Protein AF-A0A0G0QW56-F1 (afdb_monomer_lite)

Foldseek 3Di:
DVVVVVVVVVVVVVVQVVQVVLLVVLLVVLLCVLVVVLVVQADFDAFACSLVCLVVLLDPDDLVCLLLDDDAQWLQRLLSVVQSVQCVVQLNGFSSLLVVLVVLLVLLLVLLQVLVCVQVVDDGSLSSLSSLLSRPCLLVVCNRHSLNSLVSLLSSLLSVLLSLVPPPDLLVSLVSQLVSLLSQRNSTPLSLVSLVVSLVVLVLVCVLVVDDDVVSNCVSNVSSVVSVVVSCVVDDNPDDPLPQCDPDPLLVQLLLCLLCLLQANDDRPDPVSVVSVVVLVVLLVVLCCCCPVVVDDRSLSVQLNSLSSSLSSVSNVCSRVPSVVDSVVSNDSNSNNSSVSSLVSLLSSLVVPPPSVVVSVVSVVSSVVRCVPPVVVSVVVSVVVSVLSVQLVVCLVPDDLVCNLVSCVSDPRDDDSVSCSVSSVSSVVSSVVD

Structure (mmCIF, N/CA/C/O backbone):
data_AF-A0A0G0QW56-F1
#
_entry.id   AF-A0A0G0QW56-F1
#
loop_
_atom_site.group_PDB
_atom_site.id
_atom_site.type_symbol
_atom_site.label_atom_id
_atom_site.label_alt_id
_atom_site.label_comp_id
_atom_site.label_asym_id
_atom_site.label_entity_id
_atom_site.label_seq_id
_atom_site.pdbx_PDB_ins_code
_atom_site.Cartn_x
_atom_site.Cartn_y
_atom_site.Cartn_z
_atom_site.occupancy
_atom_site.B_iso_or_equiv
_atom_site.auth_seq_id
_atom_site.auth_comp_id
_atom_site.auth_asym_id
_atom_site.auth_atom_id
_atom_site.pdbx_PDB_model_num
ATOM 1 N N . MET A 1 1 ? -34.338 -33.743 27.944 1.00 72.50 1 MET A N 1
ATOM 2 C CA . MET A 1 1 ? -33.485 -32.554 28.189 1.00 72.50 1 MET A CA 1
ATOM 3 C C . MET A 1 1 ? -32.045 -32.768 27.701 1.00 72.50 1 MET A C 1
ATOM 5 O O . MET A 1 1 ? -31.577 -31.965 26.903 1.00 72.50 1 MET A O 1
ATOM 9 N N . LEU A 1 2 ? -31.363 -33.860 28.084 1.00 76.12 2 LEU A N 1
ATOM 10 C CA . LEU A 1 2 ? -29.993 -34.177 27.631 1.00 76.12 2 LEU A CA 1
ATOM 11 C C . LEU A 1 2 ? -29.884 -34.447 26.112 1.00 76.12 2 LEU A C 1
ATOM 13 O O . LEU A 1 2 ? -28.990 -33.923 25.455 1.00 76.12 2 LEU A O 1
ATOM 17 N N . SER A 1 3 ? -30.836 -35.185 25.527 1.00 75.44 3 SER A N 1
ATOM 18 C CA . SER A 1 3 ? -30.899 -35.446 24.076 1.00 75.44 3 SER A CA 1
ATOM 19 C C . SER A 1 3 ? -31.031 -34.162 23.246 1.00 75.44 3 SER A C 1
ATOM 21 O O . SER A 1 3 ? -30.350 -33.988 22.239 1.00 75.44 3 SER A O 1
ATOM 23 N N . THR A 1 4 ? -31.849 -33.220 23.718 1.00 79.25 4 THR A N 1
ATOM 24 C CA . THR A 1 4 ? -32.088 -31.911 23.097 1.00 79.25 4 THR A CA 1
ATOM 25 C C . THR A 1 4 ? -30.843 -31.015 23.148 1.00 79.25 4 THR A C 1
ATOM 27 O O . THR A 1 4 ? -30.553 -30.297 22.192 1.00 79.25 4 THR A O 1
ATOM 30 N N . LEU A 1 5 ? -30.077 -31.082 24.243 1.00 75.88 5 LEU A N 1
ATOM 31 C CA . LEU A 1 5 ? -28.782 -30.409 24.393 1.00 75.88 5 LEU A CA 1
ATOM 32 C C . LEU A 1 5 ? -27.728 -30.987 23.439 1.00 75.88 5 LEU A C 1
ATOM 34 O O . LEU A 1 5 ? -27.082 -30.228 22.720 1.00 75.88 5 LEU A O 1
ATOM 38 N N . ILE A 1 6 ? -27.612 -32.316 23.357 1.00 76.75 6 ILE A N 1
ATOM 39 C CA . ILE A 1 6 ? -26.686 -32.998 22.436 1.00 76.75 6 ILE A CA 1
ATOM 40 C C . ILE A 1 6 ? -27.015 -32.656 20.975 1.00 76.75 6 ILE A C 1
ATOM 42 O O . ILE A 1 6 ? -26.113 -32.406 20.174 1.00 76.75 6 ILE A O 1
ATOM 46 N N . GLN A 1 7 ? -28.301 -32.595 20.620 1.00 74.25 7 GLN A N 1
ATOM 47 C CA . GLN A 1 7 ? -28.741 -32.243 19.271 1.00 74.25 7 GLN A CA 1
ATOM 48 C C . GLN A 1 7 ? -28.408 -30.785 18.918 1.00 74.25 7 GLN A C 1
ATOM 50 O O . GLN A 1 7 ? -27.882 -30.534 17.833 1.00 74.25 7 GLN A O 1
ATOM 55 N N . LYS A 1 8 ? -28.609 -29.838 19.849 1.00 73.81 8 LYS A N 1
ATOM 56 C CA . LYS A 1 8 ? -28.175 -28.438 19.680 1.00 73.81 8 LYS A CA 1
ATOM 57 C C . LYS A 1 8 ? -26.658 -28.319 19.527 1.00 73.81 8 LYS A C 1
ATOM 59 O O . LYS A 1 8 ? -26.201 -27.624 18.624 1.00 73.81 8 LYS A O 1
ATOM 64 N N . MET A 1 9 ? -25.878 -29.037 20.337 1.00 67.88 9 MET A N 1
ATOM 65 C CA . MET A 1 9 ? -24.413 -29.037 20.238 1.00 67.88 9 MET A CA 1
ATOM 66 C C . MET A 1 9 ? -23.929 -29.567 18.881 1.00 67.88 9 MET A C 1
ATOM 68 O O . MET A 1 9 ? -23.102 -28.922 18.236 1.00 67.88 9 MET A O 1
ATOM 72 N N . LYS A 1 10 ? -24.492 -30.685 18.396 1.00 72.19 10 LYS A N 1
ATOM 73 C CA . LYS A 1 10 ? -24.193 -31.222 17.055 1.00 72.19 10 LYS A CA 1
ATOM 74 C C . LYS A 1 10 ? -24.585 -30.245 15.943 1.00 72.19 10 LYS A C 1
ATOM 76 O O . LYS A 1 10 ? -23.843 -30.082 14.976 1.00 72.19 10 LYS A O 1
ATOM 81 N N . GLN A 1 11 ? -25.726 -29.568 16.073 1.00 72.56 11 GLN A N 1
ATOM 82 C CA . GLN A 1 11 ? -26.196 -28.592 15.087 1.00 72.56 11 GLN A CA 1
ATOM 83 C C . GLN A 1 11 ? -25.298 -27.344 15.035 1.00 72.56 11 GLN A C 1
ATOM 85 O O . GLN A 1 11 ? -24.974 -26.859 13.949 1.00 72.56 11 GLN A O 1
ATOM 90 N N . GLU A 1 12 ? -24.839 -26.847 16.186 1.00 74.94 12 GLU A N 1
ATOM 91 C CA . GLU A 1 12 ? -23.878 -25.743 16.259 1.00 74.94 12 GLU A CA 1
ATOM 92 C C . GLU A 1 12 ? -22.507 -26.121 15.689 1.00 74.94 12 GLU A C 1
ATOM 94 O O . GLU A 1 12 ? -21.892 -25.322 14.976 1.00 74.94 12 GLU A O 1
ATOM 99 N N . GLU A 1 13 ? -22.026 -27.332 15.972 1.00 78.25 13 GLU A N 1
ATOM 100 C CA . GLU A 1 13 ? -20.774 -27.846 15.417 1.00 78.25 13 GLU A CA 1
ATOM 101 C C . GLU A 1 13 ? -20.856 -27.980 13.890 1.00 78.25 13 GLU A C 1
ATOM 103 O O . GLU A 1 13 ? -19.979 -27.487 13.174 1.00 78.25 13 GLU A O 1
ATOM 108 N N . ASN A 1 14 ? -21.952 -28.545 13.376 1.00 81.00 14 ASN A N 1
ATOM 109 C CA . ASN A 1 14 ? -22.208 -28.637 11.940 1.00 81.00 14 ASN A CA 1
ATOM 110 C C . ASN A 1 14 ? -22.308 -27.251 11.288 1.00 81.00 14 ASN A C 1
ATOM 112 O O . ASN A 1 14 ? -21.703 -27.022 10.242 1.00 81.00 14 ASN A O 1
ATOM 116 N N . SER A 1 15 ? -22.980 -26.285 11.924 1.00 81.81 15 SER A N 1
ATOM 117 C CA . SER A 1 15 ? -23.046 -24.904 11.425 1.00 81.81 15 SER A CA 1
ATOM 118 C C . SER A 1 15 ? -21.660 -24.254 11.332 1.00 81.81 15 SER A C 1
ATOM 120 O O . SER A 1 15 ? -21.353 -23.576 10.349 1.00 81.81 15 SER A O 1
ATOM 122 N N . LYS A 1 16 ? -20.790 -24.474 12.330 1.00 83.69 16 LYS A N 1
ATOM 123 C CA . LYS A 1 16 ? -19.402 -23.979 12.314 1.00 83.69 16 LYS A CA 1
ATOM 124 C C . LYS A 1 16 ? -18.590 -24.622 11.188 1.00 83.69 16 LYS A C 1
ATOM 126 O O . LYS A 1 16 ? -17.897 -23.896 10.474 1.00 83.69 16 LYS A O 1
ATOM 131 N N . LYS A 1 17 ? -18.712 -25.941 10.994 1.00 86.06 17 LYS A N 1
ATOM 132 C CA . LYS A 1 17 ? -18.055 -26.674 9.897 1.00 86.06 17 LYS A CA 1
ATOM 133 C C . LYS A 1 17 ? -18.493 -26.143 8.532 1.00 86.06 17 LYS A C 1
ATOM 135 O O . LYS A 1 17 ? -17.637 -25.776 7.734 1.00 86.06 17 LYS A O 1
ATOM 140 N N . ILE A 1 18 ? -19.799 -25.991 8.299 1.00 88.31 18 ILE A N 1
ATOM 141 C CA . ILE A 1 18 ? -20.338 -25.449 7.039 1.00 88.31 18 ILE A CA 1
ATOM 142 C C . ILE A 1 18 ? -19.784 -24.044 6.769 1.00 88.31 18 ILE A C 1
ATOM 144 O O . ILE A 1 18 ? -19.270 -23.785 5.685 1.00 88.31 18 ILE A O 1
ATOM 148 N N . LYS A 1 19 ? -19.814 -23.140 7.759 1.00 89.06 19 LYS A N 1
ATOM 149 C CA . LYS A 1 19 ? -19.276 -21.775 7.601 1.00 89.06 19 LYS A CA 1
ATOM 150 C C . LYS A 1 19 ? -17.789 -21.769 7.247 1.00 89.06 19 LYS A C 1
ATOM 152 O O . LYS A 1 19 ? -17.369 -20.960 6.423 1.00 89.06 19 LYS A O 1
ATOM 157 N N . PHE A 1 20 ? -17.002 -22.657 7.854 1.00 89.75 20 PHE A N 1
ATOM 158 C CA . PHE A 1 20 ? -15.578 -22.795 7.556 1.00 89.75 20 PHE A CA 1
ATOM 159 C C . PHE A 1 20 ? -15.326 -23.326 6.140 1.00 89.75 20 PHE A C 1
ATOM 161 O O . PHE A 1 20 ? -14.458 -22.797 5.446 1.00 89.75 20 PHE A O 1
ATOM 168 N N . VAL A 1 21 ? -16.099 -24.322 5.696 1.00 92.06 21 VAL A N 1
ATOM 169 C CA . VAL A 1 21 ? -16.016 -24.866 4.332 1.00 92.06 21 VAL A CA 1
ATOM 170 C C . VAL A 1 21 ? -16.377 -23.794 3.307 1.00 92.06 21 VAL A C 1
ATOM 172 O O . VAL A 1 21 ? -15.609 -23.568 2.378 1.00 92.06 21 VAL A O 1
ATOM 175 N N . VAL A 1 22 ? -17.480 -23.066 3.512 1.00 93.69 22 VAL A N 1
ATOM 176 C CA . VAL A 1 22 ? -17.912 -21.981 2.614 1.00 93.69 22 VAL A CA 1
ATOM 177 C C . VAL A 1 22 ? -16.868 -20.867 2.543 1.00 93.69 22 VAL A C 1
ATOM 179 O O . VAL A 1 22 ? -16.524 -20.418 1.451 1.00 93.69 22 VAL A O 1
ATOM 182 N N . PHE A 1 23 ? -16.321 -20.439 3.686 1.00 93.75 23 PHE A N 1
ATOM 183 C CA . PHE A 1 23 ? -15.251 -19.441 3.701 1.00 93.75 23 PHE A CA 1
ATOM 184 C C . PHE A 1 23 ? -14.006 -19.943 2.958 1.00 93.75 23 PHE A C 1
ATOM 186 O O . PHE A 1 23 ? -13.469 -19.230 2.117 1.00 93.75 23 PHE A O 1
ATOM 193 N N . SER A 1 24 ? -13.560 -21.170 3.236 1.00 94.50 24 SER A N 1
ATOM 194 C CA . SER A 1 24 ? -12.366 -21.747 2.606 1.00 94.50 24 SER A CA 1
ATOM 195 C C . SER A 1 24 ? -12.536 -21.897 1.094 1.00 94.50 24 SER A C 1
ATOM 197 O O . SER A 1 24 ? -11.658 -21.483 0.344 1.00 94.50 24 SER A O 1
ATOM 199 N N . ALA A 1 25 ? -13.682 -22.408 0.635 1.00 95.50 25 ALA A N 1
ATOM 200 C CA . ALA A 1 25 ? -13.998 -22.525 -0.786 1.00 95.50 25 ALA A CA 1
ATOM 201 C C . ALA A 1 25 ? -14.052 -21.150 -1.472 1.00 95.50 25 ALA A C 1
ATOM 203 O O . ALA A 1 25 ? -13.451 -20.967 -2.529 1.00 95.50 25 ALA A O 1
ATOM 204 N N . GLY A 1 26 ? -14.700 -20.161 -0.844 1.00 94.56 26 GLY A N 1
ATOM 205 C CA . GLY A 1 26 ? -14.741 -18.790 -1.353 1.00 94.56 26 GLY A CA 1
ATOM 206 C C . GLY A 1 26 ? -13.351 -18.158 -1.452 1.00 94.56 26 GLY A C 1
ATOM 207 O O . GLY A 1 26 ? -13.009 -17.579 -2.479 1.00 94.56 26 GLY A O 1
ATOM 208 N N . PHE A 1 27 ? -12.514 -18.320 -0.423 1.00 95.25 27 PHE A N 1
ATOM 209 C CA . PHE A 1 27 ? -11.134 -17.832 -0.430 1.00 95.25 27 PHE A CA 1
ATOM 210 C C . PHE A 1 27 ? -10.305 -18.483 -1.543 1.00 95.25 27 PHE A C 1
ATOM 212 O O . PHE A 1 27 ? -9.628 -17.777 -2.288 1.00 95.25 27 PHE A O 1
ATOM 219 N N . LEU A 1 28 ? -10.382 -19.811 -1.684 1.00 96.50 28 LEU A N 1
ATOM 220 C CA . LEU A 1 28 ? -9.668 -20.547 -2.728 1.00 96.50 28 LEU A CA 1
ATOM 221 C C . LEU A 1 28 ? -10.122 -20.135 -4.130 1.00 96.50 28 LEU A C 1
ATOM 223 O O . LEU A 1 28 ? -9.280 -19.986 -5.009 1.00 96.50 28 LEU A O 1
ATOM 227 N N . LEU A 1 29 ? -11.418 -19.886 -4.334 1.00 94.94 29 LEU A N 1
ATOM 228 C CA . LEU A 1 29 ? -11.938 -19.396 -5.609 1.00 94.94 29 LEU A CA 1
ATOM 229 C C . LEU A 1 29 ? -11.394 -18.001 -5.948 1.00 94.94 29 LEU A C 1
ATOM 231 O O . LEU A 1 29 ? -10.985 -17.760 -7.084 1.00 94.94 29 LEU A O 1
ATOM 235 N N . ILE A 1 30 ? -11.367 -17.080 -4.980 1.00 94.44 30 ILE A N 1
ATOM 236 C CA . ILE A 1 30 ? -10.801 -15.734 -5.169 1.00 94.44 30 ILE A CA 1
ATOM 237 C C . ILE A 1 30 ? -9.313 -15.836 -5.514 1.00 94.44 30 ILE A C 1
ATOM 239 O O . ILE A 1 30 ? -8.858 -15.241 -6.490 1.00 94.44 30 ILE A O 1
ATOM 243 N N . LEU A 1 31 ? -8.570 -16.632 -4.742 1.00 96.19 31 LEU A N 1
ATOM 244 C CA . LEU A 1 31 ? -7.143 -16.847 -4.944 1.00 96.19 31 LEU A CA 1
ATOM 245 C C . LEU A 1 31 ? -6.851 -17.465 -6.315 1.00 96.19 31 LEU A C 1
ATOM 247 O O . LEU A 1 31 ? -5.969 -16.984 -7.022 1.00 96.19 31 LEU A O 1
ATOM 251 N N . TYR A 1 32 ? -7.602 -18.496 -6.706 1.00 95.62 32 TYR A N 1
ATOM 252 C CA . TYR A 1 32 ? -7.466 -19.144 -8.006 1.00 95.62 32 TYR A CA 1
ATOM 253 C C . TYR A 1 32 ? -7.688 -18.149 -9.144 1.00 95.62 32 TYR A C 1
ATOM 255 O O . TYR A 1 32 ? -6.839 -18.042 -10.022 1.00 95.62 32 TYR A O 1
ATOM 263 N N . ASN A 1 33 ? -8.778 -17.374 -9.104 1.00 92.44 33 ASN A N 1
ATOM 264 C CA . ASN A 1 33 ? -9.066 -16.376 -10.135 1.00 92.44 33 ASN A CA 1
ATOM 265 C C . ASN A 1 33 ? -7.952 -15.328 -10.250 1.00 92.44 33 ASN A C 1
ATOM 267 O O . ASN A 1 33 ? -7.556 -14.973 -11.360 1.00 92.44 33 ASN A O 1
ATOM 271 N N . PHE A 1 34 ? -7.428 -14.862 -9.116 1.00 94.25 34 PHE A N 1
ATOM 272 C CA . PHE A 1 34 ? -6.330 -13.902 -9.077 1.00 94.25 34 PHE A CA 1
ATOM 273 C C . PHE A 1 34 ? -5.038 -14.479 -9.671 1.00 94.25 34 PHE A C 1
ATOM 275 O O . PHE A 1 34 ? -4.465 -13.901 -10.592 1.00 94.25 34 PHE A O 1
ATOM 282 N N . VAL A 1 35 ? -4.602 -15.654 -9.206 1.00 95.44 35 VAL A N 1
ATOM 283 C CA . VAL A 1 35 ? -3.373 -16.305 -9.691 1.00 95.44 35 VAL A CA 1
ATOM 284 C C . VAL A 1 35 ? -3.496 -16.705 -11.161 1.00 95.44 35 VAL A C 1
ATOM 286 O O . VAL A 1 35 ? -2.543 -16.536 -11.920 1.00 95.44 35 VAL A O 1
ATOM 289 N N . PHE A 1 36 ? -4.665 -17.187 -11.588 1.00 94.31 36 PHE A N 1
ATOM 290 C CA . PHE A 1 36 ? -4.942 -17.502 -12.986 1.00 94.31 36 PHE A CA 1
ATOM 291 C C . PHE A 1 36 ? -4.850 -16.254 -13.868 1.00 94.31 36 PHE A C 1
ATOM 293 O O . PHE A 1 36 ? -4.200 -16.287 -14.913 1.00 94.31 36 PHE A O 1
ATOM 300 N N . PHE A 1 37 ? -5.440 -15.135 -13.433 1.00 93.12 37 PHE A N 1
ATOM 301 C CA . PHE A 1 37 ? -5.337 -13.861 -14.140 1.00 93.12 37 PHE A CA 1
ATOM 302 C C . PHE A 1 37 ? -3.877 -13.418 -14.288 1.00 93.12 37 PHE A C 1
ATOM 304 O O . PHE A 1 37 ? -3.442 -13.109 -15.395 1.00 93.12 37 PHE A O 1
ATOM 311 N N . VAL A 1 38 ? -3.096 -13.452 -13.207 1.00 94.56 38 VAL A N 1
ATOM 312 C CA . VAL A 1 38 ? -1.670 -13.093 -13.238 1.00 94.56 38 VAL A CA 1
ATOM 313 C C . VAL A 1 38 ? -0.892 -14.010 -14.183 1.00 94.56 38 VAL A C 1
ATOM 315 O O . VAL A 1 38 ? -0.176 -13.536 -15.063 1.00 94.56 38 VAL A O 1
ATOM 318 N N . GLY A 1 39 ? -1.069 -15.328 -14.051 1.00 94.06 39 GLY A N 1
ATOM 319 C CA . GLY A 1 39 ? -0.374 -16.318 -14.873 1.00 94.06 39 GLY A CA 1
ATOM 320 C C . GLY A 1 39 ? -0.689 -16.201 -16.365 1.00 94.06 39 GLY A C 1
ATOM 321 O O . GLY A 1 39 ? 0.166 -16.511 -17.189 1.00 94.06 39 GLY A O 1
ATOM 322 N N . ARG A 1 40 ? -1.887 -15.722 -16.721 1.00 92.44 40 ARG A N 1
ATOM 323 C CA . ARG A 1 40 ? -2.301 -15.537 -18.116 1.00 92.44 40 ARG A CA 1
ATOM 324 C C . ARG A 1 40 ? -1.749 -14.262 -18.754 1.00 92.44 40 ARG A C 1
ATOM 326 O O . ARG A 1 40 ? -1.586 -14.252 -19.970 1.00 92.44 40 ARG A O 1
ATOM 333 N N . ASN A 1 41 ? -1.505 -13.210 -17.969 1.00 92.62 41 ASN A N 1
ATOM 334 C CA . ASN A 1 41 ? -1.140 -11.888 -18.492 1.00 92.62 41 ASN A CA 1
ATOM 335 C C . ASN A 1 41 ? 0.350 -11.530 -18.315 1.00 92.62 41 ASN A C 1
ATOM 337 O O . ASN A 1 41 ? 0.818 -10.572 -18.934 1.00 92.62 41 ASN A O 1
ATOM 341 N N . ALA A 1 42 ? 1.104 -12.274 -17.499 1.00 93.69 42 ALA A N 1
ATOM 342 C CA . ALA A 1 42 ? 2.524 -12.016 -17.268 1.00 93.69 42 ALA A CA 1
ATOM 343 C C . ALA A 1 42 ? 3.382 -12.352 -18.503 1.00 93.69 42 ALA A C 1
ATOM 345 O O . ALA A 1 42 ? 3.391 -13.491 -18.968 1.00 93.69 42 ALA A O 1
ATOM 346 N N . VAL A 1 43 ? 4.154 -11.374 -18.989 1.00 93.38 43 VAL A N 1
ATOM 347 C CA . VAL A 1 43 ? 5.084 -11.530 -20.122 1.00 93.38 43 VAL A CA 1
ATOM 348 C C . VAL A 1 43 ? 6.492 -11.146 -19.687 1.00 93.38 43 VAL A C 1
ATOM 350 O O . VAL A 1 43 ? 6.687 -10.154 -18.986 1.00 93.38 43 VAL A O 1
ATOM 353 N N . ASP A 1 44 ? 7.487 -11.923 -20.112 1.00 93.88 44 ASP A N 1
ATOM 354 C CA . ASP A 1 44 ? 8.887 -11.750 -19.715 1.00 93.88 44 ASP A CA 1
ATOM 355 C C . ASP A 1 44 ? 9.637 -10.695 -20.554 1.00 93.88 44 ASP A C 1
ATOM 357 O O . ASP A 1 44 ? 10.665 -10.967 -21.185 1.00 93.88 44 ASP A O 1
ATOM 361 N N . VAL A 1 45 ? 9.109 -9.471 -20.561 1.00 90.62 45 VAL A N 1
ATOM 362 C CA . VAL A 1 45 ? 9.711 -8.309 -21.224 1.00 90.62 45 VAL A CA 1
ATOM 363 C C . VAL A 1 45 ? 9.608 -7.081 -20.314 1.00 90.62 45 VAL A C 1
ATOM 365 O O . VAL A 1 45 ? 8.553 -6.871 -19.708 1.00 90.62 45 VAL A O 1
ATOM 368 N N . PRO A 1 46 ? 10.673 -6.265 -20.176 1.00 91.19 46 PRO A N 1
ATOM 369 C CA . PRO A 1 46 ? 10.563 -5.004 -19.460 1.00 91.19 46 PRO A CA 1
ATOM 370 C C . PRO A 1 46 ? 9.475 -4.115 -20.074 1.00 91.19 46 PRO A C 1
ATOM 372 O O . PRO A 1 46 ? 9.272 -4.078 -21.289 1.00 91.19 46 PRO A O 1
ATOM 375 N N . PHE A 1 47 ? 8.757 -3.407 -19.210 1.00 90.19 47 PHE A N 1
ATOM 376 C CA . PHE A 1 47 ? 7.634 -2.558 -19.580 1.00 90.19 47 PHE A CA 1
ATOM 377 C C . PHE A 1 47 ? 7.686 -1.260 -18.781 1.00 90.19 47 PHE A C 1
ATOM 379 O O . PHE A 1 47 ? 7.934 -1.293 -17.573 1.00 90.19 47 PHE A O 1
ATOM 386 N N . TRP A 1 48 ? 7.450 -0.133 -19.450 1.00 91.00 48 TRP A N 1
ATOM 387 C CA . TRP A 1 48 ? 7.390 1.196 -18.844 1.00 91.00 48 TRP A CA 1
ATOM 388 C C . TRP A 1 48 ? 8.634 1.504 -17.998 1.00 91.00 48 TRP A C 1
ATOM 390 O O . TRP A 1 48 ? 9.758 1.300 -18.460 1.00 91.00 48 TRP A O 1
ATOM 400 N N . ASP A 1 49 ? 8.473 1.969 -16.759 1.00 91.50 49 ASP A N 1
ATOM 401 C CA . ASP A 1 49 ? 9.591 2.376 -15.900 1.00 91.50 49 ASP A CA 1
ATOM 402 C C . ASP A 1 49 ? 10.577 1.239 -15.585 1.00 91.50 49 ASP A C 1
ATOM 404 O O . ASP A 1 49 ? 11.712 1.511 -15.190 1.00 91.50 49 ASP A O 1
ATOM 408 N N . GLN A 1 50 ? 10.221 -0.023 -15.856 1.00 91.94 50 GLN A N 1
ATOM 409 C CA . GLN A 1 50 ? 11.153 -1.153 -15.770 1.00 91.94 50 GLN A CA 1
ATOM 410 C C . GLN A 1 50 ? 12.377 -0.963 -16.685 1.00 91.94 50 GLN A C 1
ATOM 412 O O . GLN A 1 50 ? 13.471 -1.427 -16.365 1.00 91.94 50 GLN A O 1
ATOM 417 N N . TRP A 1 51 ? 12.240 -0.249 -17.809 1.00 91.75 51 TRP A N 1
ATOM 418 C CA . TRP A 1 51 ? 13.377 0.058 -18.684 1.00 91.75 51 TRP A CA 1
ATOM 419 C C . TRP A 1 51 ? 14.410 0.964 -18.005 1.00 91.75 51 TRP A C 1
ATOM 421 O O . TRP A 1 51 ? 15.606 0.844 -18.270 1.00 91.75 51 TRP A O 1
ATOM 431 N N . SER A 1 52 ? 13.984 1.823 -17.077 1.00 90.38 52 SER A N 1
ATOM 432 C CA . SER A 1 52 ? 14.879 2.768 -16.397 1.00 90.38 52 SER A CA 1
ATOM 433 C C . SER A 1 52 ? 15.894 2.088 -15.470 1.00 90.38 52 SER A C 1
ATOM 435 O O . SER A 1 52 ? 16.975 2.626 -15.234 1.00 90.38 52 SER A O 1
ATOM 437 N N . ILE A 1 53 ? 15.587 0.880 -14.979 1.00 92.94 53 ILE A N 1
ATOM 438 C CA . ILE A 1 53 ? 16.450 0.152 -14.040 1.00 92.94 53 ILE A CA 1
ATOM 439 C C . ILE A 1 53 ? 17.411 -0.823 -14.732 1.00 92.94 53 ILE A C 1
ATOM 441 O O . ILE A 1 53 ? 18.272 -1.404 -14.072 1.00 92.94 53 ILE A O 1
ATOM 445 N N . VAL A 1 54 ? 17.337 -0.965 -16.063 1.00 92.75 54 VAL A N 1
ATOM 446 C CA . VAL A 1 54 ? 18.241 -1.833 -16.845 1.00 92.75 54 VAL A CA 1
ATOM 447 C C . VAL A 1 54 ? 19.702 -1.497 -16.541 1.00 92.75 54 VAL A C 1
ATOM 449 O O . VAL A 1 54 ? 20.529 -2.383 -16.335 1.00 92.75 54 VAL A O 1
ATOM 452 N N . GLU A 1 55 ? 20.042 -0.208 -16.500 1.00 91.00 55 GLU A N 1
ATOM 453 C CA . GLU A 1 55 ? 21.433 0.215 -16.346 1.00 91.00 55 GLU A CA 1
ATOM 454 C C . GLU A 1 55 ? 22.001 -0.085 -14.963 1.00 91.00 55 GLU A C 1
ATOM 456 O O . GLU A 1 55 ? 23.139 -0.545 -14.859 1.00 91.00 55 GLU A O 1
ATOM 461 N N . ILE A 1 56 ? 21.223 0.163 -13.907 1.00 92.50 56 ILE A N 1
ATOM 462 C CA . ILE A 1 56 ? 21.663 -0.108 -12.537 1.00 92.50 56 ILE A CA 1
ATOM 463 C C . ILE A 1 56 ? 21.731 -1.619 -12.274 1.00 92.50 56 ILE A C 1
ATOM 465 O O . ILE A 1 56 ? 22.643 -2.084 -11.593 1.00 92.50 56 ILE A O 1
ATOM 469 N N . LEU A 1 57 ? 20.846 -2.410 -12.894 1.00 91.81 57 LEU A N 1
ATOM 470 C CA . LEU A 1 57 ? 20.889 -3.871 -12.813 1.00 91.81 57 LEU A CA 1
ATOM 471 C C . LEU A 1 57 ? 22.057 -4.482 -13.601 1.00 91.81 57 LEU A C 1
ATOM 473 O O . LEU A 1 57 ? 22.621 -5.477 -13.141 1.00 91.81 57 LEU A O 1
ATOM 477 N N . ALA A 1 58 ? 22.455 -3.888 -14.732 1.00 88.31 58 ALA A N 1
ATOM 478 C CA . ALA A 1 58 ? 23.603 -4.331 -15.533 1.00 88.31 58 ALA A CA 1
ATOM 479 C C . ALA A 1 58 ? 24.960 -4.065 -14.859 1.00 88.31 58 ALA A C 1
ATOM 481 O O . ALA A 1 58 ? 25.947 -4.737 -15.164 1.00 88.31 58 ALA A O 1
ATOM 482 N N . LYS A 1 59 ? 25.034 -3.065 -13.977 1.00 88.31 59 LYS A N 1
ATOM 483 C CA . LYS A 1 59 ? 26.260 -2.693 -13.263 1.00 88.31 59 LYS A CA 1
ATOM 484 C C . LYS A 1 59 ? 26.451 -3.551 -12.004 1.00 88.31 59 LYS A C 1
ATOM 486 O O . LYS A 1 59 ? 25.498 -4.085 -11.426 1.00 88.31 59 LYS A O 1
ATOM 491 N N . LYS A 1 60 ? 27.702 -3.647 -11.541 1.00 87.00 60 LYS A N 1
ATOM 492 C CA . LYS A 1 60 ? 28.053 -4.192 -10.217 1.00 87.00 60 LYS A CA 1
ATOM 493 C C . LYS A 1 60 ? 27.792 -3.140 -9.128 1.00 87.00 60 LYS A C 1
ATOM 495 O O . LYS A 1 60 ? 28.722 -2.685 -8.476 1.00 87.00 60 LYS A O 1
ATOM 500 N N . ALA A 1 61 ? 26.536 -2.718 -8.994 1.00 91.75 61 ALA A N 1
ATOM 501 C CA . ALA A 1 61 ? 26.126 -1.764 -7.969 1.00 91.75 61 ALA A CA 1
ATOM 502 C C . ALA A 1 61 ? 26.180 -2.408 -6.574 1.00 91.75 61 ALA A C 1
ATOM 504 O O . ALA A 1 61 ? 25.751 -3.551 -6.388 1.00 91.75 61 ALA A O 1
ATOM 505 N N . SER A 1 62 ? 26.689 -1.663 -5.600 1.00 95.25 62 SER A N 1
ATOM 506 C CA . SER A 1 62 ? 26.659 -2.015 -4.182 1.00 95.25 62 SER A CA 1
ATOM 507 C C . SER A 1 62 ? 25.232 -1.969 -3.619 1.00 95.25 62 SER A C 1
ATOM 509 O O . SER A 1 62 ? 24.357 -1.279 -4.143 1.00 95.25 62 SER A O 1
ATOM 511 N N . LEU A 1 63 ? 24.988 -2.659 -2.498 1.00 95.62 63 LEU A N 1
ATOM 512 C CA . LEU A 1 63 ? 23.684 -2.611 -1.816 1.00 95.62 63 LEU A CA 1
ATOM 513 C C . LEU A 1 63 ? 23.286 -1.185 -1.415 1.00 95.62 63 LEU A C 1
ATOM 515 O O . LEU A 1 63 ? 22.104 -0.855 -1.442 1.00 95.62 63 LEU A O 1
ATOM 519 N N . TRP A 1 64 ? 24.260 -0.341 -1.071 1.00 95.50 64 TRP A N 1
ATOM 520 C CA . TRP A 1 64 ? 24.011 1.050 -0.709 1.00 95.50 64 TRP A CA 1
ATOM 521 C C . TRP A 1 64 ? 23.574 1.895 -1.909 1.00 95.50 64 TRP A C 1
ATOM 523 O O . TRP A 1 64 ? 22.602 2.640 -1.807 1.00 95.50 64 TRP A O 1
ATOM 533 N N . GLU A 1 65 ? 24.224 1.725 -3.064 1.00 95.06 65 GLU A N 1
ATOM 534 C CA . GLU A 1 65 ? 23.809 2.389 -4.307 1.00 95.06 65 GLU A CA 1
ATOM 535 C C . GLU A 1 65 ? 22.396 1.972 -4.723 1.00 95.06 65 GLU A C 1
ATOM 537 O O . GLU A 1 65 ? 21.604 2.823 -5.126 1.00 95.06 65 GLU A O 1
ATOM 542 N N . LEU A 1 66 ? 22.053 0.686 -4.577 1.00 96.44 66 LEU A N 1
ATOM 543 C CA . LEU A 1 66 ? 20.691 0.206 -4.819 1.00 96.44 66 LEU A CA 1
ATOM 544 C C . LEU A 1 66 ? 19.705 0.825 -3.823 1.00 96.44 66 LEU A C 1
ATOM 546 O O . LEU A 1 66 ? 18.668 1.334 -4.235 1.00 96.44 66 LEU A O 1
ATOM 550 N N . PHE A 1 67 ? 20.038 0.835 -2.528 1.00 96.75 67 PHE A N 1
ATOM 551 C CA . PHE A 1 67 ? 19.178 1.375 -1.472 1.00 96.75 67 PHE A CA 1
ATOM 552 C C . PHE A 1 67 ? 18.882 2.873 -1.646 1.00 96.75 67 PHE A C 1
ATOM 554 O O . PHE A 1 67 ? 17.763 3.326 -1.411 1.00 96.75 67 PHE A O 1
ATOM 561 N N . GLN A 1 68 ? 19.872 3.656 -2.074 1.00 95.00 68 GLN A N 1
ATOM 562 C CA . GLN A 1 68 ? 19.702 5.089 -2.303 1.00 95.00 68 GLN A CA 1
ATOM 563 C C . GLN A 1 68 ? 19.157 5.421 -3.696 1.00 95.00 68 GLN A C 1
ATOM 565 O O . GLN A 1 68 ? 18.944 6.598 -3.989 1.00 95.00 68 GLN A O 1
ATOM 570 N N . TYR A 1 69 ? 18.917 4.441 -4.567 1.00 95.81 69 TYR A N 1
ATOM 571 C CA . TYR A 1 69 ? 18.520 4.714 -5.943 1.00 95.81 69 TYR A CA 1
ATOM 572 C C . TYR A 1 69 ? 17.199 5.495 -6.014 1.00 95.81 69 TYR A C 1
ATOM 574 O O . TYR A 1 69 ? 16.172 5.099 -5.450 1.00 95.81 69 TYR A O 1
ATOM 582 N N . GLN A 1 70 ? 17.240 6.625 -6.719 1.00 95.00 70 GLN A N 1
ATOM 583 C CA . GLN A 1 70 ? 16.086 7.479 -6.962 1.00 95.00 70 GLN A CA 1
ATOM 584 C C . GLN A 1 70 ? 15.601 7.285 -8.400 1.00 95.00 70 GLN A C 1
ATOM 586 O O . GLN A 1 70 ? 16.363 7.473 -9.346 1.00 95.00 70 GLN A O 1
ATOM 591 N N . HIS A 1 71 ? 14.320 6.964 -8.548 1.00 92.25 71 HIS A N 1
ATOM 592 C CA . HIS A 1 71 ? 13.605 6.925 -9.813 1.00 92.25 71 HIS A CA 1
ATOM 593 C C . HIS A 1 71 ? 12.438 7.916 -9.750 1.00 92.25 71 HIS A C 1
ATOM 595 O O . HIS A 1 71 ? 11.519 7.738 -8.949 1.00 92.25 71 HIS A O 1
ATOM 601 N N . ASN A 1 72 ? 12.473 8.957 -10.586 1.00 90.31 72 ASN A N 1
ATOM 602 C CA . ASN A 1 72 ? 11.532 10.081 -10.522 1.00 90.31 72 ASN A CA 1
ATOM 603 C C . ASN A 1 72 ? 11.436 10.641 -9.087 1.00 90.31 72 ASN A C 1
ATOM 605 O O . ASN A 1 72 ? 12.462 10.958 -8.483 1.00 90.31 72 ASN A O 1
ATOM 609 N N . GLU A 1 73 ? 10.235 10.753 -8.523 1.00 90.44 73 GLU A N 1
ATOM 610 C CA . GLU A 1 73 ? 10.006 11.194 -7.147 1.00 90.44 73 GLU A CA 1
ATOM 611 C C . GLU A 1 73 ? 10.278 10.118 -6.074 1.00 90.44 73 GLU A C 1
ATOM 613 O O . GLU A 1 73 ? 10.277 10.392 -4.869 1.00 90.44 73 GLU A O 1
ATOM 618 N N . HIS A 1 74 ? 10.512 8.872 -6.484 1.00 94.38 74 HIS A N 1
ATOM 619 C CA . HIS A 1 74 ? 10.569 7.721 -5.592 1.00 94.38 74 HIS A CA 1
ATOM 620 C C . HIS A 1 74 ? 12.012 7.315 -5.270 1.00 94.38 74 HIS A C 1
ATOM 622 O O . HIS A 1 74 ? 12.830 7.108 -6.163 1.00 94.38 74 HIS A O 1
ATOM 628 N N . ARG A 1 75 ? 12.316 7.092 -3.988 1.00 96.06 75 ARG A N 1
ATOM 629 C CA . ARG A 1 75 ? 13.412 6.198 -3.588 1.00 96.06 75 ARG A CA 1
ATOM 630 C C . ARG A 1 75 ? 12.872 4.779 -3.618 1.00 96.06 75 ARG A C 1
ATOM 632 O O . ARG A 1 75 ? 12.045 4.429 -2.781 1.00 96.06 75 ARG A O 1
ATOM 639 N N . ILE A 1 76 ? 13.321 3.989 -4.588 1.00 96.88 76 ILE A N 1
ATOM 640 C CA . ILE A 1 76 ? 12.827 2.621 -4.804 1.00 96.88 76 ILE A CA 1
ATOM 641 C C . ILE A 1 76 ? 13.731 1.557 -4.178 1.00 96.88 76 ILE A C 1
ATOM 643 O O . ILE A 1 76 ? 13.623 0.386 -4.513 1.00 96.88 76 ILE A O 1
ATOM 647 N N . GLY A 1 77 ? 14.644 1.946 -3.290 1.00 96.00 77 GLY A N 1
ATOM 648 C CA . GLY A 1 77 ? 15.779 1.128 -2.879 1.00 96.00 77 GLY A CA 1
ATOM 649 C C . GLY A 1 77 ? 15.458 -0.251 -2.319 1.00 96.00 77 GLY A C 1
ATOM 650 O O . GLY A 1 77 ? 16.059 -1.231 -2.750 1.00 96.00 77 GLY A O 1
ATOM 651 N N . VAL A 1 78 ? 14.494 -0.365 -1.404 1.00 97.94 78 VAL A N 1
ATOM 652 C CA . VAL A 1 78 ? 14.081 -1.673 -0.862 1.00 97.94 78 VAL A CA 1
ATOM 653 C C . VAL A 1 78 ? 13.522 -2.557 -1.977 1.00 97.94 78 VAL A C 1
ATOM 655 O O . VAL A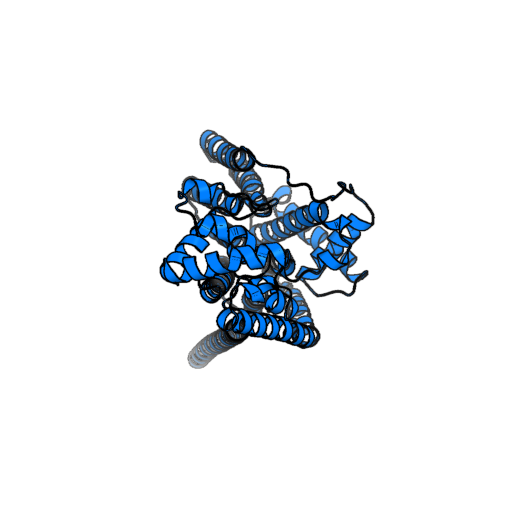 1 78 ? 13.900 -3.723 -2.092 1.00 97.94 78 VAL A O 1
ATOM 658 N N . GLY A 1 79 ? 12.674 -1.988 -2.836 1.00 97.56 79 GLY A N 1
ATOM 659 C CA . GLY A 1 79 ? 12.129 -2.686 -3.996 1.00 97.56 79 GLY A CA 1
ATOM 660 C C . GLY A 1 79 ? 13.210 -3.076 -5.002 1.00 97.56 79 GLY A C 1
ATOM 661 O O . GLY A 1 79 ? 13.214 -4.205 -5.477 1.00 97.56 79 GLY A O 1
ATOM 662 N N . LEU A 1 80 ? 14.181 -2.201 -5.261 1.00 97.44 80 LEU A N 1
ATOM 663 C CA . LEU A 1 80 ? 15.268 -2.441 -6.203 1.00 97.44 80 LEU A CA 1
ATOM 664 C C . LEU A 1 80 ? 16.253 -3.503 -5.702 1.00 97.44 80 LEU A C 1
ATOM 666 O O . LEU A 1 80 ? 16.729 -4.305 -6.499 1.00 97.44 80 LEU A O 1
ATOM 670 N N . ILE A 1 81 ? 16.536 -3.554 -4.397 1.00 98.00 81 ILE A N 1
ATOM 671 C CA . ILE A 1 81 ? 17.323 -4.640 -3.793 1.00 98.00 81 ILE A CA 1
ATOM 672 C C . ILE A 1 81 ? 16.610 -5.980 -3.996 1.00 98.00 81 ILE A C 1
ATOM 674 O O . ILE A 1 81 ? 17.241 -6.956 -4.401 1.00 98.00 81 ILE A O 1
ATOM 678 N N . ILE A 1 82 ? 15.293 -6.022 -3.768 1.00 98.12 82 ILE A N 1
ATOM 679 C CA . ILE A 1 82 ? 14.486 -7.223 -4.009 1.00 98.12 82 ILE A CA 1
ATOM 680 C C . ILE A 1 82 ? 14.504 -7.589 -5.495 1.00 98.12 82 ILE A C 1
ATOM 682 O O . ILE A 1 82 ? 14.793 -8.734 -5.823 1.00 98.12 82 ILE A O 1
ATOM 686 N N . ILE A 1 83 ? 14.272 -6.630 -6.394 1.00 97.12 83 ILE A N 1
ATOM 687 C CA . ILE A 1 83 ? 14.336 -6.838 -7.846 1.00 97.12 83 ILE A CA 1
ATOM 688 C C . ILE A 1 83 ? 15.710 -7.377 -8.253 1.00 97.12 83 ILE A C 1
ATOM 690 O O . ILE A 1 83 ? 15.781 -8.348 -8.995 1.00 97.12 83 ILE A O 1
ATOM 694 N N . LYS A 1 84 ? 16.812 -6.821 -7.731 1.00 96.12 84 LYS A N 1
ATOM 695 C CA . LYS A 1 84 ? 18.168 -7.315 -8.011 1.00 96.12 84 LYS A CA 1
ATOM 696 C C . LYS A 1 84 ? 18.341 -8.760 -7.549 1.00 96.12 84 LYS A C 1
ATOM 698 O O . LYS A 1 84 ? 18.900 -9.560 -8.293 1.00 96.12 84 LYS A O 1
ATOM 703 N N . PHE A 1 85 ? 17.861 -9.102 -6.355 1.00 96.31 85 PHE A N 1
ATOM 704 C CA . PHE A 1 85 ? 17.902 -10.474 -5.854 1.00 96.31 85 PHE A CA 1
ATOM 705 C C . PHE A 1 85 ? 17.084 -11.426 -6.737 1.00 96.31 85 PHE A C 1
ATOM 707 O O . PHE A 1 85 ? 17.601 -12.458 -7.161 1.00 96.31 85 PHE A O 1
ATOM 714 N N . LEU A 1 86 ? 15.847 -11.053 -7.083 1.00 96.88 86 LEU A N 1
ATOM 715 C CA . LEU A 1 86 ? 15.001 -11.817 -8.003 1.00 96.88 86 LEU A CA 1
ATOM 716 C C . LEU A 1 86 ? 15.666 -11.969 -9.372 1.00 96.88 86 LEU A C 1
ATOM 718 O O . LEU A 1 86 ? 15.609 -13.043 -9.965 1.00 96.88 86 LEU A O 1
ATOM 722 N N . ALA A 1 87 ? 16.338 -10.926 -9.857 1.00 94.81 87 ALA A N 1
ATOM 723 C CA . ALA A 1 87 ? 17.048 -10.954 -11.122 1.00 94.81 87 ALA A CA 1
ATOM 724 C C . ALA A 1 87 ? 18.206 -11.957 -11.113 1.00 94.81 87 ALA A C 1
ATOM 726 O O . ALA A 1 87 ? 18.336 -12.714 -12.071 1.00 94.81 87 ALA A O 1
ATOM 727 N N . ILE A 1 88 ? 18.976 -12.017 -10.021 1.00 94.06 88 ILE A N 1
ATOM 728 C CA . ILE A 1 88 ? 20.077 -12.977 -9.850 1.00 94.06 88 ILE A CA 1
ATOM 729 C C . ILE A 1 88 ? 19.567 -14.420 -9.901 1.00 94.06 88 ILE A C 1
ATOM 731 O O . ILE A 1 88 ? 20.144 -15.241 -10.598 1.00 94.06 88 ILE A O 1
ATOM 735 N N . ILE A 1 89 ? 18.479 -14.739 -9.195 1.00 96.19 89 ILE A N 1
ATOM 736 C CA . ILE A 1 89 ? 17.997 -16.130 -9.097 1.00 96.19 89 ILE A CA 1
ATOM 737 C C . ILE A 1 89 ? 17.160 -16.592 -10.299 1.00 96.19 89 ILE A C 1
ATOM 739 O O . ILE A 1 89 ? 16.815 -17.767 -10.382 1.00 96.19 89 ILE A O 1
ATOM 743 N N . SER A 1 90 ? 16.755 -15.679 -11.187 1.00 94.56 90 SER A N 1
ATOM 744 C CA . SER A 1 90 ? 15.799 -15.971 -12.269 1.00 94.56 90 SER A CA 1
ATOM 745 C C . SER A 1 90 ? 16.256 -15.542 -13.650 1.00 94.56 90 SER A C 1
ATOM 747 O O . SER A 1 90 ? 15.439 -15.523 -14.572 1.00 94.56 90 SER A O 1
ATOM 749 N N . HIS A 1 91 ? 17.524 -15.157 -13.798 1.00 93.38 91 HIS A N 1
ATOM 750 C CA . HIS A 1 91 ? 18.028 -14.596 -15.047 1.00 93.38 91 HIS A CA 1
ATOM 751 C C . HIS A 1 91 ? 17.234 -13.352 -15.484 1.00 93.38 91 HIS A C 1
ATOM 753 O O . HIS A 1 91 ? 16.925 -13.161 -16.657 1.00 93.38 91 HIS A O 1
ATOM 759 N N . TRP A 1 92 ? 16.859 -12.515 -14.511 1.00 93.69 92 TRP A N 1
ATOM 760 C CA . TRP A 1 92 ? 15.981 -11.353 -14.666 1.00 93.69 92 TRP A CA 1
ATOM 761 C C . TRP A 1 92 ? 14.671 -11.649 -15.408 1.00 93.69 92 TRP A C 1
ATOM 763 O O . TRP A 1 92 ? 14.349 -11.049 -16.440 1.00 93.69 92 TRP A O 1
ATOM 773 N N . SER A 1 93 ? 13.897 -12.581 -14.848 1.00 94.62 93 SER A N 1
ATOM 774 C CA . SER A 1 93 ? 12.551 -12.900 -15.316 1.00 94.62 93 SER A CA 1
ATOM 775 C C . SER A 1 93 ? 11.520 -11.913 -14.768 1.00 94.62 93 SER A C 1
ATOM 777 O O . SER A 1 93 ? 11.244 -11.882 -13.566 1.00 94.62 93 SER A O 1
ATOM 779 N N . GLN A 1 94 ? 10.857 -11.169 -15.656 1.00 94.00 94 GLN A N 1
ATOM 780 C CA . GLN A 1 94 ? 9.807 -10.222 -15.251 1.00 94.00 94 GLN A CA 1
ATOM 781 C C . GLN A 1 94 ? 8.564 -10.949 -14.721 1.00 94.00 94 GLN A C 1
ATOM 783 O O . GLN A 1 94 ? 7.824 -10.424 -13.893 1.00 94.00 94 GLN A O 1
ATOM 788 N N . ILE A 1 95 ? 8.367 -12.204 -15.139 1.00 95.81 95 ILE A N 1
ATOM 789 C CA . ILE A 1 95 ? 7.309 -13.075 -14.618 1.00 95.81 95 ILE A CA 1
ATOM 790 C C . ILE A 1 95 ? 7.524 -13.339 -13.124 1.00 95.81 95 ILE A C 1
ATOM 792 O O . ILE A 1 95 ? 6.552 -13.356 -12.367 1.00 95.81 95 ILE A O 1
ATOM 796 N N . LEU A 1 96 ? 8.771 -13.544 -12.679 1.00 96.75 96 LEU A N 1
ATOM 797 C CA . LEU A 1 96 ? 9.044 -13.767 -11.259 1.00 96.75 96 LEU A CA 1
ATOM 798 C C . LEU A 1 96 ? 8.775 -12.505 -10.435 1.00 96.75 96 LEU A C 1
ATOM 800 O O . LEU A 1 96 ? 8.195 -12.604 -9.356 1.00 96.75 96 LEU A O 1
ATOM 804 N N . GLU A 1 97 ? 9.122 -11.328 -10.956 1.00 97.31 97 GLU A N 1
ATOM 805 C CA . GLU A 1 97 ? 8.804 -10.054 -10.304 1.00 97.31 97 GLU A CA 1
ATOM 806 C C . GLU A 1 97 ? 7.288 -9.850 -10.166 1.00 97.31 97 GLU A C 1
ATOM 808 O O . GLU A 1 97 ? 6.798 -9.571 -9.073 1.00 97.31 97 GLU A O 1
ATOM 813 N N . ILE A 1 98 ? 6.520 -10.097 -11.232 1.00 96.75 98 ILE A N 1
ATOM 814 C CA . ILE A 1 98 ? 5.049 -10.031 -11.217 1.00 96.75 98 ILE A CA 1
ATOM 815 C C . ILE A 1 98 ? 4.446 -11.023 -10.201 1.00 96.75 98 ILE A C 1
ATOM 817 O O . ILE A 1 98 ? 3.540 -10.683 -9.428 1.00 96.75 98 ILE A O 1
ATOM 821 N N . LYS A 1 99 ? 4.968 -12.256 -10.145 1.00 97.00 99 LYS A N 1
ATOM 822 C CA . LYS A 1 99 ? 4.574 -13.249 -9.131 1.00 97.00 99 LYS A CA 1
ATOM 823 C C . LYS A 1 99 ? 4.912 -12.778 -7.717 1.00 97.00 99 LYS A C 1
ATOM 825 O O . LYS A 1 99 ? 4.130 -13.019 -6.800 1.00 97.00 99 LYS A O 1
ATOM 830 N N . PHE A 1 100 ? 6.036 -12.090 -7.531 1.00 98.12 100 PHE A N 1
ATOM 831 C CA . PHE A 1 100 ? 6.412 -11.530 -6.238 1.00 98.12 100 PHE A CA 1
ATOM 832 C C . PHE A 1 100 ? 5.472 -10.396 -5.813 1.00 98.12 100 PHE A C 1
ATOM 834 O O . PHE A 1 100 ? 5.029 -10.382 -4.666 1.00 98.12 100 PHE A O 1
ATOM 841 N N . VAL A 1 101 ? 5.071 -9.505 -6.730 1.00 97.56 101 VAL A N 1
ATOM 842 C CA . VAL A 1 101 ? 4.025 -8.507 -6.441 1.00 97.56 101 VAL A CA 1
ATOM 843 C C . VAL A 1 101 ? 2.733 -9.189 -5.986 1.00 97.56 101 VAL A C 1
ATOM 845 O O . VAL A 1 101 ? 2.163 -8.844 -4.950 1.00 97.56 101 VAL A O 1
ATOM 848 N N . SER A 1 102 ? 2.321 -10.230 -6.707 1.00 96.88 102 SER A N 1
ATOM 849 C CA . SER A 1 102 ? 1.134 -11.024 -6.377 1.00 96.88 102 SER A CA 1
ATOM 850 C C . SER A 1 102 ? 1.238 -11.663 -4.987 1.00 96.88 102 SER A C 1
ATOM 852 O O . SER A 1 102 ? 0.283 -11.636 -4.208 1.00 96.88 102 SER A O 1
ATOM 854 N N . LEU A 1 103 ? 2.419 -12.178 -4.631 1.00 98.06 103 LEU A N 1
ATOM 855 C CA . LEU A 1 103 ? 2.704 -12.720 -3.305 1.00 98.06 103 LEU A CA 1
ATOM 856 C C . LEU A 1 103 ? 2.586 -11.654 -2.205 1.00 98.06 103 LEU A C 1
ATOM 858 O O . LEU A 1 103 ? 2.019 -11.948 -1.151 1.00 98.06 103 LEU A O 1
ATOM 862 N N . LEU A 1 104 ? 3.066 -10.426 -2.429 1.00 98.38 104 LEU A N 1
ATOM 863 C CA . LEU A 1 104 ? 2.921 -9.321 -1.469 1.00 98.38 104 LEU A CA 1
ATOM 864 C C . LEU A 1 104 ? 1.446 -8.984 -1.210 1.00 98.38 104 LEU A C 1
ATOM 866 O O . LEU A 1 104 ? 1.061 -8.720 -0.068 1.00 98.38 104 LEU A O 1
ATOM 870 N N . MET A 1 105 ? 0.601 -9.038 -2.237 1.00 97.56 105 MET A N 1
ATOM 871 C CA . MET A 1 105 ? -0.833 -8.756 -2.116 1.00 97.56 105 MET A CA 1
ATOM 872 C C . MET A 1 105 ? -1.585 -9.870 -1.387 1.00 97.56 105 MET A C 1
ATOM 874 O O . MET A 1 105 ? -2.354 -9.594 -0.462 1.00 97.56 105 MET A O 1
ATOM 878 N N . ILE A 1 106 ? -1.298 -11.133 -1.722 1.00 98.25 106 ILE A N 1
ATOM 879 C CA . ILE A 1 106 ? -1.813 -12.303 -0.992 1.00 98.25 106 ILE A CA 1
ATOM 880 C C . ILE A 1 106 ? -1.387 -12.232 0.476 1.00 98.25 106 ILE A C 1
ATOM 882 O O . ILE A 1 106 ? -2.216 -12.382 1.375 1.00 98.25 106 ILE A O 1
ATOM 886 N N . SER A 1 107 ? -0.117 -11.923 0.733 1.00 98.62 107 SER A N 1
ATOM 887 C CA . SER A 1 107 ? 0.414 -11.793 2.091 1.00 98.62 107 SER A CA 1
ATOM 888 C C . SER A 1 107 ? -0.263 -10.654 2.854 1.00 98.62 107 SER A C 1
ATOM 890 O O . SER A 1 107 ? -0.653 -10.842 4.005 1.00 98.62 107 SER A O 1
ATOM 892 N N . SER A 1 108 ? -0.488 -9.505 2.212 1.00 98.50 108 SER A N 1
ATOM 893 C CA . SER A 1 108 ? -1.228 -8.377 2.797 1.00 98.50 108 SER A CA 1
ATOM 894 C C . SER A 1 108 ? -2.648 -8.791 3.197 1.00 98.50 108 SER A C 1
ATOM 896 O O . SER A 1 108 ? -3.053 -8.583 4.342 1.00 98.50 108 SER A O 1
ATOM 898 N N . SER A 1 109 ? -3.369 -9.487 2.310 1.00 98.00 109 SER A N 1
ATOM 899 C CA . SER A 1 109 ? -4.696 -10.034 2.612 1.00 98.00 109 SER A CA 1
ATOM 900 C C . SER A 1 109 ? -4.679 -10.977 3.816 1.00 98.00 109 SER A C 1
ATOM 902 O O . SER A 1 109 ? -5.537 -10.884 4.697 1.00 98.00 109 SER A O 1
ATOM 904 N N . LEU A 1 110 ? -3.717 -11.904 3.865 1.00 98.19 110 LEU A N 1
ATOM 905 C CA . LEU A 1 110 ? -3.590 -12.875 4.952 1.00 98.19 110 LEU A CA 1
ATOM 906 C C . LEU A 1 110 ? -3.259 -12.195 6.284 1.00 98.19 110 LEU A C 1
ATOM 908 O O . LEU A 1 110 ? -3.834 -12.558 7.311 1.00 98.19 110 LEU A O 1
ATOM 912 N N . VAL A 1 111 ? -2.396 -11.175 6.276 1.00 98.50 111 VAL A N 1
ATOM 913 C CA . VAL A 1 111 ? -2.070 -10.372 7.463 1.00 98.50 111 VAL A CA 1
ATOM 914 C C . VAL A 1 111 ? -3.316 -9.665 8.002 1.00 98.50 111 VAL A C 1
ATOM 916 O O . VAL A 1 111 ? -3.571 -9.714 9.209 1.00 98.50 111 VAL A O 1
ATOM 919 N N . ILE A 1 112 ? -4.137 -9.067 7.135 1.00 97.94 112 ILE A N 1
ATOM 920 C CA . ILE A 1 112 ? -5.373 -8.392 7.557 1.00 97.94 112 ILE A CA 1
ATOM 921 C C . ILE A 1 112 ? -6.433 -9.392 8.042 1.00 97.94 112 ILE A C 1
ATOM 923 O O . ILE A 1 112 ? -7.074 -9.149 9.069 1.00 97.94 112 ILE A O 1
ATOM 927 N N . LEU A 1 113 ? -6.580 -10.553 7.394 1.00 96.88 113 LEU A N 1
ATOM 928 C CA . LEU A 1 113 ? -7.448 -11.638 7.877 1.00 96.88 113 LEU A CA 1
ATOM 929 C C . LEU A 1 113 ? -7.002 -12.158 9.249 1.00 96.88 113 LEU A C 1
ATOM 931 O O . LEU A 1 113 ? -7.822 -12.357 10.150 1.00 96.88 113 LEU A O 1
ATOM 935 N N . PHE A 1 114 ? -5.698 -12.336 9.441 1.00 96.69 114 PHE A N 1
ATOM 936 C CA . PHE A 1 114 ? -5.121 -12.719 10.722 1.00 96.69 114 PHE A CA 1
ATOM 937 C C . PHE A 1 114 ? -5.392 -11.667 11.804 1.00 96.69 114 PHE A C 1
ATOM 939 O O . PHE A 1 114 ? -5.814 -12.008 12.917 1.00 96.69 114 PHE A O 1
ATOM 946 N N . LEU A 1 115 ? -5.214 -10.384 11.477 1.00 96.31 115 LEU A N 1
ATOM 947 C CA . LEU A 1 115 ? -5.533 -9.276 12.370 1.00 96.31 115 LEU A CA 1
ATOM 948 C C . LEU A 1 115 ? -7.017 -9.301 12.756 1.00 96.31 115 LEU A C 1
ATOM 950 O O . LEU A 1 115 ? -7.324 -9.336 13.952 1.00 96.31 115 LEU A O 1
ATOM 954 N N . LYS A 1 116 ? -7.926 -9.415 11.780 1.00 94.75 116 LYS A N 1
ATOM 955 C CA . LYS A 1 116 ? -9.372 -9.569 12.004 1.00 94.75 116 LYS A CA 1
ATOM 956 C C . LYS A 1 116 ? -9.647 -10.731 12.963 1.00 94.75 116 LYS A C 1
ATOM 958 O O . LYS A 1 116 ? -10.273 -10.533 14.016 1.00 94.75 116 LYS A O 1
ATOM 963 N N . ARG A 1 117 ? -9.170 -11.941 12.646 1.00 93.88 117 ARG A N 1
ATOM 964 C CA . ARG A 1 117 ? -9.371 -13.133 13.491 1.00 93.88 117 ARG A CA 1
ATOM 965 C C . ARG A 1 117 ? -8.907 -12.873 14.915 1.00 93.88 117 ARG A C 1
ATOM 967 O O . ARG A 1 117 ? -9.561 -13.284 15.864 1.00 93.88 117 ARG A O 1
ATOM 974 N N . SER A 1 118 ? -7.791 -12.178 15.083 1.00 92.94 118 SER A N 1
ATOM 975 C CA . SER A 1 118 ? -7.233 -11.952 16.408 1.00 92.94 118 SER A CA 1
ATOM 976 C C . SER A 1 118 ? -8.000 -10.952 17.267 1.00 92.94 118 SER A C 1
ATOM 978 O O . SER A 1 118 ? -8.042 -11.142 18.485 1.00 92.94 118 SER A O 1
ATOM 980 N N . ILE A 1 119 ? -8.623 -9.947 16.641 1.00 91.94 119 ILE A N 1
ATOM 981 C CA . ILE A 1 119 ? -9.459 -8.947 17.314 1.00 91.94 119 ILE A CA 1
ATOM 982 C C . ILE A 1 119 ? -10.814 -9.555 17.680 1.00 91.94 119 ILE A C 1
ATOM 984 O O . ILE A 1 119 ? -11.247 -9.464 18.822 1.00 91.94 119 ILE A O 1
ATOM 988 N N . SER A 1 120 ? -11.470 -10.203 16.717 1.00 88.62 120 SER A N 1
ATOM 989 C CA . SER A 1 120 ? -12.845 -10.701 16.879 1.00 88.62 120 SER A CA 1
ATOM 990 C C . SER A 1 120 ? -12.949 -12.142 17.392 1.00 88.62 120 SER A C 1
ATOM 992 O O . SER A 1 120 ? -14.048 -12.599 17.687 1.00 88.62 120 SER A O 1
ATOM 994 N N . LYS A 1 121 ? -11.831 -12.878 17.454 1.00 87.88 121 LYS A N 1
ATOM 995 C CA . LYS A 1 121 ? -11.727 -14.316 17.785 1.00 87.88 121 LYS A CA 1
ATOM 996 C C . LYS A 1 121 ? -12.466 -15.277 16.847 1.00 87.88 121 LYS A C 1
ATOM 998 O O . LYS A 1 121 ? -12.374 -16.485 17.034 1.00 87.88 121 LYS A O 1
ATOM 1003 N N . LYS A 1 122 ? -13.124 -14.774 15.803 1.00 86.69 122 LYS A N 1
ATOM 1004 C CA . LYS A 1 122 ? -13.851 -15.565 14.801 1.00 86.69 122 LYS A CA 1
ATOM 1005 C C . LYS A 1 122 ? -13.558 -15.073 13.390 1.00 86.69 122 LYS A C 1
ATOM 1007 O O . LYS A 1 122 ? -13.174 -13.921 13.206 1.00 86.69 122 LYS A O 1
ATOM 1012 N N . ILE A 1 123 ? -13.773 -15.932 12.402 1.00 88.94 123 ILE A N 1
ATOM 1013 C CA . ILE A 1 123 ? -13.867 -15.562 10.987 1.00 88.94 123 ILE A CA 1
ATOM 1014 C C . ILE A 1 123 ? -15.279 -15.913 10.518 1.00 88.94 123 ILE A C 1
ATOM 1016 O O . ILE A 1 123 ? -15.812 -16.964 10.869 1.00 88.94 123 ILE A O 1
ATOM 1020 N N . GLU A 1 124 ? -15.904 -14.990 9.804 1.00 90.12 124 GLU A N 1
ATOM 1021 C CA . GLU A 1 124 ? -17.255 -15.083 9.261 1.00 90.12 124 GLU A CA 1
ATOM 1022 C C . GLU A 1 124 ? -17.180 -15.101 7.732 1.00 90.12 124 GLU A C 1
ATOM 1024 O O . GLU A 1 124 ? -16.226 -14.592 7.152 1.00 90.12 124 GLU A O 1
ATOM 1029 N N . ILE A 1 125 ? -18.210 -15.628 7.066 1.00 90.12 125 ILE A N 1
ATOM 1030 C CA . ILE A 1 125 ? -18.270 -15.670 5.593 1.00 90.12 125 ILE A CA 1
ATOM 1031 C C . ILE A 1 125 ? -18.109 -14.264 4.993 1.00 90.12 125 ILE A C 1
ATOM 1033 O O . ILE A 1 125 ? -17.379 -14.086 4.026 1.00 90.12 125 ILE A O 1
ATOM 1037 N N . LEU A 1 126 ? -18.711 -13.244 5.617 1.00 89.00 126 LEU A N 1
ATOM 1038 C CA . LEU A 1 126 ? -18.602 -11.849 5.171 1.00 89.00 126 LEU A CA 1
ATOM 1039 C C . LEU A 1 126 ? -17.174 -11.285 5.252 1.00 89.00 126 LEU A C 1
ATOM 1041 O O . LEU A 1 126 ? -16.903 -10.256 4.643 1.00 89.00 126 LEU A O 1
ATOM 1045 N N . ASP A 1 127 ? -16.253 -11.935 5.969 1.00 91.88 127 ASP A N 1
ATOM 1046 C CA . ASP A 1 127 ? -14.849 -11.518 5.997 1.00 91.88 127 ASP A CA 1
ATOM 1047 C C . ASP A 1 127 ? -14.121 -11.844 4.681 1.00 91.88 127 ASP A C 1
ATOM 1049 O O . ASP A 1 127 ? -13.012 -11.352 4.481 1.00 91.88 127 ASP A O 1
ATOM 1053 N N . LEU A 1 128 ? -14.746 -12.599 3.759 1.00 92.25 128 LEU A N 1
ATOM 1054 C CA . LEU A 1 128 ? -14.278 -12.768 2.375 1.00 92.25 128 LEU A CA 1
ATOM 1055 C C . LEU A 1 128 ? -14.163 -11.439 1.622 1.00 92.25 128 LEU A C 1
ATOM 1057 O O . LEU A 1 128 ? -13.447 -11.360 0.629 1.00 92.25 128 LEU A O 1
ATOM 1061 N N . ILE A 1 129 ? -14.788 -10.373 2.123 1.00 90.56 129 ILE A N 1
ATOM 1062 C CA . ILE A 1 129 ? -14.564 -9.026 1.608 1.00 90.56 129 ILE A CA 1
ATOM 1063 C C . ILE A 1 129 ? -13.084 -8.614 1.655 1.00 90.56 129 ILE A C 1
ATOM 1065 O O . ILE A 1 129 ? -12.620 -7.931 0.752 1.00 90.56 129 ILE A O 1
ATOM 1069 N N . ILE A 1 130 ? -12.320 -9.052 2.662 1.00 93.69 130 ILE A N 1
ATOM 1070 C CA . ILE A 1 130 ? -10.895 -8.719 2.787 1.00 93.69 130 ILE A CA 1
ATOM 1071 C C . ILE A 1 130 ? -10.099 -9.283 1.595 1.00 93.69 130 ILE A C 1
ATOM 1073 O O . ILE A 1 130 ? -9.507 -8.486 0.869 1.00 93.69 130 ILE A O 1
ATOM 1077 N N . PRO A 1 131 ? -10.092 -10.606 1.330 1.00 95.00 131 PRO A N 1
ATOM 1078 C CA . PRO A 1 131 ? -9.405 -11.149 0.163 1.00 95.00 131 PRO A CA 1
ATOM 1079 C C . PRO A 1 131 ? -10.000 -10.663 -1.157 1.00 95.00 131 PRO A C 1
ATOM 1081 O O . PRO A 1 131 ? -9.234 -10.441 -2.084 1.00 95.00 131 PRO A O 1
ATOM 1084 N N . LEU A 1 132 ? -11.314 -10.417 -1.250 1.00 91.94 132 LEU A N 1
ATOM 1085 C CA . LEU A 1 132 ? -11.900 -9.792 -2.442 1.00 91.94 132 LEU A CA 1
ATOM 1086 C C . LEU A 1 132 ? -11.298 -8.411 -2.722 1.00 91.94 132 LEU A C 1
ATOM 1088 O O . LEU A 1 132 ? -10.984 -8.111 -3.867 1.00 91.94 132 LEU A O 1
ATOM 1092 N N . LEU A 1 133 ? -11.112 -7.583 -1.691 1.00 91.94 133 LEU A N 1
ATOM 1093 C CA . LEU A 1 133 ? -10.512 -6.258 -1.834 1.00 91.94 133 LEU A CA 1
ATOM 1094 C C . LEU A 1 133 ? -9.032 -6.359 -2.203 1.00 91.94 133 LEU A C 1
ATOM 1096 O O . LEU A 1 133 ? -8.610 -5.701 -3.138 1.00 91.94 133 LEU A O 1
ATOM 1100 N N . PHE A 1 134 ? -8.231 -7.193 -1.543 1.00 94.50 134 PHE A N 1
ATOM 1101 C CA . PHE A 1 134 ? -6.800 -7.274 -1.868 1.00 94.50 134 PHE A CA 1
ATOM 1102 C C . PHE A 1 134 ? -6.508 -7.983 -3.195 1.00 94.50 134 PHE A C 1
ATOM 1104 O O . PHE A 1 134 ? -5.545 -7.620 -3.859 1.00 94.50 134 PHE A O 1
ATOM 1111 N N . LEU A 1 135 ? -7.315 -8.969 -3.592 1.00 94.19 135 LEU A N 1
ATOM 1112 C CA . LEU A 1 135 ? -7.066 -9.834 -4.754 1.00 94.19 135 LEU A CA 1
ATOM 1113 C C . LEU A 1 135 ? -8.004 -9.537 -5.933 1.00 94.19 135 LEU A C 1
ATOM 1115 O O . LEU A 1 135 ? -8.250 -10.400 -6.775 1.00 94.19 135 LEU A O 1
ATOM 1119 N N . ASN A 1 136 ? -8.549 -8.321 -6.004 1.00 88.94 136 ASN A N 1
ATOM 1120 C CA . ASN A 1 136 ? -9.313 -7.895 -7.173 1.00 88.94 136 ASN A CA 1
ATOM 1121 C C . ASN A 1 136 ? -8.385 -7.609 -8.367 1.00 88.94 136 ASN A C 1
ATOM 1123 O O . ASN A 1 136 ? -7.221 -7.248 -8.192 1.00 88.94 136 ASN A O 1
ATOM 1127 N N . ILE A 1 137 ? -8.933 -7.711 -9.577 1.00 89.88 137 ILE A N 1
ATOM 1128 C CA . ILE A 1 137 ? -8.223 -7.449 -10.838 1.00 89.88 137 ILE A CA 1
ATOM 1129 C C . ILE A 1 137 ? -8.311 -5.982 -11.302 1.00 89.88 137 ILE A C 1
ATOM 1131 O O . ILE A 1 137 ? -7.747 -5.639 -12.334 1.00 89.88 137 ILE A O 1
ATOM 1135 N N . PHE A 1 138 ? -9.004 -5.098 -10.572 1.00 88.25 138 PHE A N 1
ATOM 1136 C CA . PHE A 1 138 ? -9.118 -3.669 -10.919 1.00 88.25 138 PHE A CA 1
ATOM 1137 C C . PHE A 1 138 ? -7.800 -2.921 -10.772 1.00 88.25 138 PHE A C 1
ATOM 1139 O O . PHE A 1 138 ? -7.600 -1.897 -11.414 1.00 88.25 138 PHE A O 1
ATOM 1146 N N . GLN A 1 139 ? -6.881 -3.471 -9.988 1.00 90.69 139 GLN A N 1
ATOM 1147 C CA . GLN A 1 139 ? -5.493 -3.035 -9.859 1.00 90.69 139 GLN A CA 1
ATOM 1148 C C . GLN A 1 139 ? -4.544 -3.767 -10.829 1.00 90.69 139 GLN A C 1
ATOM 1150 O O . GLN A 1 139 ? -3.402 -4.044 -10.470 1.00 90.69 139 GLN A O 1
ATOM 1155 N N . PHE A 1 140 ? -5.016 -4.135 -12.029 1.00 91.62 140 PHE A N 1
ATOM 1156 C CA . PHE A 1 140 ? -4.244 -4.894 -13.019 1.00 91.62 140 PHE A CA 1
ATOM 1157 C C . PHE A 1 140 ? -2.856 -4.300 -13.303 1.00 91.62 140 PHE A C 1
ATOM 1159 O O . PHE A 1 140 ? -1.913 -5.076 -13.373 1.00 91.62 140 PHE A O 1
ATOM 1166 N N . GLU A 1 141 ? -2.707 -2.967 -13.349 1.00 92.38 141 GLU A N 1
ATOM 1167 C CA . GLU A 1 141 ? -1.404 -2.305 -13.563 1.00 92.38 141 GLU A CA 1
ATOM 1168 C C . GLU A 1 141 ? -0.374 -2.646 -12.478 1.00 92.38 141 GLU A C 1
ATOM 1170 O O . GLU A 1 141 ? 0.826 -2.554 -12.711 1.00 92.38 141 GLU A O 1
ATOM 1175 N N . ASN A 1 142 ? -0.825 -3.028 -11.279 1.00 94.31 142 ASN A N 1
ATOM 1176 C CA . ASN A 1 142 ? 0.053 -3.471 -10.201 1.00 94.31 142 ASN A CA 1
ATOM 1177 C C . ASN A 1 142 ? 0.431 -4.949 -10.313 1.00 94.31 142 ASN A C 1
ATOM 1179 O O . ASN A 1 142 ? 1.459 -5.353 -9.786 1.00 94.31 142 ASN A O 1
ATOM 1183 N N . ILE A 1 143 ? -0.375 -5.766 -10.991 1.00 92.31 143 ILE A N 1
ATOM 1184 C CA . ILE A 1 143 ? -0.218 -7.229 -11.042 1.00 92.31 143 ILE A CA 1
ATOM 1185 C C . ILE A 1 143 ? 0.160 -7.759 -12.431 1.00 92.31 143 ILE A C 1
ATOM 1187 O O . ILE A 1 143 ? 0.267 -8.970 -12.605 1.00 92.31 143 ILE A O 1
ATOM 1191 N N . ASP A 1 144 ? 0.387 -6.880 -13.410 1.00 91.25 144 ASP A N 1
ATOM 1192 C CA . ASP A 1 144 ? 0.901 -7.197 -14.751 1.00 91.25 144 ASP A CA 1
ATOM 1193 C C . ASP A 1 144 ? 2.281 -6.563 -15.043 1.00 91.25 144 ASP A C 1
ATOM 1195 O O . ASP A 1 144 ? 2.818 -6.681 -16.156 1.00 91.25 144 ASP A O 1
ATOM 1199 N N . TRP A 1 145 ? 2.867 -5.906 -14.034 1.00 92.44 145 TRP A N 1
ATOM 1200 C CA . TRP A 1 145 ? 4.068 -5.088 -14.157 1.00 92.44 145 TRP A CA 1
ATOM 1201 C C . TRP A 1 145 ? 5.030 -5.263 -12.967 1.00 92.44 145 TRP A C 1
ATOM 1203 O O . TRP A 1 145 ? 4.757 -4.832 -11.850 1.00 92.44 145 TRP A O 1
ATOM 1213 N N . GLY A 1 146 ? 6.198 -5.873 -13.213 1.00 92.44 146 GLY A N 1
ATOM 1214 C CA . GLY A 1 146 ? 7.189 -6.213 -12.174 1.00 92.44 146 GLY A CA 1
ATOM 1215 C C . GLY A 1 146 ? 7.754 -5.021 -11.390 1.00 92.44 146 GLY A C 1
ATOM 1216 O O . GLY A 1 146 ? 7.980 -5.128 -10.185 1.00 92.44 146 GLY A O 1
ATOM 1217 N N . PHE A 1 147 ? 7.860 -3.845 -12.017 1.00 94.44 147 PHE A N 1
ATOM 1218 C CA . PHE A 1 147 ? 8.341 -2.615 -11.370 1.00 94.44 147 PHE A CA 1
ATOM 1219 C C . PHE A 1 147 ? 7.529 -2.229 -10.125 1.00 94.44 147 PHE A C 1
ATOM 1221 O O . PHE A 1 147 ? 8.021 -1.556 -9.214 1.00 94.44 147 PHE A O 1
ATOM 1228 N N . GLN A 1 148 ? 6.276 -2.686 -10.063 1.00 96.25 148 GLN A N 1
ATOM 1229 C CA . GLN A 1 148 ? 5.332 -2.364 -9.003 1.00 96.25 148 GLN A CA 1
ATOM 1230 C C . GLN A 1 148 ? 5.689 -2.986 -7.650 1.00 96.25 148 GLN A C 1
ATOM 1232 O O . GLN A 1 148 ? 5.095 -2.595 -6.647 1.00 96.25 148 GLN A O 1
ATOM 1237 N N . ILE A 1 149 ? 6.718 -3.843 -7.554 1.00 97.88 149 ILE A N 1
ATOM 1238 C CA . ILE A 1 149 ? 7.270 -4.297 -6.261 1.00 97.88 149 ILE A CA 1
ATOM 1239 C C . ILE A 1 149 ? 7.508 -3.101 -5.327 1.00 97.88 149 ILE A C 1
ATOM 1241 O O . ILE A 1 149 ? 7.006 -3.077 -4.203 1.00 97.88 149 ILE A O 1
ATOM 1245 N N . SER A 1 150 ? 8.197 -2.068 -5.815 1.00 97.06 150 SER A N 1
ATOM 1246 C CA . SER A 1 150 ? 8.536 -0.853 -5.057 1.00 97.06 150 SER A CA 1
ATOM 1247 C C . SER A 1 150 ? 7.301 -0.077 -4.569 1.00 97.06 150 SER A C 1
ATOM 1249 O O . SER A 1 150 ? 7.305 0.551 -3.508 1.00 97.06 150 SER A O 1
ATOM 1251 N N . PHE A 1 151 ? 6.204 -0.150 -5.315 1.00 95.81 151 PHE A N 1
ATOM 1252 C CA . PHE A 1 151 ? 4.975 0.580 -5.021 1.00 95.81 151 PHE A CA 1
ATOM 1253 C C . PHE A 1 151 ? 4.064 -0.207 -4.080 1.00 95.81 151 PHE A C 1
ATOM 1255 O O . PHE A 1 151 ? 3.439 0.395 -3.210 1.00 95.81 151 PHE A O 1
ATOM 1262 N N . ILE A 1 152 ? 4.050 -1.539 -4.170 1.00 97.94 152 ILE A N 1
ATOM 1263 C CA . ILE A 1 152 ? 3.209 -2.425 -3.352 1.00 97.94 152 ILE A CA 1
ATOM 1264 C C . ILE A 1 152 ? 3.810 -2.707 -1.971 1.00 97.94 152 ILE A C 1
ATOM 1266 O O . ILE A 1 152 ? 3.073 -2.907 -1.003 1.00 97.94 152 ILE A O 1
ATOM 1270 N N . LEU A 1 153 ? 5.135 -2.655 -1.831 1.00 98.50 153 LEU A N 1
ATOM 1271 C CA . LEU A 1 153 ? 5.816 -2.815 -0.542 1.00 98.50 153 LEU A CA 1
ATOM 1272 C C . LEU A 1 153 ? 5.291 -1.886 0.577 1.00 98.50 153 LEU A C 1
ATOM 1274 O O . LEU A 1 153 ? 5.016 -2.400 1.662 1.00 98.50 153 LEU A O 1
ATOM 1278 N N . PRO A 1 154 ? 5.068 -0.571 0.369 1.00 98.50 154 PRO A N 1
ATOM 1279 C CA . PRO A 1 154 ? 4.432 0.299 1.360 1.00 98.50 154 PRO A CA 1
ATOM 1280 C C . PRO A 1 154 ? 3.085 -0.210 1.875 1.00 98.50 154 PRO A C 1
ATOM 1282 O O . PRO A 1 154 ? 2.832 -0.142 3.076 1.00 98.50 154 PRO A O 1
ATOM 1285 N N . LEU A 1 155 ? 2.231 -0.756 0.999 1.00 98.19 155 LEU A N 1
ATOM 1286 C CA . LEU A 1 155 ? 0.956 -1.351 1.412 1.00 98.19 155 LEU A CA 1
ATOM 1287 C C . LEU A 1 155 ? 1.199 -2.574 2.303 1.00 98.19 155 LEU A C 1
ATOM 1289 O O . LEU A 1 155 ? 0.572 -2.710 3.356 1.00 98.19 155 LEU A O 1
ATOM 1293 N N . PHE A 1 156 ? 2.117 -3.454 1.901 1.00 98.69 156 PHE A N 1
ATOM 1294 C CA . PHE A 1 156 ? 2.461 -4.643 2.678 1.00 98.69 156 PHE A CA 1
ATOM 1295 C C . PHE A 1 156 ? 3.022 -4.274 4.060 1.00 98.69 156 PHE A C 1
ATOM 1297 O O . PHE A 1 156 ? 2.556 -4.787 5.082 1.00 98.69 156 PHE A O 1
ATOM 1304 N N . PHE A 1 157 ? 3.959 -3.324 4.121 1.00 98.81 157 PHE A N 1
ATOM 1305 C CA . PHE A 1 157 ? 4.514 -2.830 5.380 1.00 98.81 157 PHE A CA 1
ATOM 1306 C C . PHE A 1 157 ? 3.474 -2.111 6.236 1.00 98.81 157 PHE A C 1
ATOM 1308 O O . PHE A 1 157 ? 3.499 -2.267 7.455 1.00 98.81 157 PHE A O 1
ATOM 1315 N N . PHE A 1 158 ? 2.520 -1.400 5.634 1.00 98.75 158 PHE A N 1
ATOM 1316 C CA . PHE A 1 158 ? 1.378 -0.842 6.352 1.00 98.75 158 PHE A CA 1
ATOM 1317 C C . PHE A 1 158 ? 0.483 -1.940 6.955 1.00 98.75 158 PHE A C 1
ATOM 1319 O O . PHE A 1 158 ? 0.105 -1.860 8.124 1.00 98.75 158 PHE A O 1
ATOM 1326 N N . CYS A 1 159 ? 0.202 -3.021 6.222 1.00 98.69 159 CYS A N 1
ATOM 1327 C CA . CYS A 1 159 ? -0.560 -4.155 6.756 1.00 98.69 159 CYS A CA 1
ATOM 1328 C C . CYS A 1 159 ? 0.169 -4.827 7.933 1.00 98.69 159 CYS A C 1
ATOM 1330 O O . CYS A 1 159 ? -0.446 -5.126 8.962 1.00 98.69 159 CYS A O 1
ATOM 1332 N N . LEU A 1 160 ? 1.491 -5.011 7.828 1.00 98.75 160 LEU A N 1
ATOM 1333 C CA . LEU A 1 160 ? 2.319 -5.486 8.941 1.00 98.75 160 LEU A CA 1
ATOM 1334 C C . LEU A 1 160 ? 2.318 -4.503 10.116 1.00 98.75 160 LEU A C 1
ATOM 1336 O O . LEU A 1 160 ? 2.219 -4.928 11.266 1.00 98.75 160 LEU A O 1
ATOM 1340 N N . TRP A 1 161 ? 2.363 -3.198 9.843 1.00 98.62 161 TRP A N 1
ATOM 1341 C CA . TRP A 1 161 ? 2.294 -2.149 10.858 1.00 98.62 161 TRP A CA 1
ATOM 1342 C C . TRP A 1 161 ? 0.988 -2.257 11.655 1.00 98.62 161 TRP A C 1
ATOM 1344 O O . TRP A 1 161 ? 1.009 -2.271 12.885 1.00 98.62 161 TRP A O 1
ATOM 1354 N N . LEU A 1 162 ? -0.146 -2.484 10.988 1.00 98.38 162 LEU A N 1
ATOM 1355 C CA . LEU A 1 162 ? -1.417 -2.740 11.669 1.00 98.38 162 LEU A CA 1
ATOM 1356 C C . LEU A 1 162 ? -1.365 -4.002 12.550 1.00 98.38 162 LEU A C 1
ATOM 1358 O O . LEU A 1 162 ? -1.881 -4.004 13.667 1.00 98.38 162 LEU A O 1
ATOM 1362 N N . ALA A 1 163 ? -0.706 -5.074 12.103 1.00 97.56 163 ALA A N 1
ATOM 1363 C CA . ALA A 1 163 ? -0.544 -6.288 12.908 1.00 97.56 163 ALA A CA 1
ATOM 1364 C C . ALA A 1 163 ? 0.365 -6.084 14.138 1.00 97.56 163 ALA A C 1
ATOM 1366 O O . ALA A 1 163 ? 0.126 -6.687 15.196 1.00 97.56 163 ALA A O 1
ATOM 1367 N N . VAL A 1 164 ? 1.368 -5.204 14.028 1.00 97.25 164 VAL A N 1
ATOM 1368 C CA . VAL A 1 164 ? 2.290 -4.823 15.112 1.00 97.25 164 VAL A CA 1
ATOM 1369 C C . VAL A 1 164 ? 1.563 -4.125 16.265 1.00 97.25 164 VAL A C 1
ATOM 1371 O O . VAL A 1 164 ? 2.001 -4.261 17.408 1.00 97.25 164 VAL A O 1
ATOM 1374 N N . LEU A 1 165 ? 0.396 -3.498 16.042 1.00 95.12 165 LEU A N 1
ATOM 1375 C CA . LEU A 1 165 ? -0.433 -2.901 17.109 1.00 95.12 165 LEU A CA 1
ATOM 1376 C C . LEU A 1 165 ? -0.742 -3.867 18.268 1.00 95.12 165 LEU A C 1
ATOM 1378 O O . LEU A 1 165 ? -1.013 -3.433 19.389 1.00 95.12 165 LEU A O 1
ATOM 1382 N N . ARG A 1 166 ? -0.687 -5.182 18.023 1.00 93.81 166 ARG A N 1
ATOM 1383 C CA . ARG A 1 166 ? -0.937 -6.224 19.029 1.00 93.81 166 ARG A CA 1
ATOM 1384 C C . ARG A 1 166 ? 0.256 -6.519 19.942 1.00 93.81 166 ARG A C 1
ATOM 1386 O O . ARG A 1 166 ? 0.084 -7.210 20.947 1.00 93.81 166 ARG A O 1
ATOM 1393 N N . ILE A 1 167 ? 1.460 -6.058 19.606 1.00 94.69 167 ILE A N 1
ATOM 1394 C CA . ILE A 1 167 ? 2.647 -6.278 20.437 1.00 94.69 167 ILE A CA 1
ATOM 1395 C C . ILE A 1 167 ? 2.487 -5.477 21.734 1.00 94.69 167 ILE A C 1
ATOM 1397 O O . ILE A 1 167 ? 2.474 -4.249 21.727 1.00 94.69 167 ILE A O 1
ATOM 1401 N N . LYS A 1 168 ? 2.380 -6.184 22.868 1.00 92.00 168 LYS A N 1
ATOM 1402 C CA . LYS A 1 168 ? 2.171 -5.566 24.190 1.00 92.00 168 LYS A CA 1
ATOM 1403 C C . LYS A 1 168 ? 3.386 -4.768 24.672 1.00 92.00 168 LYS A C 1
ATOM 1405 O O . LYS A 1 168 ? 3.228 -3.741 25.322 1.00 92.00 168 LYS A O 1
ATOM 1410 N N . ASN A 1 169 ? 4.596 -5.241 24.367 1.00 93.38 169 ASN A N 1
ATOM 1411 C CA . ASN A 1 169 ? 5.827 -4.565 24.768 1.00 93.38 169 ASN A CA 1
ATOM 1412 C C . ASN A 1 169 ? 6.044 -3.307 23.913 1.00 93.38 169 ASN A C 1
ATOM 1414 O O . ASN A 1 169 ? 6.397 -3.406 22.739 1.00 93.38 169 ASN A O 1
ATOM 1418 N N . THR A 1 170 ? 5.876 -2.132 24.523 1.00 92.75 170 THR A N 1
ATOM 1419 C CA . THR A 1 170 ? 5.966 -0.826 23.855 1.00 92.75 170 THR A CA 1
ATOM 1420 C C . THR A 1 170 ? 7.291 -0.610 23.121 1.00 92.75 170 THR A C 1
ATOM 1422 O O . THR A 1 170 ? 7.277 -0.118 21.998 1.00 92.75 170 THR A O 1
ATOM 1425 N N . LYS A 1 171 ? 8.438 -1.001 23.700 1.00 93.56 171 LYS A N 1
ATOM 1426 C CA . LYS A 1 171 ? 9.752 -0.794 23.065 1.00 93.56 171 LYS A CA 1
ATOM 1427 C C . LYS A 1 171 ? 9.908 -1.670 21.822 1.00 93.56 171 LYS A C 1
ATOM 1429 O O . LYS A 1 171 ? 10.273 -1.158 20.770 1.00 93.56 171 LYS A O 1
ATOM 1434 N N . LYS A 1 172 ? 9.574 -2.964 21.923 1.00 96.19 172 LYS A N 1
ATOM 1435 C CA . LYS A 1 172 ? 9.600 -3.893 20.776 1.00 96.19 172 LYS A CA 1
ATOM 1436 C C . LYS A 1 172 ? 8.630 -3.452 19.678 1.00 96.19 172 LYS A C 1
ATOM 1438 O O . LYS A 1 172 ? 8.981 -3.481 18.506 1.00 96.19 172 LYS A O 1
ATOM 1443 N N . ARG A 1 173 ? 7.431 -3.005 20.062 1.00 96.38 173 ARG A N 1
ATOM 1444 C CA . ARG A 1 173 ? 6.416 -2.493 19.136 1.00 96.38 173 ARG A CA 1
ATOM 1445 C C . ARG A 1 173 ? 6.895 -1.239 18.400 1.00 96.38 173 ARG A C 1
ATOM 1447 O O . ARG A 1 173 ? 6.804 -1.190 17.183 1.00 96.38 173 ARG A O 1
ATOM 1454 N N . ASN A 1 174 ? 7.420 -0.250 19.122 1.00 96.88 174 ASN A N 1
ATOM 1455 C CA . ASN A 1 174 ? 7.898 0.994 18.518 1.00 96.88 174 ASN A CA 1
ATOM 1456 C C . ASN A 1 174 ? 9.127 0.756 17.626 1.00 96.88 174 ASN A C 1
ATOM 1458 O O . ASN A 1 174 ? 9.207 1.344 16.554 1.00 96.88 174 ASN A O 1
ATOM 1462 N N . ALA A 1 175 ? 10.026 -0.159 18.011 1.00 98.00 175 ALA A N 1
ATOM 1463 C CA . ALA A 1 175 ? 11.120 -0.594 17.144 1.00 98.00 175 ALA A CA 1
ATOM 1464 C C . ALA A 1 175 ? 10.593 -1.207 15.840 1.00 98.00 175 ALA A C 1
ATOM 1466 O O . ALA A 1 175 ? 10.992 -0.773 14.765 1.00 98.00 175 ALA A O 1
ATOM 1467 N N . ALA A 1 176 ? 9.632 -2.133 15.924 1.00 98.44 176 ALA A N 1
ATOM 1468 C CA . ALA A 1 176 ? 9.003 -2.718 14.742 1.00 98.44 176 ALA A CA 1
ATOM 1469 C C . ALA A 1 176 ? 8.304 -1.659 13.865 1.00 98.44 176 ALA A C 1
ATOM 1471 O O . ALA A 1 176 ? 8.457 -1.692 12.646 1.00 98.44 176 ALA A O 1
ATOM 1472 N N . PHE A 1 177 ? 7.599 -0.685 14.456 1.00 98.44 177 PHE A N 1
ATOM 1473 C CA . PHE A 1 177 ? 7.006 0.427 13.703 1.00 98.44 177 PHE A CA 1
ATOM 1474 C C . PHE A 1 177 ? 8.047 1.257 12.949 1.00 98.44 177 PHE A C 1
ATOM 1476 O O . PHE A 1 177 ? 7.848 1.542 11.769 1.00 98.44 177 PHE A O 1
ATOM 1483 N N . SER A 1 178 ? 9.150 1.634 13.600 1.00 98.56 178 SER A N 1
ATOM 1484 C CA . SER A 1 178 ? 10.223 2.402 12.959 1.00 98.56 178 SER A CA 1
ATOM 1485 C C . SER A 1 178 ? 10.923 1.605 11.857 1.00 98.56 178 SER A C 1
ATOM 1487 O O . SER A 1 178 ? 11.191 2.161 10.797 1.00 98.56 178 SER A O 1
ATOM 1489 N N . THR A 1 179 ? 11.159 0.302 12.050 1.00 98.69 179 THR A N 1
ATOM 1490 C CA . THR A 1 179 ? 11.721 -0.565 11.003 1.00 98.69 179 THR A CA 1
ATOM 1491 C C . THR A 1 179 ? 10.802 -0.630 9.786 1.00 98.69 179 THR A C 1
ATOM 1493 O O . THR A 1 179 ? 11.254 -0.403 8.668 1.00 98.69 179 THR A O 1
ATOM 1496 N N . LEU A 1 180 ? 9.503 -0.875 9.988 1.00 98.81 180 LEU A N 1
ATOM 1497 C CA . LEU A 1 180 ? 8.526 -0.895 8.894 1.00 98.81 180 LEU A CA 1
ATOM 1498 C C . LEU A 1 180 ? 8.413 0.472 8.207 1.00 98.81 180 LEU A C 1
ATOM 1500 O O . LEU A 1 180 ? 8.286 0.529 6.988 1.00 98.81 180 LEU A O 1
ATOM 1504 N N . SER A 1 181 ? 8.514 1.565 8.966 1.00 98.62 181 SER A N 1
ATOM 1505 C CA . SER A 1 181 ? 8.503 2.929 8.426 1.00 98.62 181 SER A CA 1
ATOM 1506 C C . SER A 1 181 ? 9.718 3.216 7.548 1.00 98.62 181 SER A C 1
ATOM 1508 O O . SER A 1 181 ? 9.549 3.788 6.476 1.00 98.62 181 SER A O 1
ATOM 1510 N N . LEU A 1 182 ? 10.917 2.774 7.948 1.00 98.62 182 LEU A N 1
ATOM 1511 C CA . LEU A 1 182 ? 12.128 2.874 7.127 1.00 98.62 182 LEU A CA 1
ATOM 1512 C C . LEU A 1 182 ? 11.970 2.083 5.825 1.00 98.62 182 LEU A C 1
ATOM 1514 O O . LEU A 1 182 ? 12.211 2.620 4.746 1.00 98.62 182 LEU A O 1
ATOM 1518 N N . MET A 1 183 ? 11.535 0.823 5.928 1.00 98.62 183 MET A N 1
ATOM 1519 C CA . MET A 1 183 ? 11.363 -0.045 4.762 1.00 98.62 183 MET A CA 1
ATOM 1520 C C . MET A 1 183 ? 10.306 0.508 3.796 1.00 98.62 183 MET A C 1
ATOM 1522 O O . MET A 1 183 ? 10.522 0.530 2.587 1.00 98.62 183 MET A O 1
ATOM 1526 N N . SER A 1 184 ? 9.191 1.016 4.325 1.00 98.56 184 SER A N 1
ATOM 1527 C CA . SER A 1 184 ? 8.144 1.683 3.547 1.00 98.56 184 SER A CA 1
ATOM 1528 C C . SER A 1 184 ? 8.671 2.942 2.860 1.00 98.56 184 SER A C 1
ATOM 1530 O O . SER A 1 184 ? 8.544 3.063 1.644 1.00 98.56 184 SER A O 1
ATOM 1532 N N . ALA A 1 185 ? 9.314 3.848 3.606 1.00 98.31 185 ALA A N 1
ATOM 1533 C CA . ALA A 1 185 ? 9.842 5.106 3.080 1.00 98.31 185 ALA A CA 1
ATOM 1534 C C . ALA A 1 185 ? 10.819 4.890 1.916 1.00 98.31 185 ALA A C 1
ATOM 1536 O O . ALA A 1 185 ? 10.726 5.587 0.916 1.00 98.31 185 ALA A O 1
ATOM 1537 N N . TYR A 1 186 ? 11.705 3.896 2.005 1.00 98.19 186 TYR A N 1
ATOM 1538 C CA . TYR A 1 186 ? 12.672 3.571 0.947 1.00 98.19 186 TYR A CA 1
ATOM 1539 C C . TYR A 1 186 ? 12.152 2.565 -0.092 1.00 98.19 186 TYR A C 1
ATOM 1541 O O . TYR A 1 186 ? 12.937 1.999 -0.852 1.00 98.19 186 TYR A O 1
ATOM 1549 N N . SER A 1 187 ? 10.842 2.323 -0.135 1.00 98.06 187 SER A N 1
ATOM 1550 C CA . SER A 1 187 ? 10.212 1.584 -1.232 1.00 98.06 187 SER A CA 1
ATOM 1551 C C . SER A 1 187 ? 9.611 2.526 -2.278 1.00 98.06 187 SER A C 1
ATOM 1553 O O . SER A 1 187 ? 9.682 2.239 -3.467 1.00 98.06 187 SER A O 1
ATOM 1555 N N . SER A 1 188 ? 9.022 3.651 -1.862 1.00 96.38 188 SER A N 1
ATOM 1556 C CA . SER A 1 188 ? 8.509 4.693 -2.764 1.00 96.38 188 SER A CA 1
ATOM 1557 C C . SER A 1 188 ? 8.099 5.952 -1.991 1.00 96.38 188 SER A C 1
ATOM 1559 O O . SER A 1 188 ? 7.893 5.908 -0.781 1.00 96.38 188 SER A O 1
ATOM 1561 N N . PHE A 1 189 ? 7.935 7.081 -2.695 1.00 95.75 189 PHE A N 1
ATOM 1562 C CA . PHE A 1 189 ? 7.550 8.374 -2.108 1.00 95.75 189 PHE A CA 1
ATOM 1563 C C . PHE A 1 189 ? 6.333 8.323 -1.167 1.00 95.75 189 PHE A C 1
ATOM 1565 O O . PHE A 1 189 ? 6.403 8.822 -0.046 1.00 95.75 189 PHE A O 1
ATOM 1572 N N . HIS A 1 190 ? 5.226 7.678 -1.555 1.00 95.56 190 HIS A N 1
ATOM 1573 C CA . HIS A 1 190 ? 4.058 7.537 -0.670 1.00 95.56 190 HIS A CA 1
ATOM 1574 C C . HIS A 1 190 ? 4.318 6.628 0.536 1.00 95.56 190 HIS A C 1
ATOM 1576 O O . HIS A 1 190 ? 3.585 6.678 1.521 1.00 95.56 190 HIS A O 1
ATOM 1582 N N . GLY A 1 191 ? 5.397 5.851 0.527 1.00 97.62 191 GLY A N 1
ATOM 1583 C CA . GLY A 1 191 ? 5.873 5.125 1.695 1.00 97.62 191 GLY A CA 1
ATOM 1584 C C . GLY A 1 191 ? 6.247 6.021 2.882 1.00 97.62 191 GLY A C 1
ATOM 1585 O O . GLY A 1 191 ? 6.216 5.538 4.017 1.00 97.62 191 GLY A O 1
ATOM 1586 N N . LEU A 1 192 ? 6.508 7.320 2.654 1.00 98.06 192 LEU A N 1
ATOM 1587 C CA . LEU A 1 192 ? 6.723 8.340 3.694 1.00 98.06 192 LEU A CA 1
ATOM 1588 C C . LEU A 1 192 ? 5.483 8.616 4.559 1.00 98.06 192 LEU A C 1
ATOM 1590 O O . LEU A 1 192 ? 5.607 9.194 5.637 1.00 98.06 192 LEU A O 1
ATOM 1594 N N . ILE A 1 193 ? 4.294 8.164 4.152 1.00 98.56 193 ILE A N 1
ATOM 1595 C CA . ILE A 1 193 ? 3.089 8.247 4.989 1.00 98.56 193 ILE A CA 1
ATOM 1596 C C . ILE A 1 193 ? 3.284 7.458 6.295 1.00 98.56 193 ILE A C 1
ATOM 1598 O O . ILE A 1 193 ? 2.843 7.886 7.364 1.00 98.56 193 ILE A O 1
ATOM 1602 N N . LEU A 1 194 ? 3.970 6.310 6.236 1.00 98.44 194 LEU A N 1
ATOM 1603 C CA . LEU A 1 194 ? 4.095 5.406 7.377 1.00 98.44 194 LEU A CA 1
ATOM 1604 C C . LEU A 1 194 ? 4.902 5.976 8.561 1.00 98.44 194 LEU A C 1
ATOM 1606 O O . LEU A 1 194 ? 4.408 5.864 9.688 1.00 98.44 194 LEU A O 1
ATOM 1610 N N . PRO A 1 195 ? 6.078 6.618 8.384 1.00 98.50 195 PRO A N 1
ATOM 1611 C CA . PRO A 1 195 ? 6.754 7.291 9.495 1.00 98.50 195 PRO A CA 1
ATOM 1612 C C . PRO A 1 195 ? 5.909 8.418 10.109 1.00 98.50 195 PRO A C 1
ATOM 1614 O O . PRO A 1 195 ? 5.913 8.567 11.330 1.00 98.50 195 PRO A O 1
ATOM 1617 N N . VAL A 1 196 ? 5.117 9.154 9.318 1.00 98.31 196 VAL A N 1
ATOM 1618 C CA . VAL A 1 196 ? 4.218 10.209 9.835 1.00 98.31 196 VAL A CA 1
ATOM 1619 C C . VAL A 1 196 ? 3.118 9.615 10.721 1.00 98.31 196 VAL A C 1
ATOM 1621 O O . VAL A 1 196 ? 2.926 10.058 11.857 1.00 98.31 196 VAL A O 1
ATOM 1624 N N . ILE A 1 197 ? 2.441 8.561 10.252 1.00 97.75 197 ILE A N 1
ATOM 1625 C CA . ILE A 1 197 ? 1.438 7.838 11.053 1.00 97.75 197 ILE A CA 1
ATOM 1626 C C . ILE A 1 197 ? 2.080 7.246 12.316 1.00 97.75 197 ILE A C 1
ATOM 1628 O O . ILE A 1 197 ? 1.492 7.307 13.399 1.00 97.75 197 ILE A O 1
ATOM 1632 N N . THR A 1 198 ? 3.297 6.710 12.205 1.00 98.19 198 THR A N 1
ATOM 1633 C CA . THR A 1 198 ? 4.046 6.148 13.336 1.00 98.19 198 THR A CA 1
ATOM 1634 C C . THR A 1 198 ? 4.338 7.195 14.406 1.00 98.19 198 THR A C 1
ATOM 1636 O O . THR A 1 198 ? 4.111 6.919 15.584 1.00 98.19 198 THR A O 1
ATOM 1639 N N . ILE A 1 199 ? 4.780 8.399 14.026 1.00 98.00 199 ILE A N 1
ATOM 1640 C CA . ILE A 1 199 ? 5.010 9.508 14.965 1.00 98.00 199 ILE A CA 1
ATOM 1641 C C . ILE A 1 199 ? 3.718 9.832 15.721 1.00 98.00 199 ILE A C 1
ATOM 1643 O O . ILE A 1 199 ? 3.716 9.825 16.955 1.00 98.00 199 ILE A O 1
ATOM 1647 N N . GLY A 1 200 ? 2.611 10.034 14.997 1.00 95.56 200 GLY A N 1
ATOM 1648 C CA . GLY A 1 200 ? 1.310 10.334 15.601 1.00 95.56 200 GLY A CA 1
ATOM 1649 C C . GLY A 1 200 ? 0.838 9.236 16.559 1.00 95.56 200 GLY A C 1
ATOM 1650 O O . GLY A 1 200 ? 0.389 9.525 17.669 1.00 95.56 200 GLY A O 1
ATOM 1651 N N . HIS A 1 201 ? 1.007 7.967 16.178 1.00 94.75 201 HIS A N 1
ATOM 1652 C CA . HIS A 1 201 ? 0.631 6.830 17.014 1.00 94.75 201 HIS A CA 1
ATOM 1653 C C . HIS A 1 201 ? 1.483 6.719 18.287 1.00 94.75 201 HIS A C 1
ATOM 1655 O O . HIS A 1 201 ? 0.938 6.509 19.371 1.00 94.75 201 HIS A O 1
ATOM 1661 N N . ILE A 1 202 ? 2.810 6.850 18.179 1.00 95.38 202 ILE A N 1
ATOM 1662 C CA . ILE A 1 202 ? 3.722 6.758 19.329 1.00 95.38 202 ILE A CA 1
ATOM 1663 C C . ILE A 1 202 ? 3.467 7.911 20.306 1.00 95.38 202 ILE A C 1
ATOM 1665 O O . ILE A 1 202 ? 3.378 7.667 21.512 1.00 95.38 202 ILE A O 1
ATOM 1669 N N . ALA A 1 203 ? 3.306 9.136 19.796 1.00 94.44 203 ALA A N 1
ATOM 1670 C CA . ALA A 1 203 ? 2.980 10.300 20.612 1.00 94.44 203 ALA A CA 1
ATOM 1671 C C . ALA A 1 203 ? 1.648 10.100 21.347 1.00 94.44 203 ALA A C 1
ATOM 1673 O O . ALA A 1 203 ? 1.591 10.205 22.573 1.00 94.44 203 ALA A O 1
ATOM 1674 N N . TYR A 1 204 ? 0.592 9.719 20.625 1.00 92.56 204 TYR A N 1
ATOM 1675 C CA . TYR A 1 204 ? -0.714 9.491 21.234 1.00 92.56 204 TYR A CA 1
ATOM 1676 C C . TYR A 1 204 ? -0.695 8.361 22.277 1.00 92.56 204 TYR A C 1
ATOM 1678 O O . TYR A 1 204 ? -1.245 8.527 23.366 1.00 92.56 204 TYR A O 1
ATOM 1686 N N . ASP A 1 205 ? -0.048 7.221 21.996 1.00 91.56 205 ASP A N 1
ATOM 1687 C CA . ASP A 1 205 ? 0.009 6.106 22.952 1.00 91.56 205 ASP A CA 1
ATOM 1688 C C . ASP A 1 205 ? 0.736 6.499 24.248 1.00 91.56 205 ASP A C 1
ATOM 1690 O O . ASP A 1 205 ? 0.305 6.083 25.325 1.00 91.56 205 ASP A O 1
ATOM 1694 N N . PHE A 1 206 ? 1.782 7.331 24.157 1.00 92.06 206 PHE A N 1
ATOM 1695 C CA . PHE A 1 206 ? 2.489 7.878 25.317 1.00 92.06 206 PHE A CA 1
ATOM 1696 C C . PHE A 1 206 ? 1.576 8.765 26.176 1.00 92.06 206 PHE A C 1
ATOM 1698 O O . PHE A 1 206 ? 1.396 8.490 27.365 1.00 92.06 206 PHE A O 1
ATOM 1705 N N . PHE A 1 207 ? 0.944 9.781 25.575 1.00 90.44 207 PHE A N 1
ATOM 1706 C CA . PHE A 1 207 ? 0.076 10.714 26.305 1.00 90.44 207 PHE A CA 1
ATOM 1707 C C . PHE A 1 207 ? -1.157 10.029 26.895 1.00 90.44 207 PHE A C 1
ATOM 1709 O O . PHE A 1 207 ? -1.586 10.358 28.001 1.00 90.44 207 PHE A O 1
ATOM 1716 N N . ARG A 1 208 ? -1.709 9.039 26.187 1.00 88.62 208 ARG A N 1
ATOM 1717 C CA . ARG A 1 208 ? -2.866 8.274 26.653 1.00 88.62 208 ARG A CA 1
ATOM 1718 C C . ARG A 1 208 ? -2.536 7.401 27.858 1.00 88.62 208 ARG A C 1
ATOM 1720 O O . ARG A 1 208 ? -3.295 7.389 28.821 1.00 88.62 208 ARG A O 1
ATOM 1727 N N . LYS A 1 209 ? -1.454 6.621 27.790 1.00 85.50 209 LYS A N 1
ATOM 1728 C CA . LYS A 1 209 ? -1.121 5.650 28.842 1.00 85.50 209 LYS A CA 1
ATOM 1729 C C . LYS A 1 209 ? -0.487 6.295 30.070 1.00 85.50 209 LYS A C 1
ATOM 1731 O O . LYS A 1 209 ? -0.425 5.629 31.101 1.00 85.50 209 LYS A O 1
ATOM 1736 N N . LYS A 1 210 ? 0.037 7.524 29.944 1.00 77.44 210 LYS A N 1
ATOM 1737 C CA . LYS A 1 210 ? 0.827 8.226 30.975 1.00 77.44 210 LYS A CA 1
ATOM 1738 C C . LYS A 1 210 ? 1.904 7.337 31.625 1.00 77.44 210 LYS A C 1
ATOM 1740 O O . LYS A 1 210 ? 2.289 7.538 32.768 1.00 77.44 210 LYS A O 1
ATOM 1745 N N . SER A 1 211 ? 2.364 6.318 30.903 1.00 64.00 211 SER A N 1
ATOM 1746 C CA . SER A 1 211 ? 3.283 5.296 31.392 1.00 64.00 211 SER A CA 1
ATOM 1747 C C . SER A 1 211 ? 4.249 4.939 30.270 1.00 64.00 211 SER A C 1
ATOM 1749 O O . SER A 1 211 ? 3.879 4.452 29.200 1.00 64.00 211 SER A O 1
ATOM 1751 N N . GLY A 1 212 ? 5.515 5.267 30.498 1.00 74.31 212 GLY A N 1
ATOM 1752 C CA . GLY A 1 212 ? 6.584 5.145 29.519 1.00 74.31 212 GLY A CA 1
ATOM 1753 C C . GLY A 1 212 ? 7.690 6.146 29.819 1.00 74.31 212 GLY A C 1
ATOM 1754 O O . GLY A 1 212 ? 7.437 7.242 30.307 1.00 74.31 212 GLY A O 1
ATOM 1755 N N . LYS A 1 213 ? 8.937 5.773 29.534 1.00 85.81 213 LYS A N 1
ATOM 1756 C CA . LYS A 1 213 ? 10.068 6.696 29.663 1.00 85.81 213 LYS A CA 1
ATOM 1757 C C . LYS A 1 213 ? 9.994 7.722 28.532 1.00 85.81 213 LYS A C 1
ATOM 1759 O O . LYS A 1 213 ? 9.970 7.313 27.372 1.00 85.81 213 LYS A O 1
ATOM 1764 N N . ILE A 1 214 ? 10.005 9.017 28.854 1.00 92.12 214 ILE A N 1
ATOM 1765 C CA . ILE A 1 214 ? 10.008 10.105 27.857 1.00 92.12 214 ILE A CA 1
ATOM 1766 C C . ILE A 1 214 ? 11.144 9.941 26.836 1.00 92.12 214 ILE A C 1
ATOM 1768 O O . ILE A 1 214 ? 10.934 10.145 25.645 1.00 92.12 214 ILE A O 1
ATOM 1772 N N . GLY A 1 215 ? 12.302 9.423 27.264 1.00 92.75 215 GLY A N 1
ATOM 1773 C CA . GLY A 1 215 ? 13.414 9.096 26.368 1.00 92.75 215 GLY A CA 1
ATOM 1774 C C . GLY A 1 215 ? 13.049 8.099 25.260 1.00 92.75 215 GLY A C 1
ATOM 1775 O O . GLY A 1 215 ? 13.513 8.251 24.137 1.00 92.75 215 GLY A O 1
ATOM 1776 N N . ASN A 1 216 ? 12.158 7.130 25.515 1.00 92.12 216 ASN A N 1
ATOM 1777 C CA . ASN A 1 216 ? 11.684 6.222 24.464 1.00 92.12 216 ASN A CA 1
ATOM 1778 C C . ASN A 1 216 ? 10.791 6.950 23.450 1.00 92.12 216 ASN A C 1
ATOM 1780 O O . ASN A 1 216 ? 10.882 6.660 22.260 1.00 92.12 216 ASN A O 1
ATOM 1784 N N . LEU A 1 217 ? 9.922 7.864 23.903 1.00 94.56 217 LEU A N 1
ATOM 1785 C CA . LEU A 1 217 ? 9.111 8.688 23.000 1.00 94.56 217 LEU A CA 1
ATOM 1786 C C . LEU A 1 217 ? 10.027 9.511 22.093 1.00 94.56 217 LEU A C 1
ATOM 1788 O O . LEU A 1 217 ? 9.930 9.397 20.874 1.00 94.56 217 LEU A O 1
ATOM 1792 N N . LEU A 1 218 ? 10.929 10.289 22.698 1.00 96.62 218 LEU A N 1
ATOM 1793 C CA . LEU A 1 218 ? 11.838 11.181 21.981 1.00 96.62 218 LEU A CA 1
ATOM 1794 C C . LEU A 1 218 ? 12.708 10.410 20.991 1.00 96.62 218 LEU A C 1
ATOM 1796 O O . LEU A 1 218 ? 12.784 10.799 19.832 1.00 96.62 218 LEU A O 1
ATOM 1800 N N . PHE A 1 219 ? 13.279 9.276 21.407 1.00 97.56 219 PHE A N 1
ATOM 1801 C CA . PHE A 1 219 ? 14.103 8.440 20.539 1.00 97.56 219 PHE A CA 1
ATOM 1802 C C . PHE A 1 219 ? 13.346 7.960 19.296 1.00 97.56 219 PHE A C 1
ATOM 1804 O O . PHE A 1 219 ? 13.825 8.139 18.181 1.00 97.56 219 PHE A O 1
ATOM 1811 N N . PHE A 1 220 ? 12.158 7.364 19.456 1.00 97.94 220 PHE A N 1
ATOM 1812 C CA . PHE A 1 220 ? 11.432 6.815 18.306 1.00 97.94 220 PHE A CA 1
ATOM 1813 C C . PHE A 1 220 ? 10.775 7.891 17.435 1.00 97.94 220 PHE A C 1
ATOM 1815 O O . PHE A 1 220 ? 10.646 7.687 16.227 1.00 97.94 220 PHE A O 1
ATOM 1822 N N . VAL A 1 221 ? 10.373 9.031 18.007 1.00 98.00 221 VAL A N 1
ATOM 1823 C CA . VAL A 1 221 ? 9.910 10.188 17.223 1.00 98.00 221 VAL A CA 1
ATOM 1824 C C . VAL A 1 221 ? 11.065 10.757 16.410 1.00 98.00 221 VAL A C 1
ATOM 1826 O O . VAL A 1 221 ? 10.935 10.869 15.193 1.00 98.00 221 VAL A O 1
ATOM 1829 N N . PHE A 1 222 ? 12.209 11.020 17.050 1.00 98.38 222 PHE A N 1
ATOM 1830 C CA . PHE A 1 222 ? 13.418 11.481 16.374 1.00 98.38 222 PHE A CA 1
ATOM 1831 C C . PHE A 1 222 ? 13.826 10.516 15.262 1.00 98.38 222 PHE A C 1
ATOM 1833 O O . PHE A 1 222 ? 13.993 10.948 14.132 1.00 98.38 222 PHE A O 1
ATOM 1840 N N . LEU A 1 223 ? 13.858 9.207 15.529 1.00 98.50 223 LEU A N 1
ATOM 1841 C CA . LEU A 1 223 ? 14.198 8.196 14.529 1.00 98.50 223 LEU A CA 1
ATOM 1842 C C . LEU A 1 223 ? 13.296 8.267 13.285 1.00 98.50 223 LEU A C 1
ATOM 1844 O O . LEU A 1 223 ? 13.796 8.193 12.168 1.00 98.50 223 LEU A O 1
ATOM 1848 N N . ASN A 1 224 ? 11.979 8.433 13.447 1.00 98.62 224 ASN A N 1
ATOM 1849 C CA . ASN A 1 224 ? 11.068 8.557 12.301 1.00 98.62 224 ASN A CA 1
ATOM 1850 C C . ASN A 1 224 ? 11.206 9.901 11.571 1.00 98.62 224 ASN A C 1
ATOM 1852 O O . ASN A 1 224 ? 11.094 9.933 10.347 1.00 98.62 224 ASN A O 1
ATOM 1856 N N . ILE A 1 225 ? 11.505 10.989 12.286 1.00 98.56 225 ILE A N 1
ATOM 1857 C CA . ILE A 1 225 ? 11.850 12.277 11.667 1.00 98.56 225 ILE A CA 1
ATOM 1858 C C . ILE A 1 225 ? 13.153 12.144 10.868 1.00 98.56 225 ILE A C 1
ATOM 1860 O O . ILE A 1 225 ? 13.215 12.601 9.731 1.00 98.56 225 ILE A O 1
ATOM 1864 N N . SER A 1 226 ? 14.166 11.459 11.405 1.00 98.56 226 SER A N 1
ATOM 1865 C CA . SER A 1 226 ? 15.422 11.179 10.708 1.00 98.56 226 SER A CA 1
ATOM 1866 C C . SER A 1 226 ? 15.214 10.297 9.479 1.00 98.56 226 SER A C 1
ATOM 1868 O O . SER A 1 226 ? 15.851 10.545 8.463 1.00 98.56 226 SER A O 1
ATOM 1870 N N . ILE A 1 227 ? 14.303 9.314 9.520 1.00 98.50 227 ILE A N 1
ATOM 1871 C CA . ILE A 1 227 ? 13.918 8.532 8.331 1.00 98.50 227 ILE A CA 1
ATOM 1872 C C . ILE A 1 227 ? 13.402 9.472 7.234 1.00 98.50 227 ILE A C 1
ATOM 1874 O O . ILE A 1 227 ? 13.916 9.427 6.116 1.00 98.50 227 ILE A O 1
ATOM 1878 N N . ILE A 1 228 ? 12.455 10.359 7.564 1.00 98.38 228 ILE A N 1
ATOM 1879 C CA . ILE A 1 228 ? 11.906 11.340 6.616 1.00 98.38 228 ILE A CA 1
ATOM 1880 C C . ILE A 1 228 ? 13.013 12.267 6.098 1.00 98.38 228 ILE A C 1
ATOM 1882 O O . ILE A 1 228 ? 13.161 12.414 4.891 1.00 98.38 228 ILE A O 1
ATOM 1886 N N . GLY A 1 229 ? 13.827 12.850 6.982 1.00 97.81 229 GLY A N 1
ATOM 1887 C CA . GLY A 1 229 ? 14.924 13.740 6.591 1.00 97.81 229 GLY A CA 1
ATOM 1888 C C . GLY A 1 229 ? 15.955 13.049 5.694 1.00 97.81 229 GLY A C 1
ATOM 1889 O O . GLY A 1 229 ? 16.369 13.608 4.681 1.00 97.81 229 GLY A O 1
ATOM 1890 N N . SER A 1 230 ? 16.310 11.799 6.010 1.00 97.19 230 SER A N 1
ATOM 1891 C CA . SER A 1 230 ? 17.289 11.019 5.246 1.00 97.19 230 SER A CA 1
ATOM 1892 C C . SER A 1 230 ? 16.846 10.735 3.811 1.00 97.19 230 SER A C 1
ATOM 1894 O O . SER A 1 230 ? 17.681 10.745 2.910 1.00 97.19 230 SER A O 1
ATOM 1896 N N . TYR A 1 231 ? 15.540 10.549 3.578 1.00 97.00 231 TYR A N 1
ATOM 1897 C CA . TYR A 1 231 ? 14.974 10.298 2.247 1.00 97.00 231 TYR A CA 1
ATOM 1898 C C . TYR A 1 231 ? 15.367 11.394 1.239 1.00 97.00 231 TYR A C 1
ATOM 1900 O O . TYR A 1 231 ? 15.626 11.123 0.057 1.00 97.00 231 TYR A O 1
ATOM 1908 N N . PHE A 1 232 ? 15.451 12.636 1.727 1.00 95.81 232 PHE A N 1
ATOM 1909 C CA . PHE A 1 232 ? 15.733 13.823 0.927 1.00 95.81 232 PHE A CA 1
ATOM 1910 C C . PHE A 1 232 ? 17.230 14.147 0.776 1.00 95.81 232 PHE A C 1
ATOM 1912 O O . PHE A 1 232 ? 17.578 15.047 0.012 1.00 95.81 232 PHE A O 1
ATOM 1919 N N . ILE A 1 233 ? 18.137 13.402 1.420 1.00 95.31 233 ILE A N 1
ATOM 1920 C CA . ILE A 1 233 ? 19.588 13.590 1.249 1.00 95.31 233 ILE A CA 1
ATOM 1921 C C . ILE A 1 233 ? 19.972 13.279 -0.202 1.00 95.31 233 ILE A C 1
ATOM 1923 O O . ILE A 1 233 ? 19.741 12.172 -0.683 1.00 95.31 233 ILE A O 1
ATOM 1927 N N . ASN A 1 234 ? 20.573 14.237 -0.912 1.00 93.38 234 ASN A N 1
ATOM 1928 C CA . ASN A 1 234 ? 20.907 14.134 -2.343 1.00 93.38 234 ASN A CA 1
ATOM 1929 C C . ASN A 1 234 ? 19.694 13.873 -3.256 1.00 93.38 234 ASN A C 1
ATOM 1931 O O . ASN A 1 234 ? 19.840 13.303 -4.339 1.00 93.38 234 ASN A O 1
ATOM 1935 N N . TYR A 1 235 ? 18.489 14.239 -2.813 1.00 93.06 235 TYR A N 1
ATOM 1936 C CA . TYR A 1 235 ? 17.282 14.064 -3.609 1.00 93.06 235 TYR A CA 1
ATOM 1937 C C . TYR A 1 235 ? 17.237 15.087 -4.741 1.00 93.06 235 TYR A C 1
ATOM 1939 O O . TYR A 1 235 ? 17.287 16.296 -4.515 1.00 93.06 235 TYR A O 1
ATOM 1947 N N . LYS A 1 236 ? 17.131 14.601 -5.977 1.00 90.94 236 LYS A N 1
ATOM 1948 C CA . LYS A 1 236 ? 17.067 15.457 -7.164 1.00 90.94 236 LYS A CA 1
ATOM 1949 C C . LYS A 1 236 ? 15.615 15.726 -7.517 1.00 90.94 236 LYS A C 1
ATOM 1951 O O . LYS A 1 236 ? 14.848 14.799 -7.752 1.00 90.94 236 LYS A O 1
ATOM 1956 N N . ARG A 1 237 ? 15.217 16.992 -7.597 1.00 79.88 237 ARG A N 1
ATOM 1957 C CA . ARG A 1 237 ? 13.866 17.339 -8.044 1.00 79.88 237 ARG A CA 1
ATOM 1958 C C . ARG A 1 237 ? 13.775 17.161 -9.560 1.00 79.88 237 ARG A C 1
ATOM 1960 O O . ARG A 1 237 ? 14.164 18.046 -10.312 1.00 79.88 237 ARG A O 1
ATOM 1967 N N . ILE A 1 238 ? 13.267 16.014 -9.999 1.00 68.62 238 ILE A N 1
ATOM 1968 C CA . ILE A 1 238 ? 12.953 15.763 -11.408 1.00 68.62 238 ILE A CA 1
ATOM 1969 C C . ILE A 1 238 ? 11.560 16.354 -11.640 1.00 68.62 238 ILE A C 1
ATOM 1971 O O . ILE A 1 238 ? 10.550 15.810 -11.201 1.00 68.62 238 ILE A O 1
ATOM 1975 N N . PHE A 1 239 ? 11.527 17.565 -12.190 1.00 55.03 239 PHE A N 1
ATOM 1976 C CA . PHE A 1 239 ? 10.314 18.361 -12.343 1.00 55.03 239 PHE A CA 1
ATOM 1977 C C . PHE A 1 239 ? 9.407 17.726 -13.410 1.00 55.03 239 PHE A C 1
ATOM 1979 O O . PHE A 1 239 ? 9.741 17.742 -14.590 1.00 55.03 239 PHE A O 1
ATOM 1986 N N . GLN A 1 240 ? 8.248 17.196 -13.016 1.00 56.22 240 GLN A N 1
ATOM 1987 C CA . GLN A 1 240 ? 7.085 17.216 -13.905 1.00 56.22 240 GLN A CA 1
ATOM 1988 C C . GLN A 1 240 ? 6.348 18.534 -13.641 1.00 56.22 240 GLN A C 1
ATOM 1990 O O . GLN A 1 240 ? 6.266 18.932 -12.474 1.00 56.22 240 GLN A O 1
ATOM 1995 N N . PRO A 1 241 ? 5.834 19.239 -14.666 1.00 46.66 241 PRO A N 1
ATOM 1996 C CA . PRO A 1 241 ? 5.053 20.457 -14.486 1.00 46.66 241 PRO A CA 1
ATOM 1997 C C . PRO A 1 241 ? 3.685 20.123 -13.867 1.00 46.66 241 PRO A C 1
ATOM 1999 O O . PRO A 1 241 ? 2.636 20.183 -14.499 1.00 46.66 241 PRO A O 1
ATOM 2002 N N . ALA A 1 242 ? 3.688 19.750 -12.594 1.00 52.16 242 ALA A N 1
ATOM 2003 C CA . ALA A 1 242 ? 2.560 19.941 -11.714 1.00 52.16 242 ALA A CA 1
ATOM 2004 C C . ALA A 1 242 ? 2.797 21.290 -11.044 1.00 52.16 242 ALA A C 1
ATOM 2006 O O . ALA A 1 242 ? 3.480 21.397 -10.023 1.00 52.16 242 ALA A O 1
ATOM 2007 N N . SER A 1 243 ? 2.289 22.350 -11.675 1.00 54.00 243 SER A N 1
ATOM 2008 C CA . SER A 1 243 ? 1.987 23.584 -10.958 1.00 54.00 243 SER A CA 1
ATOM 2009 C C . SER A 1 243 ? 1.212 23.167 -9.716 1.00 54.00 243 SER A C 1
ATOM 2011 O O . SER A 1 243 ? 0.176 22.525 -9.851 1.00 54.00 243 SER A O 1
ATOM 2013 N N . PHE A 1 244 ? 1.762 23.436 -8.528 1.00 56.16 244 PHE A N 1
ATOM 2014 C CA . PHE A 1 244 ? 1.120 23.153 -7.246 1.00 56.16 244 PHE A CA 1
ATOM 2015 C C . PHE A 1 244 ? -0.261 23.813 -7.313 1.00 56.16 244 PHE A C 1
ATOM 2017 O O . PHE A 1 244 ? -0.330 25.036 -7.199 1.00 56.16 244 PHE A O 1
ATOM 2024 N N . PRO A 1 245 ? -1.360 23.085 -7.583 1.00 55.44 245 PRO A N 1
ATOM 2025 C CA . PRO A 1 245 ? -2.566 23.753 -8.060 1.00 55.44 245 PRO A CA 1
ATOM 2026 C C . PRO A 1 245 ? -3.314 24.442 -6.915 1.00 55.44 245 PRO A C 1
ATOM 2028 O O . PRO A 1 245 ? -4.427 24.929 -7.099 1.00 55.44 245 PRO A O 1
ATOM 2031 N N . GLY A 1 246 ? -2.730 24.446 -5.711 1.00 66.38 246 GLY A N 1
ATOM 2032 C CA . GLY A 1 246 ? -3.435 24.734 -4.482 1.00 66.38 246 GLY A CA 1
ATOM 2033 C C . GLY A 1 246 ? -4.692 23.872 -4.370 1.00 66.38 246 GLY A C 1
ATOM 2034 O O . GLY A 1 246 ? -4.844 22.815 -5.002 1.00 66.38 246 GLY A O 1
ATOM 2035 N N . VAL A 1 247 ? -5.627 24.357 -3.564 1.00 78.44 247 VAL A N 1
ATOM 2036 C CA . VAL A 1 247 ? -6.993 23.843 -3.549 1.00 78.44 247 VAL A CA 1
ATOM 2037 C C . VAL A 1 247 ? -7.732 24.481 -4.726 1.00 78.44 247 VAL A C 1
ATOM 2039 O O . VAL A 1 247 ? -8.249 25.587 -4.621 1.00 78.44 247 VAL A O 1
ATOM 2042 N N . SER A 1 248 ? -7.747 23.794 -5.869 1.00 86.44 248 SER A N 1
ATOM 2043 C CA . SER A 1 248 ? -8.511 24.194 -7.056 1.00 86.44 248 SER A CA 1
ATOM 2044 C C . SER A 1 248 ? -9.695 23.255 -7.282 1.00 86.44 248 SER A C 1
ATOM 2046 O O . SER A 1 248 ? -9.709 22.129 -6.777 1.00 86.44 248 SER A O 1
ATOM 2048 N N . LYS A 1 249 ? -10.663 23.669 -8.113 1.00 87.56 249 LYS A N 1
ATOM 2049 C CA . LYS A 1 249 ? -11.755 22.787 -8.565 1.00 87.56 249 LYS A CA 1
ATOM 2050 C C . LYS A 1 249 ? -11.212 21.470 -9.139 1.00 87.56 249 LYS A C 1
ATOM 2052 O O . LYS A 1 249 ? -11.717 20.412 -8.781 1.00 87.56 249 LYS A O 1
ATOM 2057 N N . LYS A 1 250 ? -10.140 21.535 -9.942 1.00 87.75 250 LYS A N 1
ATOM 2058 C CA . LYS A 1 250 ? -9.470 20.359 -10.526 1.00 87.75 250 LYS A CA 1
ATOM 2059 C C . LYS A 1 250 ? -8.866 19.450 -9.453 1.00 87.75 250 LYS A C 1
ATOM 2061 O O . LYS A 1 250 ? -9.019 18.237 -9.529 1.00 87.75 250 LYS A O 1
ATOM 2066 N N . SER A 1 251 ? -8.222 20.023 -8.434 1.00 89.69 251 SER A N 1
ATOM 2067 C CA . SER A 1 251 ? -7.644 19.259 -7.319 1.00 89.69 251 SER A CA 1
ATOM 2068 C C . SER A 1 251 ? -8.730 18.541 -6.510 1.00 89.69 251 SER A C 1
ATOM 2070 O O . SER A 1 251 ? -8.573 17.369 -6.183 1.00 89.69 251 SER A O 1
ATOM 2072 N N . ILE A 1 252 ? -9.842 19.222 -6.206 1.00 90.94 252 ILE A N 1
ATOM 2073 C CA . ILE A 1 252 ? -10.971 18.641 -5.458 1.00 90.94 252 ILE A CA 1
ATOM 2074 C C . ILE A 1 252 ? -11.620 17.515 -6.264 1.00 90.94 252 ILE A C 1
ATOM 2076 O O . ILE A 1 252 ? -11.913 16.450 -5.724 1.00 90.94 252 ILE A O 1
ATOM 2080 N N . GLU A 1 253 ? -11.828 17.740 -7.557 1.00 91.06 253 GLU A N 1
ATOM 2081 C CA . GLU A 1 253 ? -12.390 16.746 -8.460 1.00 91.06 253 GLU A CA 1
ATOM 2082 C C . GLU A 1 253 ? -11.502 15.498 -8.539 1.00 91.06 253 GLU A C 1
ATOM 2084 O O . GLU A 1 253 ? -11.976 14.399 -8.249 1.00 91.06 253 GLU A O 1
ATOM 2089 N N . TYR A 1 254 ? -10.202 15.672 -8.802 1.00 93.00 254 TYR A N 1
ATOM 2090 C CA . TYR A 1 254 ? -9.223 14.584 -8.812 1.00 93.00 254 TYR A CA 1
ATOM 2091 C C . TYR A 1 254 ? -9.233 13.807 -7.488 1.00 93.00 254 TYR A C 1
ATOM 2093 O O . TYR A 1 254 ? -9.309 12.578 -7.485 1.00 93.00 254 TYR A O 1
ATOM 2101 N N . PHE A 1 255 ? -9.205 14.518 -6.354 1.00 94.56 255 PHE A N 1
ATOM 2102 C CA . PHE A 1 255 ? -9.234 13.911 -5.023 1.00 94.56 255 PHE A CA 1
ATOM 2103 C C . PHE A 1 255 ? -10.500 13.073 -4.814 1.00 94.56 255 PHE A C 1
ATOM 2105 O O . PHE A 1 255 ? -10.432 11.932 -4.357 1.00 94.56 255 PHE A O 1
ATOM 2112 N N . SER A 1 256 ? -11.663 13.624 -5.173 1.00 94.44 256 SER A N 1
ATOM 2113 C CA . SER A 1 256 ? -12.950 12.940 -5.032 1.00 94.44 256 SER A CA 1
ATOM 2114 C C . SER A 1 256 ? -13.037 11.686 -5.908 1.00 94.44 256 SER A C 1
ATOM 2116 O O . SER A 1 256 ? -13.490 10.643 -5.433 1.00 94.44 256 SER A O 1
ATOM 2118 N N . LEU A 1 257 ? -12.533 11.748 -7.147 1.00 93.75 257 LEU A N 1
ATOM 2119 C CA . LEU A 1 257 ? -12.479 10.611 -8.065 1.00 93.75 257 LEU A CA 1
ATOM 2120 C C . LEU A 1 257 ? -11.563 9.508 -7.529 1.00 93.75 257 LEU A C 1
ATOM 2122 O O . LEU A 1 257 ? -11.974 8.347 -7.471 1.00 93.75 257 LEU A O 1
ATOM 2126 N N . ALA A 1 258 ? -10.369 9.869 -7.056 1.00 94.38 258 ALA A N 1
ATOM 2127 C CA . ALA A 1 258 ? -9.426 8.927 -6.462 1.00 94.38 258 ALA A CA 1
ATOM 2128 C C . ALA A 1 258 ? -9.986 8.250 -5.195 1.00 94.38 258 ALA A C 1
ATOM 2130 O O . ALA A 1 258 ? -9.772 7.054 -5.001 1.00 94.38 258 ALA A O 1
ATOM 2131 N N . VAL A 1 259 ? -10.756 8.970 -4.362 1.00 94.81 259 VAL A N 1
ATOM 2132 C CA . VAL A 1 259 ? -11.482 8.366 -3.228 1.00 94.81 259 VAL A CA 1
ATOM 2133 C C . VAL A 1 259 ? -12.526 7.368 -3.716 1.00 94.81 259 VAL A C 1
ATOM 2135 O O . VAL A 1 259 ? -12.571 6.241 -3.220 1.00 94.81 259 VAL A O 1
ATOM 2138 N N . SER A 1 260 ? -13.346 7.740 -4.704 1.00 90.75 260 SER A N 1
ATOM 2139 C CA . SER A 1 260 ? -14.355 6.822 -5.240 1.00 90.75 260 SER A CA 1
ATOM 2140 C C . SER A 1 260 ? -13.761 5.583 -5.897 1.00 90.75 260 SER A C 1
ATOM 2142 O O . SER A 1 260 ? -14.370 4.527 -5.765 1.00 90.75 260 SER A O 1
ATOM 2144 N N . ASN A 1 261 ? -12.563 5.679 -6.487 1.00 88.06 261 ASN A N 1
ATOM 2145 C CA . ASN A 1 261 ? -11.854 4.558 -7.113 1.00 88.06 261 ASN A CA 1
ATOM 2146 C C . ASN A 1 261 ? -11.563 3.406 -6.125 1.00 88.06 261 ASN A C 1
ATOM 2148 O O . ASN A 1 261 ? -11.364 2.263 -6.525 1.00 88.06 261 ASN A O 1
ATOM 2152 N N . GLY A 1 262 ? -11.582 3.681 -4.813 1.00 83.19 262 GLY A N 1
ATOM 2153 C CA . GLY A 1 262 ? -11.501 2.653 -3.770 1.00 83.19 262 GLY A CA 1
ATOM 2154 C C . GLY A 1 262 ? -12.784 1.837 -3.578 1.00 83.19 262 GLY A C 1
ATOM 2155 O O . GLY A 1 262 ? -12.729 0.760 -2.992 1.00 83.19 262 GLY A O 1
ATOM 2156 N N . PHE A 1 263 ? -13.930 2.327 -4.053 1.00 84.12 263 PHE A N 1
ATOM 2157 C CA . PHE A 1 263 ? -15.244 1.688 -3.913 1.00 84.12 263 PHE A CA 1
ATOM 2158 C C . PHE A 1 263 ? -15.793 1.180 -5.243 1.00 84.12 263 PHE A C 1
ATOM 2160 O O . PHE A 1 263 ? -16.361 0.090 -5.309 1.00 84.12 263 PHE A O 1
ATOM 2167 N N . LEU A 1 264 ? -15.688 2.003 -6.283 1.00 80.50 264 LEU A N 1
ATOM 2168 C CA . LEU A 1 264 ? -16.231 1.752 -7.608 1.00 80.50 264 LEU A CA 1
ATOM 2169 C C . LEU A 1 264 ? -15.423 2.485 -8.674 1.00 80.50 264 LEU A C 1
ATOM 2171 O O . LEU A 1 264 ? -14.738 3.446 -8.352 1.00 80.50 264 LEU A O 1
ATOM 2175 N N . TYR A 1 265 ? -15.517 2.057 -9.931 1.00 74.94 265 TYR A N 1
ATOM 2176 C CA . TYR A 1 265 ? -14.940 2.795 -11.059 1.00 74.94 265 TYR A CA 1
ATOM 2177 C C . TYR A 1 265 ? -15.981 3.785 -11.604 1.00 74.94 265 TYR A C 1
ATOM 2179 O O . TYR A 1 265 ? -16.874 3.382 -12.359 1.00 74.94 265 TYR A O 1
ATOM 2187 N N . PRO A 1 266 ? -15.970 5.059 -11.169 1.00 67.75 266 PRO A N 1
ATOM 2188 C CA . PRO A 1 266 ? -16.964 6.023 -11.609 1.00 67.75 266 PRO A CA 1
ATOM 2189 C C . PRO A 1 266 ? -16.709 6.420 -13.066 1.00 67.75 266 PRO A C 1
ATOM 2191 O O . PRO A 1 266 ? -15.593 6.323 -13.576 1.00 67.75 266 PRO A O 1
ATOM 2194 N N . LYS A 1 267 ? -17.741 6.954 -13.724 1.00 69.88 267 LYS A N 1
ATOM 2195 C CA . LYS A 1 267 ? -17.514 7.820 -14.887 1.00 69.88 267 LYS A CA 1
ATOM 2196 C C . LYS A 1 267 ? -16.816 9.103 -14.425 1.00 69.88 267 LYS A C 1
ATOM 2198 O O . LYS A 1 267 ? -16.995 9.525 -13.280 1.00 69.88 267 LYS A O 1
ATOM 2203 N N . GLU A 1 268 ? -16.059 9.731 -15.318 1.00 63.19 268 GLU A N 1
ATOM 2204 C CA . GLU A 1 268 ? -15.519 11.071 -15.080 1.00 63.19 268 GLU A CA 1
ATOM 2205 C C . GLU A 1 268 ? -16.669 12.027 -14.694 1.00 63.19 268 GLU A C 1
ATOM 2207 O O . GLU A 1 268 ? -17.750 11.958 -15.279 1.00 63.19 268 GLU A O 1
ATOM 2212 N N . TYR A 1 269 ? -16.456 12.877 -13.681 1.00 63.94 269 TYR A N 1
ATOM 2213 C CA . TYR A 1 269 ? -17.445 13.839 -13.153 1.00 63.94 269 TYR A CA 1
ATOM 2214 C C . TYR A 1 269 ? -18.713 13.235 -12.523 1.00 63.94 269 TYR A C 1
ATOM 2216 O O . TYR A 1 269 ? -19.839 13.557 -12.906 1.00 63.94 269 TYR A O 1
ATOM 2224 N N . SER A 1 270 ? -18.564 12.388 -11.503 1.00 74.88 270 SER A N 1
ATOM 2225 C CA . SER A 1 270 ? -19.715 11.757 -10.848 1.00 74.88 270 SER A CA 1
ATOM 2226 C C . SER A 1 270 ? -20.085 12.408 -9.502 1.00 74.88 270 SER A C 1
ATOM 2228 O O . SER A 1 270 ? -19.248 12.545 -8.609 1.00 74.88 270 SER A O 1
ATOM 2230 N N . LEU A 1 271 ? -21.365 12.765 -9.305 1.00 86.69 271 LEU A N 1
ATOM 2231 C CA . LEU A 1 271 ? -21.883 13.229 -7.999 1.00 86.69 271 LEU A CA 1
ATOM 2232 C C . LEU A 1 271 ? -21.633 12.200 -6.883 1.00 86.69 271 LEU A C 1
ATOM 2234 O O . LEU A 1 271 ? -21.411 12.565 -5.727 1.00 86.69 271 LEU A O 1
ATOM 2238 N N . ILE A 1 272 ? -21.606 10.911 -7.241 1.00 87.19 272 ILE A N 1
ATOM 2239 C CA . ILE A 1 272 ? -21.305 9.825 -6.307 1.00 87.19 272 ILE A CA 1
ATOM 2240 C C . ILE A 1 272 ? -19.876 9.920 -5.749 1.00 87.19 272 ILE A C 1
ATOM 2242 O O . ILE A 1 272 ? -19.673 9.576 -4.588 1.00 87.19 272 ILE A O 1
ATOM 2246 N N . SER A 1 273 ? -18.905 10.466 -6.494 1.00 90.75 273 SER A N 1
ATOM 2247 C CA . SER A 1 273 ? -17.538 10.685 -5.996 1.00 90.75 273 SER A CA 1
ATOM 2248 C C . SER A 1 273 ? -17.490 11.678 -4.835 1.00 90.75 273 SER A C 1
ATOM 2250 O O . SER A 1 273 ? -16.866 11.403 -3.809 1.00 90.75 273 SER A O 1
ATOM 2252 N N . TYR A 1 274 ? -18.208 12.799 -4.942 1.00 92.19 274 TYR A N 1
ATOM 2253 C CA . TYR A 1 274 ? -18.314 13.778 -3.856 1.00 92.19 274 TYR A CA 1
ATOM 2254 C C . TYR A 1 274 ? -19.053 13.208 -2.644 1.00 92.19 274 TYR A C 1
ATOM 2256 O O . TYR A 1 274 ? -18.624 13.395 -1.506 1.00 92.19 274 TYR A O 1
ATOM 2264 N N . PHE A 1 275 ? -20.133 12.463 -2.879 1.00 91.94 275 PHE A N 1
ATOM 2265 C CA . PHE A 1 275 ? -20.885 11.803 -1.814 1.00 91.94 275 PHE A CA 1
ATOM 2266 C C . PHE A 1 275 ? -20.029 10.788 -1.039 1.00 91.94 275 PHE A C 1
ATOM 2268 O O . PHE A 1 275 ? -19.994 10.817 0.192 1.00 91.94 275 PHE A O 1
ATOM 2275 N N . LEU A 1 276 ? -19.280 9.932 -1.744 1.00 91.81 276 LEU A N 1
ATOM 2276 C CA . LEU A 1 276 ? -18.371 8.958 -1.132 1.00 91.81 276 LEU A CA 1
ATOM 2277 C C . LEU A 1 276 ? -17.233 9.632 -0.361 1.00 91.81 276 LEU A C 1
ATOM 2279 O O . LEU A 1 276 ? -16.858 9.154 0.713 1.00 91.81 276 LEU A O 1
ATOM 2283 N N . LEU A 1 277 ? -16.715 10.755 -0.865 1.00 94.50 277 LEU A N 1
ATOM 2284 C CA . LEU A 1 277 ? -15.746 11.580 -0.147 1.00 94.50 277 LEU A CA 1
ATOM 2285 C C . LEU A 1 277 ? -16.323 12.095 1.178 1.00 94.50 277 LEU A C 1
ATOM 2287 O O . LEU A 1 277 ? -15.717 11.878 2.228 1.00 94.50 277 LEU A O 1
ATOM 2291 N N . ILE A 1 278 ? -17.503 12.720 1.148 1.00 95.62 278 ILE A N 1
ATOM 2292 C CA . ILE A 1 278 ? -18.163 13.263 2.346 1.00 95.62 278 ILE A CA 1
ATOM 2293 C C . ILE A 1 278 ? -18.411 12.155 3.374 1.00 95.62 278 ILE A C 1
ATOM 2295 O O . ILE A 1 278 ? -18.061 12.314 4.543 1.00 95.62 278 ILE A O 1
ATOM 2299 N N . ILE A 1 279 ? -18.942 11.006 2.945 1.00 93.44 279 ILE A N 1
ATOM 2300 C CA . ILE A 1 279 ? -19.166 9.852 3.827 1.00 93.44 279 ILE A CA 1
ATOM 2301 C C . ILE A 1 279 ? -17.856 9.351 4.434 1.00 93.44 279 ILE A C 1
ATOM 2303 O O . ILE A 1 279 ? -17.801 9.074 5.632 1.00 93.44 279 ILE A O 1
ATOM 2307 N N . THR A 1 280 ? -16.797 9.242 3.634 1.00 95.19 280 THR A N 1
ATOM 2308 C CA . THR A 1 280 ? -15.490 8.773 4.109 1.00 95.19 280 THR A CA 1
ATOM 2309 C C . THR A 1 280 ? -14.931 9.699 5.187 1.00 95.19 280 THR A C 1
ATOM 2311 O O . THR A 1 280 ? -14.506 9.230 6.245 1.00 95.19 280 THR A O 1
ATOM 2314 N N . LEU A 1 281 ? -14.979 11.013 4.952 1.00 97.06 281 LEU A N 1
ATOM 2315 C CA . LEU A 1 281 ? -14.538 12.023 5.915 1.00 97.06 281 LEU A CA 1
ATOM 2316 C C . LEU A 1 281 ? -15.391 12.007 7.185 1.00 97.06 281 LEU A C 1
ATOM 2318 O O . LEU A 1 281 ? -14.848 12.075 8.286 1.00 97.06 281 LEU A O 1
ATOM 2322 N N . PHE A 1 282 ? -16.708 11.852 7.050 1.00 96.12 282 PHE A N 1
ATOM 2323 C CA . PHE A 1 282 ? -17.625 11.756 8.182 1.00 96.12 282 PHE A CA 1
ATOM 2324 C C . PHE A 1 282 ? -17.350 10.518 9.048 1.00 96.12 282 PHE A C 1
ATOM 2326 O O . PHE A 1 282 ? -17.249 10.623 10.271 1.00 96.12 282 PHE A O 1
ATOM 2333 N N . ILE A 1 283 ? -17.151 9.348 8.432 1.00 94.88 283 ILE A N 1
ATOM 2334 C CA . ILE A 1 283 ? -16.806 8.110 9.148 1.00 94.88 283 ILE A CA 1
ATOM 2335 C C . ILE A 1 283 ? -15.456 8.254 9.858 1.00 94.88 283 ILE A C 1
ATOM 2337 O O . ILE A 1 283 ? -15.322 7.842 11.014 1.00 94.88 283 ILE A O 1
ATOM 2341 N N . LEU A 1 284 ? -14.463 8.854 9.194 1.00 96.62 284 LEU A N 1
ATOM 2342 C CA . LEU A 1 284 ? -13.170 9.123 9.814 1.00 96.62 284 LEU A CA 1
ATOM 2343 C C . LEU A 1 284 ? -13.327 10.065 11.012 1.00 96.62 284 LEU A C 1
ATOM 2345 O O . LEU A 1 284 ? -12.807 9.761 12.082 1.00 96.62 284 LEU A O 1
ATOM 2349 N N . ALA A 1 285 ? -14.082 11.155 10.874 1.00 96.81 285 ALA A N 1
ATOM 2350 C CA . ALA A 1 285 ? -14.345 12.096 11.958 1.00 96.81 285 ALA A CA 1
ATOM 2351 C C . ALA A 1 285 ? -15.007 11.417 13.167 1.00 96.81 285 ALA A C 1
ATOM 2353 O O . ALA A 1 285 ? -14.570 11.640 14.295 1.00 96.81 285 ALA A O 1
ATOM 2354 N N . ILE A 1 286 ? -15.985 10.527 12.953 1.00 94.00 286 ILE A N 1
ATOM 2355 C CA . ILE A 1 286 ? -16.588 9.724 14.031 1.00 94.00 286 ILE A CA 1
ATOM 2356 C C . ILE A 1 286 ? -15.532 8.851 14.715 1.00 94.00 286 ILE A C 1
ATOM 2358 O O . ILE A 1 286 ? -15.450 8.826 15.944 1.00 94.00 286 ILE A O 1
ATOM 2362 N N . ALA A 1 287 ? -14.706 8.141 13.942 1.00 94.75 287 ALA A N 1
ATOM 2363 C CA . ALA A 1 287 ? -13.677 7.274 14.505 1.00 94.75 287 ALA A CA 1
ATOM 2364 C C . ALA A 1 287 ? -12.645 8.069 15.321 1.00 94.75 287 ALA A C 1
ATOM 2366 O O . ALA A 1 287 ? -12.289 7.662 16.428 1.00 94.75 287 ALA A O 1
ATOM 2367 N N . LEU A 1 288 ? -12.206 9.225 14.815 1.00 95.12 288 LEU A N 1
ATOM 2368 C CA . LEU A 1 288 ? -11.298 10.127 15.523 1.00 95.12 288 LEU A CA 1
ATOM 2369 C C . LEU A 1 288 ? -11.960 10.705 16.783 1.00 95.12 288 LEU A C 1
ATOM 2371 O O . LEU A 1 288 ? -11.337 10.723 17.840 1.00 95.12 288 LEU A O 1
ATOM 2375 N N . TYR A 1 289 ? -13.228 11.109 16.720 1.00 95.50 289 TYR A N 1
ATOM 2376 C CA . TYR A 1 289 ? -13.973 11.584 17.886 1.00 95.50 289 TYR A CA 1
ATOM 2377 C C . TYR A 1 289 ? -14.042 10.516 18.990 1.00 95.50 289 TYR A C 1
ATOM 2379 O O . TYR A 1 289 ? -13.748 10.797 20.155 1.00 95.50 289 TYR A O 1
ATOM 2387 N N . GLU A 1 290 ? -14.348 9.268 18.635 1.00 93.75 290 GLU A N 1
ATOM 2388 C CA . GLU A 1 290 ? -14.381 8.155 19.589 1.00 93.75 290 GLU A CA 1
ATOM 2389 C C . GLU A 1 290 ? -12.995 7.878 20.206 1.00 93.75 290 GLU A C 1
ATOM 2391 O O . GLU A 1 290 ? -12.881 7.684 21.419 1.00 93.75 290 GLU A O 1
ATOM 2396 N N . ILE A 1 291 ? -11.927 7.920 19.401 1.00 93.19 291 ILE A N 1
ATOM 2397 C CA . ILE A 1 291 ? -10.548 7.673 19.856 1.00 93.19 291 ILE A CA 1
ATOM 2398 C C . ILE A 1 291 ? -10.024 8.814 20.737 1.00 93.19 291 ILE A C 1
ATOM 2400 O O . ILE A 1 291 ? -9.492 8.566 21.821 1.00 93.19 291 ILE A O 1
ATOM 2404 N N . PHE A 1 292 ? -10.124 10.062 20.283 1.00 93.00 292 PHE A N 1
ATOM 2405 C CA . PHE A 1 292 ? -9.444 11.200 20.907 1.00 93.00 292 PHE A CA 1
ATOM 2406 C C . PHE A 1 292 ? -10.302 11.895 21.963 1.00 93.00 292 PHE A C 1
ATOM 2408 O O . PHE A 1 292 ? -9.787 12.232 23.029 1.00 93.00 292 PHE A O 1
ATOM 2415 N N . ILE A 1 293 ? -11.605 12.061 21.711 1.00 93.50 293 ILE A N 1
ATOM 2416 C CA . ILE A 1 293 ? -12.506 12.799 22.608 1.00 93.50 293 ILE A CA 1
ATOM 2417 C C . ILE A 1 293 ? -13.157 11.858 23.618 1.00 93.50 293 ILE A C 1
ATOM 2419 O O . ILE A 1 293 ? -13.064 12.083 24.823 1.00 93.50 293 ILE A O 1
ATOM 2423 N N . LYS A 1 294 ? -13.762 10.756 23.154 1.00 92.69 294 LYS A N 1
ATOM 2424 C CA . LYS A 1 294 ? -14.352 9.746 24.054 1.00 92.69 294 LYS A CA 1
ATOM 2425 C C . LYS A 1 294 ? -13.317 8.802 24.669 1.00 92.69 294 LYS A C 1
ATOM 2427 O O . LYS A 1 294 ? -13.677 8.001 25.528 1.00 92.69 294 LYS A O 1
ATOM 2432 N N . LYS A 1 295 ? -12.045 8.891 24.254 1.00 89.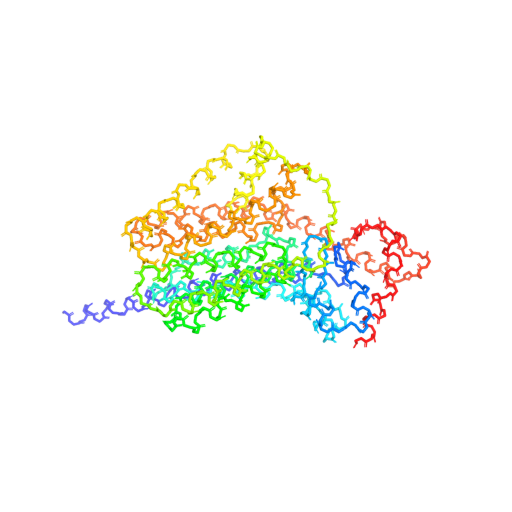31 295 LYS A N 1
ATOM 2433 C CA . LYS A 1 295 ? -10.925 8.066 24.744 1.00 89.31 295 LYS A CA 1
ATOM 2434 C C . LYS A 1 295 ? -11.184 6.554 24.627 1.00 89.31 295 LYS A C 1
ATOM 2436 O O . LYS A 1 295 ? -10.606 5.761 25.373 1.00 89.31 295 LYS A O 1
ATOM 2441 N N . LYS A 1 296 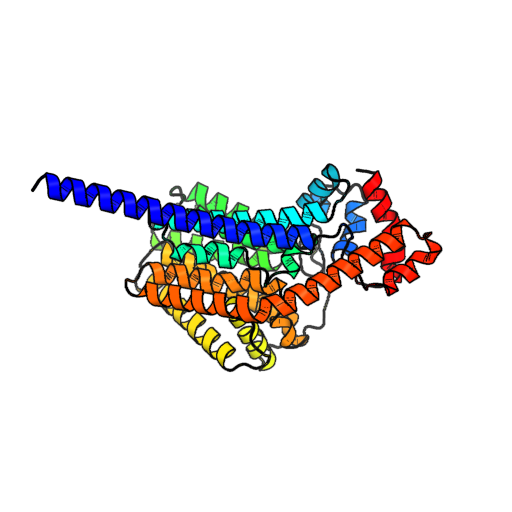? -12.029 6.130 23.679 1.00 88.12 296 LYS A N 1
ATOM 2442 C CA . LYS A 1 296 ? -12.346 4.718 23.438 1.00 88.12 296 LYS A CA 1
ATOM 2443 C C . LYS A 1 296 ? -11.301 4.091 22.533 1.00 88.12 296 LYS A C 1
ATOM 2445 O O . LYS A 1 296 ? -11.283 4.288 21.320 1.00 88.12 296 LYS A O 1
ATOM 2450 N N . TRP A 1 297 ? -10.441 3.272 23.124 1.00 87.25 297 TRP A N 1
ATOM 2451 C CA . TRP A 1 297 ? -9.441 2.533 22.367 1.00 87.25 297 TRP A CA 1
ATOM 2452 C C . TRP A 1 297 ? -9.915 1.127 22.022 1.00 87.25 297 TRP A C 1
ATOM 2454 O O . TRP A 1 297 ? -9.653 0.162 22.742 1.00 87.25 297 TRP A O 1
ATOM 2464 N N . HIS A 1 298 ? -10.570 1.007 20.873 1.00 91.19 298 HIS A N 1
ATOM 2465 C CA . HIS A 1 298 ? -10.883 -0.283 20.273 1.00 91.19 298 HIS A CA 1
ATOM 2466 C C . HIS A 1 298 ? -9.950 -0.547 19.095 1.00 91.19 298 HIS A C 1
ATOM 2468 O O . HIS A 1 298 ? -9.752 0.320 18.247 1.00 91.19 298 HIS A O 1
ATOM 2474 N N . MET A 1 299 ? -9.397 -1.762 19.012 1.00 92.75 299 MET A N 1
ATOM 2475 C CA . MET A 1 299 ? -8.468 -2.115 17.930 1.00 92.75 299 MET A CA 1
ATOM 2476 C C . MET A 1 299 ? -9.115 -1.931 16.548 1.00 92.75 299 MET A C 1
ATOM 2478 O O . MET A 1 299 ? -8.466 -1.442 15.637 1.00 92.75 299 MET A O 1
ATOM 2482 N N . ASN A 1 300 ? -10.409 -2.242 16.421 1.00 93.31 300 ASN A N 1
ATOM 2483 C CA . ASN A 1 300 ? -11.194 -2.008 15.207 1.00 93.31 300 ASN A CA 1
ATOM 2484 C C . ASN A 1 300 ? -11.208 -0.529 14.779 1.00 93.31 300 ASN A C 1
ATOM 2486 O O . ASN A 1 300 ? -10.989 -0.236 13.607 1.00 93.31 300 ASN A O 1
ATOM 2490 N N . LEU A 1 301 ? -11.415 0.401 15.720 1.00 94.25 301 LEU A N 1
ATOM 2491 C CA . LEU A 1 301 ? -11.400 1.841 15.440 1.00 94.25 301 LEU A CA 1
ATOM 2492 C C . LEU A 1 301 ? -10.024 2.307 14.976 1.00 94.25 301 LEU A C 1
ATOM 2494 O O . LEU A 1 301 ? -9.928 3.009 13.979 1.00 94.25 301 LEU A O 1
ATOM 2498 N N . VAL A 1 302 ? -8.966 1.898 15.680 1.00 95.00 302 VAL A N 1
ATOM 2499 C CA . VAL A 1 302 ? -7.594 2.317 15.361 1.00 95.00 302 VAL A CA 1
ATOM 2500 C C . VAL A 1 302 ? -7.172 1.773 14.002 1.00 95.00 302 VAL A C 1
ATOM 2502 O O . VAL A 1 302 ? -6.710 2.534 13.162 1.00 95.00 302 VAL A O 1
ATOM 2505 N N . VAL A 1 303 ? -7.393 0.479 13.756 1.00 96.69 303 VAL A N 1
ATOM 2506 C CA . VAL A 1 303 ? -7.093 -0.152 12.464 1.00 96.69 303 VAL A CA 1
ATOM 2507 C C . VAL A 1 303 ? -7.860 0.535 11.342 1.00 96.69 303 VAL A C 1
ATOM 2509 O O . VAL A 1 303 ? -7.279 0.849 10.301 1.00 96.69 303 VAL A O 1
ATOM 2512 N N . GLY A 1 304 ? -9.148 0.809 11.555 1.00 96.44 304 GLY A N 1
ATOM 2513 C CA . GLY A 1 304 ? -9.969 1.419 10.527 1.00 96.44 304 GLY A CA 1
ATOM 2514 C C . GLY A 1 304 ? -9.623 2.878 10.244 1.00 96.44 304 GLY A C 1
ATOM 2515 O O . GLY A 1 304 ? -9.439 3.242 9.084 1.00 96.44 304 GLY A O 1
ATOM 2516 N N . ALA A 1 305 ? -9.435 3.690 11.286 1.00 96.94 305 ALA A N 1
ATOM 2517 C CA . ALA A 1 305 ? -9.019 5.083 11.154 1.00 96.94 305 ALA A CA 1
ATOM 2518 C C . ALA A 1 305 ? -7.631 5.200 10.510 1.00 96.94 305 ALA A C 1
ATOM 2520 O O . ALA A 1 305 ? -7.455 6.009 9.605 1.00 96.94 305 ALA A O 1
ATOM 2521 N N . SER A 1 306 ? -6.663 4.365 10.910 1.00 97.69 306 SER A N 1
ATOM 2522 C CA . SER A 1 306 ? -5.334 4.339 10.287 1.00 97.69 306 SER A CA 1
ATOM 2523 C C . SER A 1 306 ? -5.390 3.942 8.811 1.00 97.69 306 SER A C 1
ATOM 2525 O O . SER A 1 306 ? -4.653 4.516 8.017 1.00 97.69 306 SER A O 1
ATOM 2527 N N . SER A 1 307 ? -6.265 3.004 8.429 1.00 98.31 307 SER A N 1
ATOM 2528 C CA . SER A 1 307 ? -6.422 2.581 7.026 1.00 98.31 307 SER A CA 1
ATOM 2529 C C . SER A 1 307 ? -7.002 3.698 6.159 1.00 98.31 307 SER A C 1
ATOM 2531 O O . SER A 1 307 ? -6.439 4.009 5.111 1.00 98.31 307 SER A O 1
ATOM 2533 N N . ILE A 1 308 ? -8.063 4.367 6.628 1.00 98.19 308 ILE A N 1
ATOM 2534 C CA . ILE A 1 308 ? -8.643 5.519 5.921 1.00 98.19 308 ILE A CA 1
ATOM 2535 C C . ILE A 1 308 ? -7.628 6.667 5.856 1.00 98.19 308 ILE A C 1
ATOM 2537 O O . ILE A 1 308 ? -7.439 7.254 4.795 1.00 98.19 308 ILE A O 1
ATOM 2541 N N . ALA A 1 309 ? -6.933 6.969 6.957 1.00 98.00 309 ALA A N 1
ATOM 2542 C CA . ALA A 1 309 ? -5.935 8.036 6.993 1.00 98.00 309 ALA A CA 1
ATOM 2543 C C . ALA A 1 309 ? -4.766 7.776 6.030 1.00 98.00 309 ALA A C 1
ATOM 2545 O O . ALA A 1 309 ? -4.350 8.695 5.329 1.00 98.00 309 ALA A O 1
ATOM 2546 N N . PHE A 1 310 ? -4.267 6.535 5.950 1.00 98.44 310 PHE A N 1
ATOM 2547 C CA . PHE A 1 310 ? -3.233 6.164 4.982 1.00 98.44 310 PHE A CA 1
ATOM 2548 C C . PHE A 1 310 ? -3.725 6.374 3.546 1.00 98.44 310 PHE A C 1
ATOM 2550 O O . PHE A 1 310 ? -3.030 6.993 2.743 1.00 98.44 310 PHE A O 1
ATOM 2557 N N . ALA A 1 311 ? -4.937 5.906 3.232 1.00 98.38 311 ALA A N 1
ATOM 2558 C CA . ALA A 1 311 ? -5.525 6.052 1.905 1.00 98.38 311 ALA A CA 1
ATOM 2559 C C . ALA A 1 311 ? -5.696 7.523 1.506 1.00 98.38 311 ALA A C 1
ATOM 2561 O O . ALA A 1 311 ? -5.290 7.919 0.419 1.00 98.38 311 ALA A O 1
ATOM 2562 N N . LEU A 1 312 ? -6.253 8.350 2.397 1.00 98.19 312 LEU A N 1
ATOM 2563 C CA . LEU A 1 312 ? -6.446 9.776 2.140 1.00 98.19 312 LEU A CA 1
ATOM 2564 C C . LEU A 1 312 ? -5.109 10.512 2.011 1.00 98.19 312 LEU A C 1
ATOM 2566 O O . LEU A 1 312 ? -4.983 11.371 1.147 1.00 98.19 312 LEU A O 1
ATOM 2570 N N . ALA A 1 313 ? -4.095 10.159 2.807 1.00 97.88 313 ALA A N 1
ATOM 2571 C CA . ALA A 1 313 ? -2.756 10.725 2.665 1.00 97.88 313 ALA A CA 1
ATOM 2572 C C . ALA A 1 313 ? -2.122 10.354 1.313 1.00 97.88 313 ALA A C 1
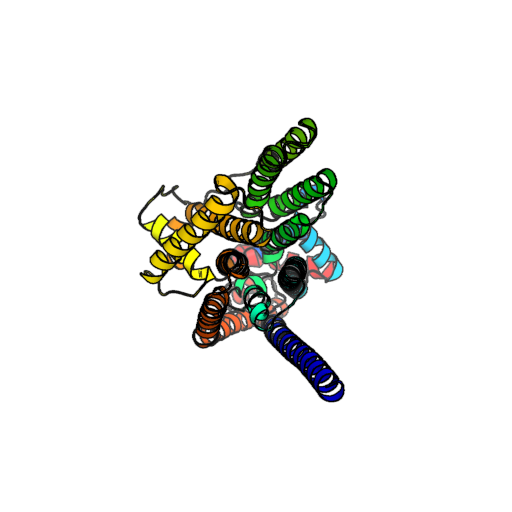ATOM 2574 O O . ALA A 1 313 ? -1.542 11.214 0.652 1.00 97.88 313 ALA A O 1
ATOM 2575 N N . PHE A 1 314 ? -2.285 9.106 0.864 1.00 97.62 314 PHE A N 1
ATOM 2576 C CA . PHE A 1 314 ? -1.863 8.677 -0.469 1.00 97.62 314 PHE A CA 1
ATOM 2577 C C . PHE A 1 314 ? -2.585 9.470 -1.563 1.00 97.62 314 PHE A C 1
ATOM 2579 O O . PHE A 1 314 ? -1.934 10.022 -2.450 1.00 97.62 314 PHE A O 1
ATOM 2586 N N . ILE A 1 315 ? -3.912 9.592 -1.461 1.00 96.69 315 ILE A N 1
ATOM 2587 C CA . ILE A 1 315 ? -4.732 10.339 -2.418 1.00 96.69 315 ILE A CA 1
ATOM 2588 C C . ILE A 1 315 ? -4.322 11.817 -2.450 1.00 96.69 315 ILE A C 1
ATOM 2590 O O . ILE A 1 315 ? -4.209 12.390 -3.532 1.00 96.69 315 ILE A O 1
ATOM 2594 N N . SER A 1 316 ? -4.016 12.428 -1.303 1.00 94.94 316 SER A N 1
ATOM 2595 C CA . SER A 1 316 ? -3.471 13.790 -1.235 1.00 94.94 316 SER A CA 1
ATOM 2596 C C . SER A 1 316 ? -2.162 13.913 -2.011 1.00 94.94 316 SER A C 1
ATOM 2598 O O . SER A 1 316 ? -2.020 14.832 -2.815 1.00 94.94 316 SER A O 1
ATOM 2600 N N . ILE A 1 317 ? -1.223 12.980 -1.817 1.00 92.88 317 ILE A N 1
ATOM 2601 C CA . ILE A 1 317 ? 0.076 12.987 -2.508 1.00 92.88 317 ILE A CA 1
ATOM 2602 C C . ILE A 1 317 ? -0.114 12.923 -4.026 1.00 92.88 317 ILE A C 1
ATOM 2604 O O . ILE A 1 317 ? 0.438 13.759 -4.743 1.00 92.88 317 ILE A O 1
ATOM 2608 N N . ILE A 1 318 ? -0.920 11.981 -4.529 1.00 92.12 318 ILE A N 1
ATOM 2609 C CA . ILE A 1 318 ? -1.147 11.876 -5.977 1.00 92.12 318 ILE A CA 1
ATOM 2610 C C . ILE A 1 318 ? -1.957 13.060 -6.510 1.00 92.12 318 ILE A C 1
ATOM 2612 O O . ILE A 1 318 ? -1.684 13.519 -7.609 1.00 92.12 318 ILE A O 1
ATOM 2616 N N . THR A 1 319 ? -2.890 13.621 -5.739 1.00 92.56 319 THR A N 1
ATOM 2617 C CA . THR A 1 319 ? -3.645 14.814 -6.152 1.00 92.56 319 THR A CA 1
ATOM 2618 C C . THR A 1 319 ? -2.706 16.001 -6.338 1.00 92.56 319 THR A C 1
ATOM 2620 O O . THR A 1 319 ? -2.749 16.668 -7.371 1.00 92.56 319 THR A O 1
ATOM 2623 N N . VAL A 1 320 ? -1.810 16.239 -5.377 1.00 88.75 320 VAL A N 1
ATOM 2624 C CA . VAL A 1 320 ? -0.812 17.314 -5.459 1.00 88.75 320 VAL A CA 1
ATOM 2625 C C . VAL A 1 320 ? 0.143 17.089 -6.632 1.00 88.75 320 VAL A C 1
ATOM 2627 O O . VAL A 1 320 ? 0.447 18.031 -7.356 1.00 88.75 320 VAL A O 1
ATOM 2630 N N . GLY A 1 321 ? 0.596 15.851 -6.842 1.00 85.62 321 GLY A N 1
ATOM 2631 C CA . GLY A 1 321 ? 1.576 15.536 -7.881 1.00 85.62 321 GLY A CA 1
ATOM 2632 C C . GLY A 1 321 ? 1.011 15.365 -9.294 1.00 85.62 321 GLY A C 1
ATOM 2633 O O . GLY A 1 321 ? 1.782 15.420 -10.247 1.00 85.62 321 GLY A O 1
ATOM 2634 N N . ARG A 1 322 ? -0.296 15.102 -9.452 1.00 87.50 322 ARG A N 1
ATOM 2635 C CA . ARG A 1 322 ? -0.867 14.596 -10.719 1.00 87.50 322 ARG A CA 1
ATOM 2636 C C . ARG A 1 322 ? -2.150 15.285 -11.178 1.00 87.50 322 ARG A C 1
ATOM 2638 O O . ARG A 1 322 ? -2.544 15.069 -12.317 1.00 87.50 322 ARG A O 1
ATOM 2645 N N . SER A 1 323 ? -2.794 16.130 -10.370 1.00 87.62 323 SER A N 1
ATOM 2646 C CA . SER A 1 323 ? -4.058 16.780 -10.779 1.00 87.62 323 SER A CA 1
ATOM 2647 C C . SER A 1 323 ? -3.933 17.696 -12.002 1.00 87.62 323 SER A C 1
ATOM 2649 O O . SER A 1 323 ? -4.920 17.905 -12.708 1.00 87.62 323 SER A O 1
ATOM 2651 N N . SER A 1 324 ? -2.730 18.194 -12.311 1.00 83.88 324 SER A N 1
ATOM 2652 C CA . SER A 1 324 ? -2.462 18.942 -13.547 1.00 83.88 324 SER A CA 1
ATOM 2653 C C . SER A 1 324 ? -2.578 18.087 -14.815 1.00 83.88 324 SER A C 1
ATOM 2655 O O . SER A 1 324 ? -2.822 18.638 -15.884 1.00 83.88 324 SER A O 1
ATOM 2657 N N . LEU A 1 325 ? -2.453 16.759 -14.700 1.00 83.88 325 LEU A N 1
ATOM 2658 C CA . LEU A 1 325 ? -2.517 15.809 -15.816 1.00 83.88 325 LEU A CA 1
ATOM 2659 C C . LEU A 1 325 ? -3.956 15.465 -16.235 1.00 83.88 325 LEU A C 1
ATOM 2661 O O . LEU A 1 325 ? -4.154 14.743 -17.206 1.00 83.88 325 LEU A O 1
ATOM 2665 N N . GLY A 1 326 ? -4.956 15.983 -15.517 1.00 85.25 326 GLY A N 1
ATOM 2666 C CA . GLY A 1 326 ? -6.370 15.730 -15.777 1.00 85.25 326 GLY A CA 1
ATOM 2667 C C . GLY A 1 326 ? -7.006 14.752 -14.788 1.00 85.25 326 GLY A C 1
ATOM 2668 O O . GLY A 1 326 ? -6.342 13.939 -14.145 1.00 85.25 326 GLY A O 1
ATOM 2669 N N . ALA A 1 327 ? -8.327 14.856 -14.654 1.00 85.38 327 ALA A N 1
ATOM 2670 C CA . ALA A 1 327 ? -9.116 14.113 -13.677 1.00 85.38 327 ALA A CA 1
ATOM 2671 C C . ALA A 1 327 ? -9.185 12.603 -13.969 1.00 85.38 327 ALA A C 1
ATOM 2673 O O . ALA A 1 327 ? -9.174 11.802 -13.036 1.00 85.38 327 ALA A O 1
ATOM 2674 N N . ALA A 1 328 ? -9.159 12.215 -15.249 1.00 85.62 328 ALA A N 1
ATOM 2675 C CA . ALA A 1 328 ? -9.130 10.822 -15.702 1.00 85.62 328 ALA A CA 1
ATOM 2676 C C . ALA A 1 328 ? -8.002 10.007 -15.046 1.00 85.62 328 ALA A C 1
ATOM 2678 O O . ALA A 1 328 ? -8.178 8.848 -14.675 1.00 85.62 328 ALA A O 1
ATOM 2679 N N . GLN A 1 329 ? -6.846 10.641 -14.823 1.00 88.69 329 GLN A N 1
ATOM 2680 C CA . GLN A 1 329 ? -5.675 9.992 -14.242 1.00 88.69 329 GLN A CA 1
ATOM 2681 C C . GLN A 1 329 ? -5.905 9.530 -12.791 1.00 88.69 329 GLN A C 1
ATOM 2683 O O . GLN A 1 329 ? -5.261 8.579 -12.346 1.00 88.69 329 GLN A O 1
ATOM 2688 N N . ALA A 1 330 ? -6.855 10.133 -12.064 1.00 91.12 330 ALA A N 1
ATOM 2689 C CA . ALA A 1 330 ? -7.253 9.696 -10.724 1.00 91.12 330 ALA A CA 1
ATOM 2690 C C . ALA A 1 330 ? -7.839 8.272 -10.709 1.00 91.12 330 ALA A C 1
ATOM 2692 O O . ALA A 1 330 ? -7.800 7.594 -9.678 1.00 91.12 330 ALA A O 1
ATOM 2693 N N . LEU A 1 331 ? -8.355 7.815 -11.854 1.00 89.88 331 LEU A N 1
ATOM 2694 C CA . LEU A 1 331 ? -8.959 6.497 -12.040 1.00 89.88 331 LEU A CA 1
ATOM 2695 C C . LEU A 1 331 ? -7.949 5.427 -12.466 1.00 89.88 331 LEU A C 1
ATOM 2697 O O . LEU A 1 331 ? -8.335 4.281 -12.683 1.00 89.88 331 LEU A O 1
ATOM 2701 N N . ALA A 1 332 ? -6.656 5.761 -12.551 1.00 91.12 332 ALA A N 1
ATOM 2702 C CA . ALA A 1 332 ? -5.628 4.795 -12.914 1.00 91.12 332 ALA A CA 1
ATOM 2703 C C . ALA A 1 332 ? -5.678 3.548 -12.019 1.00 91.12 332 ALA A C 1
ATOM 2705 O O . ALA A 1 332 ? -5.767 3.634 -10.788 1.00 91.12 332 ALA A O 1
ATOM 2706 N N . SER A 1 333 ? -5.585 2.385 -12.661 1.00 92.38 333 SER A N 1
ATOM 2707 C CA . SER A 1 333 ? -5.720 1.071 -12.032 1.00 92.38 333 SER A CA 1
ATOM 2708 C C . SER A 1 333 ? -4.760 0.898 -10.854 1.00 92.38 333 S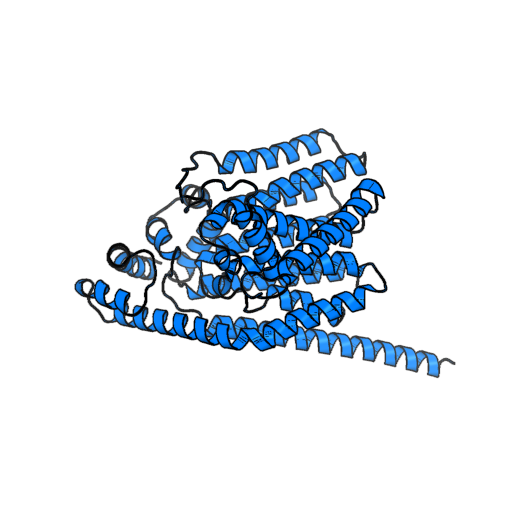ER A C 1
ATOM 2710 O O . SER A 1 333 ? -5.158 0.441 -9.780 1.00 92.38 333 SER A O 1
ATOM 2712 N N . ARG A 1 334 ? -3.515 1.364 -10.995 1.00 92.94 334 ARG A N 1
ATOM 2713 C CA . ARG A 1 334 ? -2.500 1.283 -9.934 1.00 92.94 334 ARG A CA 1
ATOM 2714 C C . ARG A 1 334 ? -2.846 2.022 -8.634 1.00 92.94 334 ARG A C 1
ATOM 2716 O O . ARG A 1 334 ? -2.285 1.701 -7.586 1.00 92.94 334 ARG A O 1
ATOM 2723 N N . TYR A 1 335 ? -3.763 2.992 -8.658 1.00 94.81 335 TYR A N 1
ATOM 2724 C CA . TYR A 1 335 ? -4.181 3.736 -7.460 1.00 94.81 335 TYR A CA 1
ATOM 2725 C C . TYR A 1 335 ? -5.248 3.011 -6.639 1.00 94.81 335 TYR A C 1
ATOM 2727 O O . TYR A 1 335 ? -5.345 3.242 -5.429 1.00 94.81 335 TYR A O 1
ATOM 2735 N N . VAL A 1 336 ? -5.988 2.087 -7.263 1.00 92.38 336 VAL A N 1
ATOM 2736 C CA . VAL A 1 336 ? -7.027 1.280 -6.608 1.00 92.38 336 VAL A CA 1
ATOM 2737 C C . VAL A 1 336 ? -6.458 0.581 -5.372 1.00 92.38 336 VAL A C 1
ATOM 2739 O O . VAL A 1 336 ? -7.054 0.645 -4.301 1.00 92.38 336 VAL A O 1
ATOM 2742 N N . THR A 1 337 ? -5.252 0.013 -5.470 1.00 93.19 337 THR A N 1
ATOM 2743 C CA . THR A 1 337 ? -4.582 -0.725 -4.385 1.00 93.19 337 THR A CA 1
ATOM 2744 C C . THR A 1 337 ? -4.538 0.013 -3.045 1.00 93.19 337 THR A C 1
ATOM 2746 O O . THR A 1 337 ? -4.757 -0.598 -1.999 1.00 93.19 337 THR A O 1
ATOM 2749 N N . PHE A 1 338 ? -4.290 1.323 -3.055 1.00 95.62 338 PHE A N 1
ATOM 2750 C CA . PHE A 1 338 ? -4.238 2.124 -1.828 1.00 95.62 338 PHE A CA 1
ATOM 2751 C C . PHE A 1 338 ? -5.602 2.704 -1.465 1.00 95.62 338 PHE A C 1
ATOM 2753 O O . PHE A 1 338 ? -5.919 2.818 -0.282 1.00 95.62 338 PHE A O 1
ATOM 2760 N N . ALA A 1 339 ? -6.432 3.031 -2.458 1.00 94.81 339 ALA A N 1
ATOM 2761 C CA . ALA A 1 339 ? -7.783 3.532 -2.228 1.00 94.81 339 ALA A CA 1
ATOM 2762 C C . ALA A 1 339 ? -8.690 2.480 -1.552 1.00 94.81 339 ALA A C 1
ATOM 2764 O O . ALA A 1 339 ? -9.534 2.836 -0.731 1.00 94.81 339 ALA A O 1
ATOM 2765 N N . LEU A 1 340 ? -8.465 1.181 -1.792 1.00 91.88 340 LEU A N 1
ATOM 2766 C CA . LEU A 1 340 ? -9.174 0.069 -1.131 1.00 91.88 340 LEU A CA 1
ATOM 2767 C C . LEU A 1 340 ? -8.978 0.028 0.395 1.00 91.88 340 LEU A C 1
ATOM 2769 O O . LEU A 1 340 ? -9.765 -0.598 1.109 1.00 91.88 340 LEU A O 1
ATOM 2773 N N . LEU A 1 341 ? -7.964 0.712 0.936 1.00 96.75 341 LEU A N 1
ATOM 2774 C CA . LEU A 1 341 ? -7.817 0.850 2.385 1.00 96.75 341 LEU A CA 1
ATOM 2775 C C . LEU A 1 341 ? -8.974 1.650 3.011 1.00 96.75 341 LEU A C 1
ATOM 2777 O O . LEU A 1 341 ? -9.246 1.479 4.201 1.00 96.75 341 LEU A O 1
ATOM 2781 N N . ILE A 1 342 ? -9.705 2.455 2.226 1.00 96.62 342 ILE A N 1
ATOM 2782 C CA . ILE A 1 342 ? -10.913 3.153 2.679 1.00 96.62 342 ILE A CA 1
ATOM 2783 C C . ILE A 1 342 ? -12.026 2.154 3.038 1.00 96.62 342 ILE A C 1
ATOM 2785 O O . ILE A 1 342 ? -12.408 2.114 4.213 1.00 96.62 342 ILE A O 1
ATOM 2789 N N . PRO A 1 343 ? -12.543 1.309 2.118 1.00 93.62 343 PRO A N 1
ATOM 2790 C CA . PRO A 1 343 ? -13.562 0.327 2.477 1.00 93.62 343 PRO A CA 1
ATOM 2791 C C . PRO A 1 343 ? -13.069 -0.702 3.503 1.00 93.62 343 PRO A C 1
ATOM 2793 O O . PRO A 1 343 ? -13.865 -1.119 4.345 1.00 93.62 343 PRO A O 1
ATOM 2796 N N . ILE A 1 344 ? -11.776 -1.064 3.523 1.00 94.25 344 ILE A N 1
ATOM 2797 C CA . ILE A 1 344 ? -11.202 -1.884 4.612 1.00 94.25 344 ILE A CA 1
ATOM 2798 C C . ILE A 1 344 ? -11.354 -1.165 5.954 1.00 94.25 344 ILE A C 1
ATOM 2800 O O . ILE A 1 344 ? -11.785 -1.763 6.944 1.00 94.25 344 ILE A O 1
ATOM 2804 N N . GLY A 1 345 ? -11.018 0.122 6.008 1.00 95.62 345 GLY A N 1
ATOM 2805 C CA . GLY A 1 345 ? -11.084 0.870 7.250 1.00 95.62 345 GLY A CA 1
ATOM 2806 C C . GLY A 1 345 ? -12.513 1.052 7.756 1.00 95.62 345 GLY A C 1
ATOM 2807 O O . GLY A 1 345 ? -12.787 0.837 8.941 1.00 95.62 345 GLY A O 1
ATOM 2808 N N . ILE A 1 346 ? -13.443 1.326 6.840 1.00 93.56 346 ILE A N 1
ATOM 2809 C CA . ILE A 1 346 ? -14.883 1.349 7.106 1.00 93.56 346 ILE A CA 1
ATOM 2810 C C . ILE A 1 346 ? -15.350 -0.016 7.636 1.00 93.56 346 ILE A C 1
ATOM 2812 O O . ILE A 1 346 ? -16.027 -0.082 8.664 1.00 93.56 346 ILE A O 1
ATOM 2816 N N . PHE A 1 347 ? -14.940 -1.119 7.005 1.00 92.31 347 PHE A N 1
ATOM 2817 C CA . PHE A 1 347 ? -15.270 -2.471 7.456 1.00 92.31 347 PHE A CA 1
ATOM 2818 C C . PHE A 1 347 ? -14.846 -2.720 8.913 1.00 92.31 347 PHE A C 1
ATOM 2820 O O . PHE A 1 347 ? -15.634 -3.256 9.700 1.00 92.31 347 PHE A O 1
ATOM 2827 N N . PHE A 1 348 ? -13.635 -2.313 9.306 1.00 93.56 348 PHE A N 1
ATOM 2828 C CA . PHE A 1 348 ? -13.169 -2.476 10.686 1.00 93.56 348 PHE A CA 1
ATOM 2829 C C . PHE A 1 348 ? -13.940 -1.589 11.666 1.00 93.56 348 PHE A C 1
ATOM 2831 O O . PHE A 1 348 ? -14.421 -2.109 12.675 1.00 93.56 348 PHE A O 1
ATOM 2838 N N . ILE A 1 349 ? -14.128 -0.298 11.359 1.00 92.69 349 ILE A N 1
ATOM 2839 C CA . ILE A 1 349 ? -14.889 0.635 12.211 1.00 92.69 349 ILE A CA 1
ATOM 2840 C C . ILE A 1 349 ? -16.293 0.095 12.473 1.00 92.69 349 ILE A C 1
ATOM 2842 O O . ILE A 1 349 ? -16.739 0.078 13.617 1.00 92.69 349 ILE A O 1
ATOM 2846 N N . PHE A 1 350 ? -16.983 -0.404 11.447 1.00 89.12 350 PHE A N 1
ATOM 2847 C CA . PHE A 1 350 ? -18.363 -0.854 11.604 1.00 89.12 350 PHE A CA 1
ATOM 2848 C C . PHE A 1 350 ? -18.518 -2.274 12.138 1.00 89.12 350 PHE A C 1
ATOM 2850 O O . PHE A 1 350 ? -19.573 -2.605 12.679 1.00 89.12 350 PHE A O 1
ATOM 2857 N N . SER A 1 351 ? -17.467 -3.095 12.092 1.00 86.69 351 SER A N 1
ATOM 2858 C CA . SER A 1 351 ? -17.486 -4.448 12.665 1.00 86.69 351 SER A CA 1
ATOM 2859 C C . SER A 1 351 ? -17.673 -4.477 14.188 1.00 86.69 351 SER A C 1
ATOM 2861 O O . SER A 1 351 ? -17.913 -5.546 14.745 1.00 86.69 351 SER A O 1
ATOM 2863 N N . GLN A 1 352 ? -17.582 -3.335 14.876 1.00 82.44 352 GLN A N 1
ATOM 2864 C CA . GLN A 1 352 ? -17.896 -3.232 16.305 1.00 82.44 352 GLN A CA 1
ATOM 2865 C C . GLN A 1 352 ? -19.384 -2.972 16.600 1.00 82.44 352 GLN A C 1
ATOM 2867 O O . GLN A 1 352 ? -19.818 -3.159 17.735 1.00 82.44 352 GLN A O 1
ATOM 2872 N N . TYR A 1 353 ? -20.174 -2.549 15.608 1.00 83.94 353 TYR A N 1
ATOM 2873 C CA . TYR A 1 353 ? -21.585 -2.208 15.791 1.00 83.94 353 TYR A CA 1
ATOM 2874 C C . TYR A 1 353 ? -22.493 -3.345 15.312 1.00 83.94 353 TYR A C 1
ATOM 2876 O O . TYR A 1 353 ? -22.272 -3.926 14.251 1.00 83.94 353 TYR A O 1
ATOM 2884 N N . LYS A 1 354 ? -23.582 -3.623 16.047 1.00 77.69 354 LYS A N 1
ATOM 2885 C CA . LYS A 1 354 ? -24.548 -4.689 15.697 1.00 77.69 354 LYS A CA 1
ATOM 2886 C C . LYS A 1 354 ? -25.121 -4.537 14.279 1.00 77.69 354 LYS A C 1
ATOM 2888 O O . LYS A 1 354 ? -25.265 -5.523 13.566 1.00 77.69 354 LYS A O 1
ATOM 2893 N N . ARG A 1 355 ? -25.401 -3.300 13.849 1.00 79.88 355 ARG A N 1
ATOM 2894 C CA . ARG A 1 355 ? -25.919 -2.979 12.503 1.00 79.88 355 ARG A CA 1
ATOM 2895 C C . ARG A 1 355 ? -24.837 -2.932 11.413 1.00 79.88 355 ARG A C 1
ATOM 2897 O O . ARG A 1 355 ? -25.159 -2.689 10.257 1.00 79.88 355 ARG A O 1
ATOM 2904 N N . GLY A 1 356 ? -23.573 -3.211 11.744 1.00 77.44 356 GLY A N 1
ATOM 2905 C CA . GLY A 1 356 ? -22.468 -3.224 10.781 1.00 77.44 356 GLY A CA 1
ATOM 2906 C C . GLY A 1 356 ? -22.625 -4.257 9.659 1.00 77.44 356 GLY A C 1
ATOM 2907 O O . GLY A 1 356 ? -22.000 -4.112 8.614 1.00 77.44 356 GLY A O 1
ATOM 2908 N N . VAL A 1 357 ? -23.490 -5.266 9.830 1.00 79.75 357 VAL A N 1
ATOM 2909 C CA . VAL A 1 357 ? -23.805 -6.264 8.792 1.00 79.75 357 VAL A CA 1
ATOM 2910 C C . VAL A 1 357 ? -24.351 -5.616 7.517 1.00 79.75 357 VAL A C 1
ATOM 2912 O O . VAL A 1 357 ? -23.906 -5.984 6.435 1.00 79.75 357 VAL A O 1
ATOM 2915 N N . TYR A 1 358 ? -25.235 -4.619 7.619 1.00 81.75 358 TYR A N 1
ATOM 2916 C CA . TYR A 1 358 ? -25.792 -3.943 6.439 1.00 81.75 358 TYR A CA 1
ATOM 2917 C C . TYR A 1 358 ? -24.715 -3.225 5.626 1.00 81.75 358 TYR A C 1
ATOM 2919 O O . TYR A 1 358 ? -24.755 -3.231 4.400 1.00 81.75 358 TYR A O 1
ATOM 2927 N N . LEU A 1 359 ? -23.701 -2.677 6.298 1.00 78.69 359 LEU A N 1
ATOM 2928 C CA . LEU A 1 359 ? -22.583 -2.038 5.618 1.00 78.69 359 LEU A CA 1
ATOM 2929 C C . LEU A 1 359 ? -21.655 -3.056 4.951 1.00 78.69 359 LEU A C 1
ATOM 2931 O O . LEU A 1 359 ? -21.186 -2.814 3.845 1.00 78.69 359 LEU A O 1
ATOM 2935 N N . LYS A 1 360 ? -21.431 -4.220 5.579 1.00 78.69 360 LYS A N 1
ATOM 2936 C CA . LYS A 1 360 ? -20.719 -5.333 4.928 1.00 78.69 360 LYS A CA 1
ATOM 2937 C C . LYS A 1 360 ? -21.443 -5.762 3.649 1.00 78.69 360 LYS A C 1
ATOM 2939 O O . LYS A 1 360 ? -20.795 -5.946 2.626 1.00 78.69 360 LYS A O 1
ATOM 2944 N N . LEU A 1 361 ? -22.772 -5.875 3.699 1.00 82.44 361 LEU A N 1
ATOM 2945 C CA . LEU A 1 361 ? -23.593 -6.205 2.532 1.00 82.44 361 LEU A CA 1
ATOM 2946 C C . LEU A 1 361 ? -23.522 -5.119 1.453 1.00 82.44 361 LEU A C 1
ATOM 2948 O O . LEU A 1 361 ? -23.345 -5.454 0.288 1.00 82.44 361 LEU A O 1
ATOM 2952 N N . ALA A 1 362 ? -23.575 -3.838 1.829 1.00 81.44 362 ALA A N 1
ATOM 2953 C CA . ALA A 1 362 ? -23.425 -2.730 0.887 1.00 81.44 362 ALA A CA 1
ATOM 2954 C C . ALA A 1 362 ? -22.054 -2.751 0.192 1.00 81.44 362 ALA A C 1
ATOM 2956 O O . ALA A 1 362 ? -21.980 -2.635 -1.027 1.00 81.44 362 ALA A O 1
ATOM 2957 N N . LEU A 1 363 ? -20.967 -2.967 0.939 1.00 80.44 363 LEU A N 1
ATOM 2958 C CA . LEU A 1 363 ? -19.631 -3.078 0.350 1.00 80.44 363 LEU A CA 1
ATOM 2959 C C . LEU A 1 363 ? -19.510 -4.292 -0.585 1.00 80.44 363 LEU A C 1
ATOM 2961 O O . LEU A 1 363 ? -18.929 -4.174 -1.659 1.00 80.44 363 LEU A O 1
ATOM 2965 N N . ILE A 1 364 ? -20.083 -5.443 -0.215 1.00 81.19 364 ILE A N 1
ATOM 2966 C CA . ILE A 1 364 ? -20.128 -6.626 -1.092 1.00 81.19 364 ILE A CA 1
ATOM 2967 C C . ILE A 1 364 ? -20.922 -6.330 -2.365 1.00 81.19 364 ILE A C 1
ATOM 2969 O O . ILE A 1 364 ? -20.481 -6.701 -3.451 1.00 81.19 364 ILE A O 1
ATOM 2973 N N . PHE A 1 365 ? -22.063 -5.648 -2.250 1.00 80.94 365 PHE A N 1
ATOM 2974 C CA . PHE A 1 365 ? -22.857 -5.223 -3.399 1.00 80.94 365 PHE A CA 1
ATOM 2975 C C . PHE A 1 365 ? -22.036 -4.341 -4.345 1.00 80.94 365 PHE A C 1
ATOM 2977 O O . PHE A 1 365 ? -21.966 -4.642 -5.535 1.00 80.94 365 PHE A O 1
ATOM 2984 N N . PHE A 1 366 ? -21.330 -3.329 -3.826 1.00 77.62 366 PHE A N 1
ATOM 2985 C CA . PHE A 1 366 ? -20.451 -2.491 -4.647 1.00 77.62 366 PHE A CA 1
ATOM 2986 C C . PHE A 1 366 ? -19.339 -3.305 -5.313 1.00 77.62 366 PHE A C 1
ATOM 2988 O O . PHE A 1 366 ? -19.113 -3.169 -6.512 1.00 77.62 366 PHE A O 1
ATOM 2995 N N . LEU A 1 367 ? -18.672 -4.203 -4.587 1.00 75.75 367 LEU A N 1
ATOM 2996 C CA . LEU A 1 367 ? -17.625 -5.041 -5.178 1.00 75.75 367 LEU A CA 1
ATOM 2997 C C . LEU A 1 367 ? -18.170 -5.964 -6.269 1.00 75.75 367 LEU A C 1
ATOM 2999 O O . LEU A 1 367 ? -17.552 -6.097 -7.321 1.00 75.75 367 LEU A O 1
ATOM 3003 N N . THR A 1 368 ? -19.349 -6.544 -6.053 1.00 75.12 368 THR A N 1
ATOM 3004 C CA . THR A 1 368 ? -20.015 -7.410 -7.033 1.00 75.12 368 THR A CA 1
ATOM 3005 C C . THR A 1 368 ? -20.407 -6.618 -8.276 1.00 75.12 368 THR A C 1
ATOM 3007 O O . THR A 1 368 ? -20.150 -7.070 -9.387 1.00 75.12 368 THR A O 1
ATOM 3010 N N . TYR A 1 369 ? -20.942 -5.406 -8.103 1.00 77.50 369 TYR A N 1
ATOM 3011 C CA . TYR A 1 369 ? -21.239 -4.493 -9.205 1.00 77.50 369 TYR A CA 1
ATOM 3012 C C . TYR A 1 369 ? -19.989 -4.232 -10.058 1.00 77.50 369 TYR A C 1
ATOM 3014 O O . TYR A 1 369 ? -20.012 -4.434 -11.270 1.00 77.50 369 TYR A O 1
ATOM 3022 N N . ASN A 1 370 ? -18.863 -3.881 -9.432 1.00 72.75 370 ASN A N 1
ATOM 3023 C CA . ASN A 1 370 ? -17.613 -3.668 -10.164 1.00 72.75 370 ASN A CA 1
ATOM 3024 C C . ASN A 1 370 ? -17.174 -4.925 -10.928 1.00 72.75 370 ASN A C 1
ATOM 3026 O O . ASN A 1 370 ? -16.788 -4.834 -12.092 1.00 72.75 370 ASN A O 1
ATOM 3030 N N . VAL A 1 371 ? -17.267 -6.108 -10.309 1.00 74.19 371 VAL A N 1
ATOM 3031 C CA . VAL A 1 371 ? -16.929 -7.381 -10.968 1.00 74.19 371 VAL A CA 1
ATOM 3032 C C . VAL A 1 371 ? -17.799 -7.612 -12.198 1.00 74.19 371 VAL A C 1
ATOM 3034 O O . VAL A 1 371 ? -17.270 -7.977 -13.245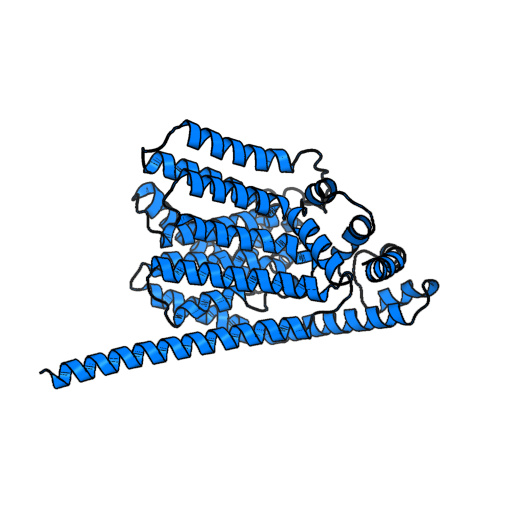 1.00 74.19 371 VAL A O 1
ATOM 3037 N N . VAL A 1 372 ? -19.102 -7.361 -12.125 1.00 73.38 372 VAL A N 1
ATOM 3038 C CA . VAL A 1 372 ? -20.004 -7.586 -13.261 1.00 73.38 372 VAL A CA 1
ATOM 3039 C C . VAL A 1 372 ? -19.694 -6.639 -14.425 1.00 73.38 372 VAL A C 1
ATOM 3041 O O . VAL A 1 372 ? -19.588 -7.091 -15.564 1.00 73.38 372 VAL A O 1
ATOM 3044 N N . PHE A 1 373 ? -19.498 -5.347 -14.158 1.00 72.81 373 PHE A N 1
ATOM 3045 C CA . PHE A 1 373 ? -19.434 -4.340 -15.225 1.00 72.81 373 PHE A CA 1
ATOM 3046 C C . PHE A 1 373 ? -18.029 -4.068 -15.775 1.00 72.81 373 PHE A C 1
ATOM 3048 O O . PHE A 1 373 ? -17.891 -3.690 -16.936 1.00 72.81 373 PHE A O 1
ATOM 3055 N N . LEU A 1 374 ? -16.976 -4.269 -14.982 1.00 75.12 374 LEU A N 1
ATOM 3056 C CA . LEU A 1 374 ? -15.623 -3.828 -15.350 1.00 75.12 374 LEU A CA 1
ATOM 3057 C C . LEU A 1 374 ? -14.682 -4.978 -15.705 1.00 75.12 374 LEU A C 1
ATOM 3059 O O . LEU A 1 374 ? -13.650 -4.758 -16.338 1.00 75.12 374 LEU A O 1
ATOM 3063 N N . THR A 1 375 ? -15.037 -6.218 -15.357 1.00 79.38 375 THR A N 1
ATOM 3064 C CA . THR A 1 375 ? -14.194 -7.385 -15.658 1.00 79.38 375 THR A CA 1
ATOM 3065 C C . THR A 1 375 ? -13.972 -7.563 -17.160 1.00 79.38 375 THR A C 1
ATOM 3067 O O . THR A 1 375 ? -12.863 -7.901 -17.567 1.00 79.38 375 THR A O 1
ATOM 3070 N N . SER A 1 376 ? -14.993 -7.332 -17.994 1.00 81.81 376 SER A N 1
ATOM 3071 C CA . SER A 1 376 ? -14.871 -7.501 -19.450 1.00 81.81 376 SER A CA 1
ATOM 3072 C C . SER A 1 376 ? -13.930 -6.460 -20.091 1.00 81.81 376 SER A C 1
ATOM 3074 O O . SER A 1 376 ? -12.938 -6.881 -20.696 1.00 81.81 376 SER A O 1
ATOM 3076 N N . PRO A 1 377 ? -14.121 -5.135 -19.889 1.00 84.31 377 PRO A N 1
ATOM 3077 C CA . PRO A 1 377 ? -13.187 -4.123 -20.393 1.00 84.31 377 PRO A CA 1
ATOM 3078 C C . PRO A 1 377 ? -11.741 -4.348 -19.944 1.00 84.31 377 PRO A C 1
ATOM 3080 O O . PRO A 1 377 ? -10.821 -4.267 -20.755 1.00 84.31 377 PRO A O 1
ATOM 3083 N N . ILE A 1 378 ? -11.537 -4.701 -18.671 1.00 85.75 378 ILE A N 1
ATOM 3084 C CA . ILE A 1 378 ? -10.196 -4.932 -18.121 1.00 85.75 378 ILE A CA 1
ATOM 3085 C C . ILE A 1 378 ? -9.542 -6.144 -18.762 1.00 85.75 378 ILE A C 1
ATOM 3087 O O . ILE A 1 378 ? -8.404 -6.048 -19.205 1.00 85.75 378 ILE A O 1
ATOM 3091 N N . ARG A 1 379 ? -10.259 -7.269 -18.877 1.00 86.19 379 ARG A N 1
ATOM 3092 C CA . ARG A 1 379 ? -9.731 -8.459 -19.558 1.00 86.19 379 ARG A CA 1
ATOM 3093 C C . ARG A 1 379 ? -9.387 -8.175 -21.017 1.00 86.19 379 ARG A C 1
ATOM 3095 O O . ARG A 1 379 ? -8.407 -8.722 -21.512 1.00 86.19 379 ARG A O 1
ATOM 3102 N N . SER A 1 380 ? -10.169 -7.339 -21.701 1.00 88.25 380 SER A N 1
ATOM 3103 C CA . SER A 1 380 ? -9.869 -6.925 -23.074 1.00 88.25 380 SER A CA 1
ATOM 3104 C C . SER A 1 380 ? -8.582 -6.101 -23.139 1.00 88.25 380 SER A C 1
ATOM 3106 O O . SER A 1 380 ? -7.699 -6.405 -23.941 1.00 88.25 380 SER A O 1
ATOM 3108 N N . TYR A 1 381 ? -8.445 -5.101 -22.262 1.00 89.50 381 TYR A N 1
ATOM 3109 C CA . TYR A 1 381 ? -7.254 -4.256 -22.197 1.00 89.50 381 TYR A CA 1
ATOM 3110 C C . TYR A 1 381 ? -5.998 -5.059 -21.838 1.00 89.50 381 TYR A C 1
ATOM 3112 O O . TYR A 1 381 ? -4.998 -4.982 -22.549 1.00 89.50 381 TYR A O 1
ATOM 3120 N N . THR A 1 382 ? -6.044 -5.885 -20.788 1.00 90.69 382 THR A N 1
ATOM 3121 C CA . THR A 1 382 ? -4.873 -6.676 -20.385 1.00 90.69 382 THR A CA 1
ATOM 3122 C C . THR A 1 382 ? -4.490 -7.692 -21.448 1.00 90.69 382 THR A C 1
ATOM 3124 O O . THR A 1 382 ? -3.308 -7.841 -21.733 1.00 90.69 382 THR A O 1
ATOM 3127 N N . LYS A 1 383 ? -5.465 -8.320 -22.121 1.00 91.88 383 LYS A N 1
ATOM 3128 C CA . LYS A 1 383 ? -5.191 -9.218 -23.249 1.00 91.88 383 LYS A CA 1
ATOM 3129 C C . LYS A 1 383 ? -4.456 -8.495 -24.380 1.00 91.88 383 LYS A C 1
ATOM 3131 O O . LYS A 1 383 ? -3.492 -9.047 -24.901 1.00 91.88 383 LYS A O 1
ATOM 3136 N N . MET A 1 384 ? -4.876 -7.280 -24.739 1.00 91.69 384 MET A N 1
ATOM 3137 C CA . MET A 1 384 ? -4.192 -6.460 -25.746 1.00 91.69 384 MET A CA 1
ATOM 3138 C C . MET A 1 384 ? -2.744 -6.159 -25.330 1.00 91.69 384 MET A C 1
ATOM 3140 O O . MET A 1 384 ? -1.828 -6.358 -26.123 1.00 91.69 384 MET A O 1
ATOM 3144 N N . VAL A 1 385 ? -2.525 -5.746 -24.077 1.00 91.00 385 VAL A N 1
ATOM 3145 C CA . VAL A 1 385 ? -1.180 -5.468 -23.545 1.00 91.00 385 VAL A CA 1
ATOM 3146 C C . VAL A 1 385 ? -0.307 -6.725 -23.536 1.00 91.00 385 VAL A C 1
ATOM 3148 O O . VAL A 1 385 ? 0.853 -6.669 -23.932 1.00 91.00 385 VAL A O 1
ATOM 3151 N N . THR A 1 386 ? -0.843 -7.868 -23.111 1.00 93.06 386 THR A N 1
ATOM 3152 C CA . THR A 1 386 ? -0.128 -9.151 -23.093 1.00 93.06 386 THR A CA 1
ATOM 3153 C C . THR A 1 386 ? 0.256 -9.601 -24.500 1.00 93.06 386 THR A C 1
ATOM 3155 O O . THR A 1 386 ? 1.410 -9.965 -24.709 1.00 93.06 386 THR A O 1
ATOM 3158 N N . ILE A 1 387 ? -0.670 -9.544 -25.465 1.00 93.75 387 ILE A N 1
ATOM 3159 C CA . ILE A 1 387 ? -0.387 -9.898 -26.865 1.00 93.75 387 ILE A CA 1
ATOM 3160 C C . ILE A 1 387 ? 0.699 -8.978 -27.424 1.00 93.75 387 ILE A C 1
ATOM 3162 O O . ILE A 1 387 ? 1.711 -9.471 -27.909 1.00 93.75 387 ILE A O 1
ATOM 3166 N N . GLY A 1 388 ? 0.558 -7.662 -27.259 1.00 91.94 388 GLY A N 1
ATOM 3167 C CA . GLY A 1 388 ? 1.548 -6.711 -27.760 1.00 91.94 388 GLY A CA 1
ATOM 3168 C C . GLY A 1 388 ? 2.934 -6.885 -27.128 1.00 91.94 388 GLY A C 1
ATOM 3169 O O . GLY A 1 388 ? 3.946 -6.872 -27.829 1.00 91.94 388 GLY A O 1
ATOM 3170 N N . LYS A 1 389 ? 3.008 -7.131 -25.810 1.00 92.12 389 LYS A N 1
ATOM 3171 C CA . LYS A 1 389 ? 4.267 -7.479 -25.123 1.00 92.12 389 LYS A CA 1
ATOM 3172 C C . LYS A 1 389 ? 4.892 -8.753 -25.706 1.00 92.12 389 LYS A C 1
ATOM 3174 O O . LYS A 1 389 ? 6.111 -8.804 -25.869 1.00 92.12 389 LYS A O 1
ATOM 3179 N N . GLN A 1 390 ? 4.080 -9.768 -26.004 1.00 93.69 390 GLN A N 1
ATOM 3180 C CA . GLN A 1 390 ? 4.542 -11.043 -26.552 1.00 93.69 390 GLN A CA 1
ATOM 3181 C C . GLN A 1 390 ? 5.060 -10.887 -27.988 1.00 93.69 390 GLN A C 1
ATOM 3183 O O . GLN A 1 390 ? 6.177 -11.308 -28.274 1.00 93.69 390 GLN A O 1
ATOM 3188 N N . GLU A 1 391 ? 4.316 -10.203 -28.858 1.00 92.81 391 GLU A N 1
ATOM 3189 C CA . GLU A 1 391 ? 4.723 -9.933 -30.243 1.00 92.81 391 GLU A CA 1
ATOM 3190 C C . GLU A 1 391 ? 6.020 -9.113 -30.308 1.00 92.81 391 GLU A C 1
ATOM 3192 O O . GLU A 1 391 ? 6.928 -9.427 -31.083 1.00 92.81 391 GLU A O 1
ATOM 3197 N N . ALA A 1 392 ? 6.156 -8.097 -29.447 1.00 89.56 392 ALA A N 1
ATOM 3198 C CA . ALA A 1 392 ? 7.389 -7.326 -29.336 1.00 89.56 392 ALA A CA 1
ATOM 3199 C C . ALA A 1 392 ? 8.566 -8.207 -28.886 1.00 89.56 392 ALA A C 1
ATOM 3201 O O . ALA A 1 392 ? 9.643 -8.152 -29.484 1.00 89.56 392 ALA A O 1
ATOM 3202 N N . LEU A 1 393 ? 8.368 -9.047 -27.862 1.00 91.25 393 LEU A N 1
ATOM 3203 C CA . LEU A 1 393 ? 9.387 -9.977 -27.371 1.00 91.25 393 LEU A CA 1
ATOM 3204 C C . LEU A 1 393 ? 9.839 -10.962 -28.458 1.00 91.25 393 LEU A C 1
ATOM 3206 O O . LEU A 1 393 ? 11.041 -11.180 -28.618 1.00 91.25 393 LEU A O 1
ATOM 3210 N N . ASP A 1 394 ? 8.901 -11.533 -29.209 1.00 92.62 394 ASP A N 1
ATOM 3211 C CA . ASP A 1 394 ? 9.203 -12.480 -30.283 1.00 92.62 394 ASP A CA 1
ATOM 3212 C C . ASP A 1 394 ? 9.955 -11.799 -31.432 1.00 92.62 394 ASP A C 1
ATOM 3214 O O . ASP A 1 394 ? 10.943 -12.343 -31.932 1.00 92.62 394 ASP A O 1
ATOM 3218 N N . CYS A 1 395 ? 9.595 -10.557 -31.772 1.00 91.19 395 CYS A N 1
ATOM 3219 C CA . CYS A 1 395 ? 10.343 -9.749 -32.732 1.00 91.19 395 CYS A CA 1
ATOM 3220 C C . CYS A 1 395 ? 11.781 -9.467 -32.267 1.00 91.19 395 CYS A C 1
ATOM 3222 O O . CYS A 1 395 ? 12.718 -9.610 -33.057 1.00 91.19 395 CYS A O 1
ATOM 3224 N N . TYR A 1 396 ? 11.992 -9.111 -30.992 1.00 89.06 396 TYR A N 1
ATOM 3225 C CA . TYR A 1 396 ? 13.336 -8.861 -30.452 1.00 89.06 396 TYR A CA 1
ATOM 3226 C C . TYR A 1 396 ? 14.218 -10.112 -30.414 1.00 89.06 396 TYR A C 1
ATOM 3228 O O . TYR A 1 396 ? 15.437 -9.989 -30.489 1.00 89.06 396 TYR A O 1
ATOM 3236 N N . LYS A 1 397 ? 13.631 -11.309 -30.295 1.00 89.31 397 LYS A N 1
ATOM 3237 C CA . LYS A 1 397 ? 14.382 -12.573 -30.307 1.00 89.31 397 LYS A CA 1
ATOM 3238 C C . LYS A 1 397 ? 14.834 -12.985 -31.708 1.00 89.31 397 LYS A C 1
ATOM 3240 O O . LYS A 1 397 ? 15.895 -13.586 -31.841 1.00 89.31 397 LYS A O 1
ATOM 3245 N N . THR A 1 398 ? 14.027 -12.702 -32.730 1.00 91.44 398 THR A N 1
ATOM 3246 C CA . THR A 1 398 ? 14.274 -13.143 -34.115 1.00 91.44 398 THR A CA 1
ATOM 3247 C C . THR A 1 398 ? 14.975 -12.092 -34.974 1.00 91.44 398 THR A C 1
ATOM 3249 O O . THR A 1 398 ? 15.616 -12.430 -35.968 1.00 91.44 398 THR A O 1
ATOM 3252 N N . SER A 1 399 ? 14.882 -10.814 -34.604 1.00 89.81 399 SER A N 1
ATOM 3253 C CA . SER A 1 399 ? 15.468 -9.711 -35.367 1.00 89.81 399 SER A CA 1
ATOM 3254 C C . SER A 1 399 ? 16.919 -9.421 -34.967 1.00 89.81 399 SER A C 1
ATOM 3256 O O . SER A 1 399 ? 17.245 -9.435 -33.782 1.00 89.81 399 SER A O 1
ATOM 3258 N N . PRO A 1 400 ? 17.801 -9.053 -35.916 1.00 89.06 400 PRO A N 1
ATOM 3259 C CA . PRO A 1 400 ? 19.112 -8.508 -35.576 1.00 89.06 400 PRO A CA 1
ATOM 3260 C C . PRO A 1 400 ? 18.978 -7.131 -34.892 1.00 89.06 400 PRO A C 1
ATOM 3262 O O . PRO A 1 400 ? 18.010 -6.410 -35.168 1.00 89.06 400 PRO A O 1
ATOM 3265 N N . PRO A 1 401 ? 19.969 -6.692 -34.086 1.00 84.81 401 PRO A N 1
ATOM 3266 C CA . PRO A 1 401 ? 19.915 -5.414 -33.366 1.00 84.81 401 PRO A CA 1
ATOM 3267 C C . PRO A 1 401 ? 19.613 -4.185 -34.237 1.00 84.81 401 PRO A C 1
ATOM 3269 O O . PRO A 1 401 ? 18.920 -3.271 -33.796 1.00 84.81 401 PRO A O 1
ATOM 3272 N N . SER A 1 402 ? 20.052 -4.183 -35.501 1.00 85.06 402 SER A N 1
ATOM 3273 C CA . SER A 1 402 ? 19.771 -3.112 -36.471 1.00 85.06 402 SER A CA 1
ATOM 3274 C C . SER A 1 402 ? 18.279 -2.935 -36.795 1.00 85.06 402 SER A C 1
ATOM 3276 O O . SER A 1 402 ? 17.882 -1.885 -37.297 1.00 85.06 402 SER A O 1
ATOM 3278 N N . LYS A 1 403 ? 17.438 -3.936 -36.498 1.00 86.25 403 LYS A N 1
ATOM 3279 C CA . LYS A 1 403 ? 15.991 -3.935 -36.765 1.00 86.25 403 LYS A CA 1
ATOM 3280 C C . LYS A 1 403 ? 15.124 -3.782 -35.508 1.00 86.25 403 LYS A C 1
ATOM 3282 O O . LYS A 1 403 ? 13.907 -3.704 -35.653 1.00 86.25 403 LYS A O 1
ATOM 3287 N N . TYR A 1 404 ? 15.695 -3.655 -34.305 1.00 86.56 404 TYR A N 1
ATOM 3288 C CA . TYR A 1 404 ? 14.923 -3.521 -33.051 1.00 86.56 404 TYR A CA 1
ATOM 3289 C C . TYR A 1 404 ? 13.941 -2.347 -33.043 1.00 86.56 404 TYR A C 1
ATOM 3291 O O . TYR A 1 404 ? 12.851 -2.456 -32.488 1.00 86.56 404 TYR A O 1
ATOM 3299 N N . LYS A 1 405 ? 14.275 -1.263 -33.744 1.00 82.50 405 LYS A N 1
ATOM 3300 C CA . LYS A 1 405 ? 13.375 -0.130 -33.988 1.00 82.50 405 LYS A CA 1
ATOM 3301 C C . LYS A 1 405 ? 12.006 -0.548 -34.548 1.00 82.50 405 LYS A C 1
ATOM 3303 O O . LYS A 1 405 ? 10.977 -0.036 -34.122 1.00 82.50 405 LYS A O 1
ATOM 3308 N N . LYS A 1 406 ? 11.971 -1.541 -35.447 1.00 83.31 406 LYS A N 1
ATOM 3309 C CA . LYS A 1 406 ? 10.719 -2.066 -36.017 1.00 83.31 406 LYS A CA 1
ATOM 3310 C C . LYS A 1 406 ? 9.881 -2.814 -34.981 1.00 83.31 406 LYS A C 1
ATOM 3312 O O . LYS A 1 406 ? 8.665 -2.690 -35.002 1.00 83.31 406 LYS A O 1
ATOM 3317 N N . CYS A 1 407 ? 10.521 -3.534 -34.061 1.00 84.25 407 CYS A N 1
ATOM 3318 C CA . CYS A 1 407 ? 9.834 -4.286 -33.013 1.00 84.25 407 CYS A CA 1
ATOM 3319 C C . CYS A 1 407 ? 9.119 -3.373 -32.007 1.00 84.25 407 CYS A C 1
ATOM 3321 O O . CYS A 1 407 ? 8.024 -3.699 -31.565 1.00 84.25 407 CYS A O 1
ATOM 3323 N N . PHE A 1 408 ? 9.679 -2.200 -31.692 1.00 80.94 408 PHE A N 1
ATOM 3324 C CA . PHE A 1 408 ? 9.010 -1.215 -30.831 1.00 80.94 408 PHE A CA 1
ATOM 3325 C C . PHE A 1 408 ? 7.712 -0.674 -31.449 1.00 80.94 408 PHE A C 1
ATOM 3327 O O . PHE A 1 408 ? 6.747 -0.409 -30.739 1.00 80.94 408 PHE A O 1
ATOM 3334 N N . ARG A 1 409 ? 7.659 -0.544 -32.780 1.00 81.50 409 ARG A N 1
ATOM 3335 C CA . ARG A 1 409 ? 6.458 -0.070 -33.488 1.00 81.50 409 ARG A CA 1
ATOM 3336 C C . ARG A 1 409 ? 5.312 -1.082 -33.492 1.00 81.50 409 ARG A C 1
ATOM 3338 O O . ARG A 1 409 ? 4.186 -0.683 -33.759 1.00 81.50 409 ARG A O 1
ATOM 3345 N N . ILE A 1 410 ? 5.590 -2.354 -33.192 1.00 81.19 410 ILE A N 1
ATOM 3346 C CA . ILE A 1 410 ? 4.560 -3.389 -33.012 1.00 81.19 410 ILE A CA 1
ATOM 3347 C C . ILE A 1 410 ? 3.757 -3.097 -31.743 1.00 81.19 410 ILE A C 1
ATOM 3349 O O . ILE A 1 410 ? 2.530 -3.111 -31.760 1.00 81.19 410 ILE A O 1
ATOM 3353 N N . PHE A 1 411 ? 4.450 -2.783 -30.647 1.00 82.88 411 PHE A N 1
ATOM 3354 C CA . PHE A 1 411 ? 3.819 -2.439 -29.382 1.00 82.88 411 PHE A CA 1
ATOM 3355 C C . PHE A 1 411 ? 4.706 -1.497 -28.565 1.00 82.88 411 PHE A C 1
ATOM 3357 O O . PHE A 1 411 ? 5.854 -1.814 -28.240 1.00 82.88 411 PHE A O 1
ATOM 3364 N N . ALA A 1 412 ? 4.153 -0.341 -28.199 1.00 80.75 412 ALA A N 1
ATOM 3365 C CA . ALA A 1 412 ? 4.878 0.683 -27.462 1.00 80.75 412 ALA A CA 1
ATOM 3366 C C . ALA A 1 412 ? 5.156 0.232 -26.018 1.00 80.75 412 ALA A C 1
ATOM 3368 O O . ALA A 1 412 ? 4.251 0.139 -25.187 1.00 80.75 412 ALA A O 1
ATOM 3369 N N . LEU A 1 413 ? 6.430 -0.012 -25.700 1.00 79.19 413 LEU A N 1
ATOM 3370 C CA . LEU A 1 413 ? 6.856 -0.440 -24.362 1.00 79.19 413 LEU A CA 1
ATOM 3371 C C . LEU A 1 413 ? 7.237 0.714 -23.408 1.00 79.19 413 LEU A C 1
ATOM 3373 O O . LEU A 1 413 ? 7.462 0.405 -22.240 1.00 79.19 413 LEU A O 1
ATOM 3377 N N . TYR A 1 414 ? 7.238 1.987 -23.865 1.00 75.06 414 TYR A N 1
ATOM 3378 C CA . TYR A 1 414 ? 7.692 3.222 -23.162 1.00 75.06 414 TYR A CA 1
ATOM 3379 C C . TYR A 1 414 ? 9.163 3.158 -22.657 1.00 75.06 414 TYR A C 1
ATOM 3381 O O . TYR A 1 414 ? 9.590 2.094 -22.226 1.00 75.06 414 TYR A O 1
ATOM 3389 N N . PRO A 1 415 ? 9.985 4.235 -22.652 1.00 64.56 415 PRO A N 1
ATOM 3390 C CA . PRO A 1 415 ? 9.672 5.639 -22.944 1.00 64.56 415 PRO A CA 1
ATOM 3391 C C . PRO A 1 415 ? 9.735 6.021 -24.424 1.00 64.56 415 PRO A C 1
ATOM 3393 O O . PRO A 1 415 ? 8.801 6.656 -24.903 1.00 64.56 415 PRO A O 1
ATOM 3396 N N . ASP A 1 416 ? 10.763 5.598 -25.165 1.00 81.75 416 ASP A N 1
ATOM 3397 C CA . ASP A 1 416 ? 10.933 5.923 -26.586 1.00 81.75 416 ASP A CA 1
ATOM 3398 C C . ASP A 1 416 ? 11.722 4.847 -27.361 1.00 81.75 416 ASP A C 1
ATOM 3400 O O . ASP A 1 416 ? 12.433 4.014 -26.787 1.00 81.75 416 ASP A O 1
ATOM 3404 N N . GLU A 1 417 ? 11.571 4.871 -28.689 1.00 82.44 417 GLU A N 1
ATOM 3405 C CA . GLU A 1 417 ? 12.134 3.893 -29.630 1.00 82.44 417 GLU A CA 1
ATOM 3406 C C . GLU A 1 417 ? 13.675 3.846 -29.584 1.00 82.44 417 GLU A C 1
ATOM 3408 O O . GLU A 1 417 ? 14.277 2.770 -29.683 1.00 82.44 417 GLU A O 1
ATOM 3413 N N . GLU A 1 418 ? 14.332 4.999 -29.425 1.00 84.62 418 GLU A N 1
ATOM 3414 C CA . GLU A 1 418 ? 15.788 5.095 -29.466 1.00 84.62 418 GLU A CA 1
ATOM 3415 C C . GLU A 1 418 ? 16.407 4.514 -28.196 1.00 84.62 418 GLU A C 1
ATOM 3417 O O . GLU A 1 418 ? 17.315 3.677 -28.281 1.00 84.62 418 GLU A O 1
ATOM 3422 N N . LEU A 1 419 ? 15.889 4.894 -27.026 1.00 85.25 419 LEU A N 1
ATOM 3423 C CA . LEU A 1 419 ? 16.380 4.389 -25.750 1.00 85.25 419 LEU A CA 1
ATOM 3424 C C . LEU A 1 419 ? 16.215 2.870 -25.647 1.00 85.25 419 LEU A C 1
ATOM 3426 O O . LEU A 1 419 ? 17.167 2.170 -25.296 1.00 85.25 419 LEU A O 1
ATOM 3430 N N . ILE A 1 420 ? 15.042 2.340 -26.001 1.00 83.94 420 ILE A N 1
ATOM 3431 C CA . ILE A 1 420 ? 14.786 0.896 -25.929 1.00 83.94 420 ILE A CA 1
ATOM 3432 C C . ILE A 1 420 ? 15.746 0.125 -26.838 1.00 83.94 420 ILE A C 1
ATOM 3434 O O . ILE A 1 420 ? 16.354 -0.852 -26.391 1.00 83.94 420 ILE A O 1
ATOM 3438 N N . SER A 1 421 ? 15.976 0.600 -28.069 1.00 83.69 421 SER A N 1
ATOM 3439 C CA . SER A 1 421 ? 16.911 -0.045 -29.003 1.00 83.69 421 SER A CA 1
ATOM 3440 C C . SER A 1 421 ? 18.333 -0.182 -28.430 1.00 83.69 421 SER A C 1
ATOM 3442 O O . SER A 1 421 ? 18.989 -1.204 -28.644 1.00 83.69 421 SER A O 1
ATOM 3444 N N . LYS A 1 422 ? 18.779 0.796 -27.625 1.00 86.88 422 LYS A N 1
ATOM 3445 C CA . LYS A 1 422 ? 20.085 0.792 -26.941 1.00 86.88 422 LYS A CA 1
ATOM 3446 C C . LYS A 1 422 ? 20.118 -0.122 -25.712 1.00 86.88 422 LYS A C 1
ATOM 3448 O O . LYS A 1 422 ? 21.176 -0.656 -25.374 1.00 86.88 422 LYS A O 1
ATOM 3453 N N . LEU A 1 423 ? 18.992 -0.299 -25.020 1.00 89.75 423 LEU A N 1
ATOM 3454 C CA . LEU A 1 423 ? 18.916 -1.070 -23.774 1.00 89.75 423 LEU A CA 1
ATOM 3455 C C . LEU A 1 423 ? 18.696 -2.570 -23.993 1.00 89.75 423 LEU A C 1
ATOM 3457 O O . LEU A 1 423 ? 19.185 -3.364 -23.190 1.00 89.75 423 LEU A O 1
ATOM 3461 N N . ILE A 1 424 ? 18.033 -2.987 -25.075 1.00 87.31 424 ILE A N 1
ATOM 3462 C CA . ILE A 1 424 ? 17.743 -4.408 -25.346 1.00 87.31 424 ILE A CA 1
ATOM 3463 C C . ILE A 1 424 ? 18.991 -5.308 -25.312 1.00 87.31 424 ILE A C 1
ATOM 3465 O O . ILE A 1 424 ? 18.944 -6.346 -24.645 1.00 87.31 424 ILE A O 1
ATOM 3469 N N . PRO A 1 425 ? 20.136 -4.948 -25.932 1.00 87.19 425 PRO A N 1
ATOM 3470 C CA . PRO A 1 425 ? 21.347 -5.760 -25.814 1.00 87.19 425 PRO A CA 1
ATOM 3471 C C . PRO A 1 425 ? 21.797 -5.951 -24.358 1.00 87.19 425 PRO A C 1
ATOM 3473 O O . PRO A 1 425 ? 22.251 -7.034 -23.988 1.00 87.19 425 PRO A O 1
ATOM 3476 N N . LYS A 1 426 ? 21.631 -4.925 -23.508 1.00 88.69 426 LYS A N 1
ATOM 3477 C CA . LYS A 1 426 ? 21.941 -5.013 -22.073 1.00 88.69 426 LYS A CA 1
ATOM 3478 C C . LYS A 1 426 ? 20.969 -5.947 -21.354 1.00 88.69 426 LYS A C 1
ATOM 3480 O O . LYS A 1 426 ? 21.423 -6.720 -20.522 1.00 88.69 426 LYS A O 1
ATOM 3485 N N . VAL A 1 427 ? 19.677 -5.930 -21.698 1.00 86.56 427 VAL A N 1
ATOM 3486 C CA . VAL A 1 427 ? 18.685 -6.875 -21.151 1.00 86.56 427 VAL A CA 1
ATOM 3487 C C . VAL A 1 427 ? 19.109 -8.311 -21.441 1.00 86.56 427 VAL A C 1
ATOM 3489 O O . VAL A 1 427 ? 19.265 -9.094 -20.510 1.00 86.56 427 VAL A O 1
ATOM 3492 N N . PHE A 1 428 ? 19.380 -8.651 -22.705 1.00 86.25 428 PHE A N 1
ATOM 3493 C CA . PHE A 1 428 ? 19.833 -9.998 -23.064 1.00 86.25 428 PHE A CA 1
ATOM 3494 C C . PHE A 1 428 ? 21.156 -10.373 -22.395 1.00 86.25 428 PHE A C 1
ATOM 3496 O O . PHE A 1 428 ? 21.342 -11.526 -22.017 1.00 86.25 428 PHE A O 1
ATOM 3503 N N . LYS A 1 429 ? 22.066 -9.408 -22.209 1.00 85.12 429 LYS A N 1
ATOM 3504 C CA . LYS A 1 429 ? 23.303 -9.624 -21.454 1.00 85.12 429 LYS A CA 1
ATOM 3505 C C . LYS A 1 429 ? 23.020 -9.933 -19.984 1.00 85.12 429 LYS A C 1
ATOM 3507 O O . LYS A 1 429 ? 23.594 -10.882 -19.474 1.00 85.12 429 LYS A O 1
ATOM 3512 N N . ILE A 1 430 ? 22.135 -9.189 -19.317 1.00 85.19 430 ILE A N 1
ATOM 3513 C CA . ILE A 1 430 ? 21.732 -9.455 -17.925 1.00 85.19 430 ILE A CA 1
ATOM 3514 C C . ILE A 1 430 ? 21.153 -10.867 -17.801 1.00 85.19 430 ILE A C 1
ATOM 3516 O O . ILE A 1 430 ? 21.585 -11.613 -16.929 1.00 85.19 430 ILE A O 1
ATOM 3520 N N . LYS A 1 431 ? 20.247 -11.254 -18.711 1.00 87.62 431 LYS A N 1
ATOM 3521 C CA . LYS A 1 431 ? 19.642 -12.596 -18.726 1.00 87.62 431 LYS A CA 1
ATOM 3522 C C . LYS A 1 431 ? 20.651 -13.736 -18.951 1.00 87.62 431 LYS A C 1
ATOM 3524 O O . LYS A 1 431 ? 20.323 -14.879 -18.682 1.00 87.62 431 LYS A O 1
ATOM 3529 N N . LYS A 1 432 ? 21.840 -13.446 -19.492 1.00 83.00 432 LYS A N 1
ATOM 3530 C CA . LYS A 1 432 ? 22.943 -14.414 -19.657 1.00 83.00 432 LYS A CA 1
ATOM 3531 C C . LYS A 1 432 ? 23.987 -14.357 -18.534 1.00 83.00 432 LYS A C 1
ATOM 3533 O O . LYS A 1 432 ? 24.804 -15.263 -18.437 1.00 83.00 432 LYS A O 1
ATOM 3538 N N . LEU A 1 433 ? 24.072 -13.227 -17.827 1.00 76.62 433 LEU A N 1
ATOM 3539 C CA . LEU A 1 433 ? 25.087 -12.951 -16.802 1.00 76.62 433 LEU A CA 1
ATOM 3540 C C . LEU A 1 433 ? 24.719 -13.550 -15.451 1.00 76.62 433 LEU A C 1
ATOM 3542 O O . LEU A 1 433 ? 25.594 -14.012 -14.724 1.00 76.62 433 LEU A O 1
ATOM 3546 N N . PHE A 1 434 ? 23.447 -13.416 -15.100 1.00 74.50 434 PHE A N 1
ATOM 3547 C CA . PHE A 1 434 ? 22.820 -14.290 -14.127 1.00 74.50 434 PHE A CA 1
ATOM 3548 C C . PHE A 1 434 ? 22.613 -15.620 -14.811 1.00 74.50 434 PHE A C 1
ATOM 3550 O O . PHE A 1 434 ? 22.733 -16.642 -14.110 1.00 74.50 434 PHE A O 1
#

Secondary structure (DSSP, 8-state):
-HHHHHHHHHHHHHHHHHHHHHHHHHHHHHHHHHHHHHHHH--SS--GGGGGGHHHHHTT--HHHHHT-EETTEE-HHHHHHHHHHHHHHTS-HHHHHHHHHHHHHHHHHHHHHHHHHHHS---GGGGHHHHHHT-GGGHHHHS-GGGHHHHHHHHHHHHHHHHTT---HHHHHHHHHHHHHHHHTT-GGGGHHHHHHHHHHHHHHHHH--S-HHHHHHHHHHHHHHHHHHTTT------------S-HHHHHHHHHHHHTTT--PPSS-HHHHHHHHHHHHHHHHHHIIIIIS----HHHHHHHHHHHHHHHHHHHHHHHHGGG-GGGGG-HHHHHHHTHHHHHHHHHHTTSTTHHHHHHHHHHHHHHHHHHHHHHHHHHHHHHHHHHHHHHHHHHHS-GGGHHHHHHHS--SS-HHHHHHHHHHHHHHHHH-

Radius of gyration: 23.29 Å; chains: 1; bounding box: 62×60×68 Å

Sequence (434 aa):
MLSTLIQKMKQEENSKKIKFVVFSAGFLLILYNFVFFVGRNAVDVPFWDQWSIVEILAKKASLWELFQYQHNEHRIGVGLIIIKFLAIISHWSQILEIKFVSLLMISSSLVILFLKRSISKKIEILDLIIPLLFLNIFQFENIDWGFQISFILPLFFFCLWLAVLRIKNTKKRNAAFSTLSLMSAYSSFHGLILPVITIGHIAYDFFRKKSGKIGNLLFFVFLNISIIGSYFINYKRIFQPASFPGVSKKSIEYFSLAVSNGFLYPKEYSLISYFLLIITLFILAIALYEIFIKKKWHMNLVVGASSIAFALAFISIITVGRSSLGAAQALASRYVTFALLIPIGIFFIFSQYKRGVYLKLALIFFLTYNVVFLTSPIRSYTKMVTIGKQEALDCYKTSPPSKYKKCFRIFALYPDEELISKLIPKVFKIKKLF

pLDDT: mean 90.07, std 8.75, range [46.66, 98.81]